Protein AF-A0A4Z2CC00-F1 (afdb_monomer)

Secondary structure (DSSP, 8-state):
---B--STT---BTTS-SS-EEEPPSSHHHHHHHHHHHTBGGGTTS-HHHHHHH-EEEGGGS-GGGEEEEETTEEEE-TT--------STTTT-TT-TTPPPBPPPPHHHHHHHHHHHHHHHHHHHHHHHHTTSS-S-----S----HHHHHHHHHHHHHHHHHHHHHHHT--SS-----TT--PPPHHHHHHHHHHHTT-HHHHHHHHTSPTT--SS-HHHHHHHHHHHHHHHHHHHHHHHHHH--EEEEE---EEETTEEEEEEEEEEE-TTS-EEEEEEEEEE--S-HHHHHHHHHHIIIIIS---GGGEEEEEE---TTHHHHHHHHHHHHHHH-TTSEE---TTS-HHHHHHHH---HHHHHHHHHHHHHHHHTTSTTHHHHHHHHHHHHTTT-HHHHHHHHHHTSTTGGGSTTHHHHHHHHHHHHHHHHHHHHH-TTS-S-HHHHHHHHHHHHHHT-HHHHHHHHHHHHHHHHHHHHHHHHTS-HHHHHHHHHHHHHHHHHHHHHHHTHHHHHHHHHHHHHHHHHHTTPPP---HHHHHHHTTT--S---HHHHHIIIIIHHHHHHHHHHHHHHT-HHHHHHHHGGGGSHHHHHHHHHH-SS----SSS--

Sequence (617 aa):
MPNFCAAPNCTRKSTQSDLAFFRFPRDPERCRIWVENCRRADLEGKTSDQLNKHYRLCAKHFDPAMVCKTSPYRTVLKDTAIPTIFDLTSHLKNPHARHRKRIKELTEEDIRKMKERRLASSIEQLNSKKDAAAEDASTNEEEPQWSTEEKAFREYLKSLFEILVMFVNQGIPLVANKVSESEITSSNFQALINYRMNAGDEALRKRFDTAAVNREYVSATQLSQLLDIFENTVREEMLMEVRESRFFSLVTGDLVEFAKEKHLPLFLRFVNQHNVLREEFLDFLLFEGDESVLVDRLEAQLTERWGLSMEDCRGQAHKATGTSTTKMKAVAVLLMEKYPLALHMSCSHTALNIHLANNLPLPNVQIVMVTLRRIGAFFRTPFTQDELENAIFAHYHKNDEKANALRHACGPGWVEQHNAFDLLLDLLPPLVLCMDVVRDNDGGRFANAVTAEAYSIAEILVDFEVIVTVVILKNVLTFTRAFGRNLQGETLDVFLAATSITAVLHSLNEVNDNIDVYHEFWYEEAVGIANVMEIPVKVPRLFIRKQRAVDEGEVQAELYYKEYVTVPVIHGVIQEVEDMFSETNLKALKCLSLVPAVMGQMKFNTTEENYAGRLLQ

InterPro domains:
  IPR006612 THAP-type zinc finger [PF05485] (5-86)
  IPR006612 THAP-type zinc finger [PS50950] (1-86)
  IPR006612 THAP-type zinc finger [SM00692] (21-91)
  IPR006612 THAP-type zinc finger [SM00980] (3-92)
  IPR025398 ZMYM1-like, RNase-like domain [PF14291] (141-319)
  IPR052958 Interferon-induced PKR regulator [PTHR46289] (1-609)

Foldseek 3Di:
DPQFALAWPGRDGVVPDPWDKAFQDLPQVLSCQQCVLSQFPVSNPDHSVRRRVPHIHTPQQWDPVQWDCPDPPDIDGDPPTHRNDHDQCVCVVDVPDPDTRDGDDADPVNVVVVVVVVVVVVVVVVVVVVVVVPDDDDDDDDPPPQDPVNVLVVLLLVVLVVLVVVCVVVVNDQADDDPDPPDPDPGPSVVVLVVCVVVPSVSSVVLVVPDDPPDDSQDPVNVVVSVVCVLVVVLLVVLVQCVVQLAWAWEWEEWDADPNWTWIWIWIWGQGPVRDIDIDTRDIHTPDDALVVVLVSVCCCQCVVSVHDLQRYQEYEYDYAAPCLVSVVSNQVVSCVVHVRHAYAYDLQFFPLLVLLRNQPAPLSNLLNVLLVLVLVLVVDPPLLVLLLVLLCVVCVVPVVLSVVLNVCPPRPNSRALCNLVSCLVSLRSLLSSLVCVLVCVPVPDDPVSNVSSVVSNVSSLDLSNLLLSLLSNVLSVLCSQLSVLCSDDLQSLLVSLVCLVVSLVVLVVCLVVVVVVLVVSSVVSVVSSVVVVRDQDDDPVVVVVVVVPDDDDDDSSVCCSVRRNNSSSVSSSVVSCSNSPPVNSVVSNCSCVPPVNVVVVVVVPPDDDDDPPDPD

Organism: NCBI:txid433685

pLDDT: mean 83.51, std 16.34, range [28.95, 98.62]

Nearest PDB structures (foldseek):
  5t7b-assembly1_A  TM=2.819E-01  e=5.847E-01  Homo sapiens
  9cmp-assembly1_A  TM=2.832E-01  e=5.847E-01  Homo sapiens
  4f3t-assembly1_A  TM=2.958E-01  e=1.141E+00  Homo sapiens

Structure (mmCIF, N/CA/C/O backbone):
data_AF-A0A4Z2CC00-F1
#
_entry.id   AF-A0A4Z2CC00-F1
#
loop_
_atom_site.group_PDB
_atom_site.id
_atom_site.type_symbol
_atom_site.label_atom_id
_atom_site.label_alt_id
_atom_site.label_comp_id
_atom_site.label_asym_id
_atom_site.label_entity_id
_atom_site.label_seq_id
_atom_site.pdbx_PDB_ins_code
_atom_site.Cartn_x
_atom_site.Cartn_y
_atom_site.Cartn_z
_atom_site.occupancy
_atom_site.B_iso_or_equiv
_atom_site.auth_seq_id
_atom_site.auth_comp_id
_atom_site.auth_asym_id
_atom_site.auth_atom_id
_atom_site.pdbx_PDB_model_num
ATOM 1 N N . MET A 1 1 ? -57.693 -2.731 29.278 1.00 47.75 1 MET A N 1
ATOM 2 C CA . MET A 1 1 ? -56.310 -2.340 29.653 1.00 47.75 1 MET A CA 1
ATOM 3 C C . MET A 1 1 ? -55.407 -2.596 28.454 1.00 47.75 1 MET A C 1
ATOM 5 O O . MET A 1 1 ? -55.642 -3.608 27.803 1.00 47.75 1 MET A O 1
ATOM 9 N N . PRO A 1 2 ? -54.425 -1.743 28.108 1.00 53.91 2 PRO A N 1
ATOM 10 C CA . PRO A 1 2 ? -53.512 -2.064 27.017 1.00 53.91 2 PRO A CA 1
ATOM 11 C C . PRO A 1 2 ? -52.705 -3.303 27.401 1.00 53.91 2 PRO A C 1
ATOM 13 O O . PRO A 1 2 ? -51.945 -3.291 28.366 1.00 53.91 2 PRO A O 1
ATOM 16 N N . ASN A 1 3 ? -52.901 -4.389 26.660 1.00 67.12 3 ASN A N 1
ATOM 17 C CA . ASN A 1 3 ? -52.255 -5.665 26.949 1.00 67.12 3 ASN A CA 1
ATOM 18 C C . ASN A 1 3 ? -50.800 -5.707 26.475 1.00 67.12 3 ASN A C 1
ATOM 20 O O . ASN A 1 3 ? -50.198 -6.760 26.578 1.00 67.12 3 ASN A O 1
ATOM 24 N N . PHE A 1 4 ? -50.231 -4.611 25.966 1.00 81.56 4 PHE A N 1
ATOM 25 C CA . PHE A 1 4 ? -48.936 -4.589 25.284 1.00 81.56 4 PHE A CA 1
ATOM 26 C C . PHE A 1 4 ? -47.878 -3.789 26.040 1.00 81.56 4 PHE A C 1
ATOM 28 O O . PHE A 1 4 ? -48.188 -2.767 26.654 1.00 81.56 4 PHE A O 1
ATOM 35 N N . CYS A 1 5 ? -46.619 -4.210 25.907 1.00 86.19 5 CYS A N 1
ATOM 36 C CA . CYS A 1 5 ? -45.461 -3.472 26.406 1.00 86.19 5 CYS A CA 1
ATOM 37 C C . CYS A 1 5 ? -45.421 -2.048 25.827 1.00 86.19 5 CYS A C 1
ATOM 39 O O . CYS A 1 5 ? -45.640 -1.845 24.635 1.00 86.19 5 CYS A O 1
ATOM 41 N N . ALA A 1 6 ? -45.148 -1.047 26.659 1.00 85.81 6 ALA A N 1
ATOM 42 C CA . ALA A 1 6 ? -45.098 0.361 26.290 1.00 85.81 6 ALA A CA 1
ATOM 43 C C . ALA A 1 6 ? -43.822 0.742 25.527 1.00 85.81 6 ALA A C 1
ATOM 45 O O . ALA A 1 6 ? -43.821 1.803 24.906 1.00 85.81 6 ALA A O 1
ATOM 46 N N . ALA A 1 7 ? -42.796 -0.111 25.529 1.00 84.19 7 ALA A N 1
ATOM 47 C CA . ALA A 1 7 ? -41.547 0.147 24.833 1.00 84.19 7 ALA A CA 1
ATOM 48 C C . ALA A 1 7 ? -41.773 0.291 23.320 1.00 84.19 7 ALA A C 1
ATOM 50 O O . ALA A 1 7 ? -42.603 -0.438 22.751 1.00 84.19 7 ALA A O 1
ATOM 51 N N . PRO A 1 8 ? -41.041 1.201 22.657 1.00 74.38 8 PRO A N 1
ATOM 52 C CA . PRO A 1 8 ? -40.977 1.222 21.206 1.00 74.38 8 PRO A CA 1
ATOM 53 C C . PRO A 1 8 ? -40.541 -0.158 20.702 1.00 74.38 8 PRO A C 1
ATOM 55 O O . PRO A 1 8 ? -39.704 -0.824 21.308 1.00 74.38 8 PRO A O 1
ATOM 58 N N . ASN A 1 9 ? -41.175 -0.616 19.625 1.00 72.69 9 ASN A N 1
ATOM 59 C CA . ASN A 1 9 ? -40.824 -1.854 18.915 1.00 72.69 9 ASN A CA 1
ATOM 60 C C . ASN A 1 9 ? -41.000 -3.160 19.707 1.00 72.69 9 ASN A C 1
ATOM 62 O O . ASN A 1 9 ? -40.633 -4.230 19.233 1.00 72.69 9 ASN A O 1
ATOM 66 N N . CYS A 1 10 ? -41.647 -3.107 20.875 1.00 80.19 10 CYS A N 1
ATOM 67 C CA . CYS A 1 10 ? -41.995 -4.294 21.644 1.00 80.19 10 CYS A CA 1
ATOM 68 C C . CYS A 1 10 ? -43.454 -4.706 21.397 1.00 80.19 10 CYS A C 1
ATOM 70 O O . CYS A 1 10 ? -44.396 -4.008 21.779 1.00 80.19 10 CYS A O 1
ATOM 72 N N . THR A 1 11 ? -43.647 -5.873 20.780 1.00 77.94 11 THR A N 1
ATOM 73 C CA . THR A 1 11 ? -44.969 -6.445 20.451 1.00 77.94 11 THR A CA 1
ATOM 74 C C . THR A 1 11 ? -45.513 -7.379 21.535 1.00 77.94 11 THR A C 1
ATOM 76 O O . THR A 1 11 ? -46.614 -7.917 21.402 1.00 77.94 11 THR A O 1
ATOM 79 N N . ARG A 1 12 ? -44.771 -7.565 22.635 1.00 81.56 12 ARG A N 1
ATOM 80 C CA . ARG A 1 12 ? -45.118 -8.518 23.696 1.00 81.56 12 ARG A CA 1
ATOM 81 C C . ARG A 1 12 ? -46.387 -8.121 24.433 1.00 81.56 12 ARG A C 1
ATOM 83 O O . ARG A 1 12 ? -46.559 -6.960 24.822 1.00 81.56 12 ARG A O 1
ATOM 90 N N . LYS A 1 13 ? -47.235 -9.123 24.678 1.00 80.75 13 LYS A N 1
ATOM 91 C CA . LYS A 1 13 ? -48.471 -8.983 25.442 1.00 80.75 13 LYS A CA 1
ATOM 92 C C . LYS A 1 13 ? -48.321 -9.529 26.858 1.00 80.75 13 LYS A C 1
ATOM 94 O O . LYS A 1 13 ? -47.835 -10.636 27.036 1.00 80.75 13 LYS A O 1
ATOM 99 N N . SER A 1 14 ? -48.839 -8.803 27.843 1.00 77.19 14 SER A N 1
ATOM 100 C CA . SER A 1 14 ? -48.860 -9.202 29.256 1.00 77.19 14 SER A CA 1
ATOM 101 C C . SER A 1 14 ? -49.649 -10.488 29.517 1.00 77.19 14 SER A C 1
ATOM 103 O O . SER A 1 14 ? -49.457 -11.091 30.563 1.00 77.19 14 SER A O 1
ATOM 105 N N . THR A 1 15 ? -50.541 -10.893 28.608 1.00 74.50 15 THR A N 1
ATOM 106 C CA . THR A 1 15 ? -51.360 -12.110 28.726 1.00 74.50 15 THR A CA 1
ATOM 107 C C . THR A 1 15 ? -50.751 -13.335 28.037 1.00 74.50 15 THR A C 1
ATOM 109 O O . THR A 1 15 ? -51.276 -14.427 28.203 1.00 74.50 15 THR A O 1
ATOM 112 N N . GLN A 1 16 ? -49.693 -13.167 27.233 1.00 66.75 16 GLN A N 1
ATOM 113 C CA . GLN A 1 16 ? -49.093 -14.225 26.398 1.00 66.75 16 GLN A CA 1
ATOM 114 C C . GLN A 1 16 ? -47.564 -14.306 26.564 1.00 66.75 16 GLN A C 1
ATOM 116 O O . GLN A 1 16 ? -46.875 -14.821 25.691 1.00 66.75 16 GLN A O 1
ATOM 121 N N . SER A 1 17 ? -47.020 -13.735 27.639 1.00 67.69 17 SER A N 1
ATOM 122 C CA . SER A 1 17 ? -45.579 -13.599 27.856 1.00 67.69 17 SER A CA 1
ATOM 123 C C . SER A 1 17 ? -45.181 -14.269 29.165 1.00 67.69 17 SER A C 1
ATOM 125 O O . SER A 1 17 ? -45.828 -14.067 30.187 1.00 67.69 17 SER A O 1
ATOM 127 N N . ASP A 1 18 ? -44.078 -15.005 29.114 1.00 75.19 18 ASP A N 1
ATOM 128 C CA . ASP A 1 18 ? -43.347 -15.609 30.232 1.00 75.19 18 ASP A CA 1
ATOM 129 C C . ASP A 1 18 ? -42.623 -14.571 31.112 1.00 75.19 18 ASP A C 1
ATOM 131 O O . ASP A 1 18 ? -42.265 -14.841 32.256 1.00 75.19 18 ASP A O 1
ATOM 135 N N . LEU A 1 19 ? -42.430 -13.353 30.599 1.00 80.81 19 LEU A N 1
ATOM 136 C CA . LEU A 1 19 ? -41.809 -12.252 31.340 1.00 80.81 19 LEU A CA 1
ATOM 137 C C . LEU A 1 19 ? -42.763 -11.443 32.226 1.00 80.81 19 LEU A C 1
ATOM 139 O O . LEU A 1 19 ? -43.904 -11.166 31.859 1.00 80.81 19 LEU A O 1
ATOM 143 N N . ALA A 1 20 ? -42.218 -10.925 33.332 1.00 83.69 20 ALA A N 1
ATOM 144 C CA . ALA A 1 20 ? -42.886 -9.958 34.200 1.00 83.69 20 ALA A CA 1
ATOM 145 C C . ALA A 1 20 ? -43.116 -8.599 33.505 1.00 83.69 20 ALA A C 1
ATOM 147 O O . ALA A 1 20 ? -42.287 -8.132 32.718 1.00 83.69 20 ALA A O 1
ATOM 148 N N . PHE A 1 21 ? -44.243 -7.948 33.824 1.00 87.62 21 PHE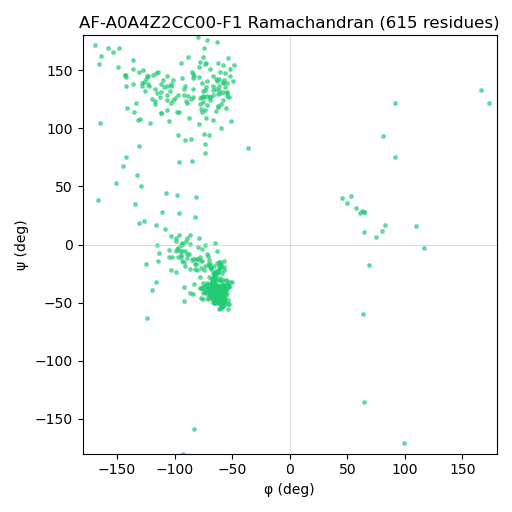 A N 1
ATOM 149 C CA . PHE A 1 21 ? -44.613 -6.612 33.342 1.00 87.62 21 PHE A CA 1
ATOM 150 C C . PHE A 1 21 ? -44.706 -5.629 34.507 1.00 87.62 21 PHE A C 1
ATOM 152 O O . PHE A 1 21 ? -45.508 -5.807 35.425 1.00 87.62 21 PHE A O 1
ATOM 159 N N . PHE A 1 22 ? -43.943 -4.547 34.422 1.00 89.06 22 PHE A N 1
ATOM 160 C CA . PHE A 1 22 ? -43.852 -3.511 35.440 1.00 89.06 22 PHE A CA 1
ATOM 161 C C . PHE A 1 22 ? -44.654 -2.278 35.033 1.00 89.06 22 PHE A C 1
ATOM 163 O O . PHE A 1 22 ? -44.650 -1.877 33.870 1.00 89.06 22 PHE A O 1
ATOM 170 N N . ARG A 1 23 ? -45.372 -1.684 35.988 1.00 89.69 23 ARG A N 1
ATOM 171 C CA . ARG A 1 23 ? -46.098 -0.420 35.785 1.00 89.69 23 ARG A CA 1
ATOM 172 C C . ARG A 1 23 ? -45.119 0.747 35.857 1.00 89.69 23 ARG A C 1
ATOM 174 O O . ARG A 1 23 ? -44.121 0.650 36.563 1.00 89.69 23 ARG A O 1
ATOM 181 N N . PHE A 1 24 ? -45.437 1.845 35.176 1.00 89.88 24 PHE A N 1
ATOM 182 C CA . PHE A 1 24 ? -44.687 3.093 35.343 1.00 89.88 24 PHE A CA 1
ATOM 183 C C . PHE A 1 24 ? -44.724 3.544 36.813 1.00 89.88 24 PHE A C 1
ATOM 185 O O . PHE A 1 24 ? -45.782 3.410 37.432 1.00 89.88 24 PHE A O 1
ATOM 192 N N . PRO A 1 25 ? -43.625 4.057 37.388 1.00 87.50 25 PRO A N 1
ATOM 193 C CA . PRO A 1 25 ? -43.603 4.581 38.752 1.00 87.50 25 PRO A CA 1
ATOM 194 C C . PRO A 1 25 ? -44.654 5.678 38.968 1.00 87.50 25 PRO A C 1
ATOM 196 O O . PRO A 1 25 ? -44.988 6.419 38.045 1.00 87.50 25 PRO A O 1
ATOM 199 N N . ARG A 1 26 ? -45.193 5.768 40.191 1.00 84.69 26 ARG A N 1
ATOM 200 C CA . ARG A 1 26 ? -46.050 6.900 40.592 1.00 84.69 26 ARG A CA 1
ATOM 201 C C . ARG A 1 26 ? -45.239 8.145 40.924 1.00 84.69 26 ARG A C 1
ATOM 203 O O . ARG A 1 26 ? -45.747 9.248 40.749 1.00 84.69 26 ARG A O 1
ATOM 210 N N . ASP A 1 27 ? -44.000 7.937 41.365 1.00 86.19 27 ASP A N 1
ATOM 211 C CA . ASP A 1 27 ? -43.029 9.002 41.558 1.00 86.19 27 ASP A CA 1
ATOM 212 C C . ASP A 1 27 ? -42.851 9.796 40.247 1.00 86.19 27 ASP A C 1
ATOM 214 O O . ASP A 1 27 ? -42.474 9.190 39.235 1.00 86.19 27 ASP A O 1
ATOM 218 N N . PRO A 1 28 ? -43.175 11.103 40.224 1.00 81.44 28 PRO A N 1
ATOM 219 C CA . PRO A 1 28 ? -43.169 11.901 39.001 1.00 81.44 28 PRO A CA 1
ATOM 220 C C . PRO A 1 28 ? -41.808 11.935 38.307 1.00 81.44 28 PRO A C 1
ATOM 222 O O . PRO A 1 28 ? -41.759 11.845 37.080 1.00 81.44 28 PRO A O 1
ATOM 225 N N . GLU A 1 29 ? -40.719 11.997 39.072 1.00 81.44 29 GLU A N 1
ATOM 226 C CA . GLU A 1 29 ? -39.375 12.157 38.521 1.00 81.44 29 GLU A CA 1
ATOM 227 C C . GLU A 1 29 ? -38.866 10.856 37.894 1.00 81.44 29 GLU A C 1
ATOM 229 O O . GLU A 1 29 ? -38.480 10.815 36.723 1.00 81.44 29 GLU A O 1
ATOM 234 N N . ARG A 1 30 ? -39.008 9.731 38.598 1.00 82.56 30 ARG A N 1
ATOM 235 C CA . ARG A 1 30 ? -38.681 8.413 38.044 1.00 82.56 30 ARG A CA 1
ATOM 236 C C . ARG A 1 30 ? -39.583 8.045 36.864 1.00 82.56 30 ARG A C 1
ATOM 238 O O . ARG A 1 30 ? -39.131 7.413 35.908 1.00 82.56 30 ARG A O 1
ATOM 245 N N . CYS A 1 31 ? -40.855 8.447 36.899 1.00 85.81 31 CYS A N 1
ATOM 246 C CA . CYS A 1 31 ? -41.784 8.248 35.788 1.00 85.81 31 CYS A CA 1
ATOM 247 C C . CYS A 1 31 ? -41.358 9.043 34.544 1.00 85.81 31 CYS A C 1
ATOM 249 O O . CYS A 1 31 ? -41.374 8.495 33.438 1.00 85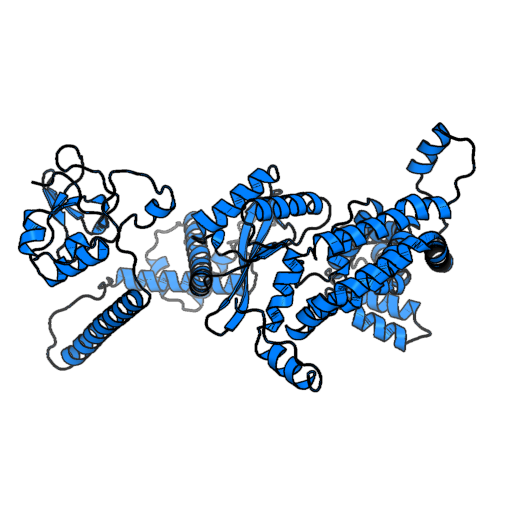.81 31 CYS A O 1
ATOM 251 N N . ARG A 1 32 ? -40.894 10.287 34.726 1.00 83.56 32 ARG A N 1
ATOM 252 C CA . ARG A 1 32 ? -40.350 11.141 33.661 1.00 83.56 32 ARG A CA 1
ATOM 253 C C . ARG A 1 32 ? -39.152 10.485 32.971 1.00 83.56 32 ARG A C 1
ATOM 255 O O . ARG A 1 32 ? -39.148 10.391 31.746 1.00 83.56 32 ARG A O 1
ATOM 262 N N . ILE A 1 33 ? -38.212 9.929 33.738 1.00 83.25 33 ILE A N 1
ATOM 263 C CA . ILE A 1 33 ? -37.036 9.213 33.205 1.00 83.25 33 ILE A CA 1
ATOM 264 C C . ILE A 1 33 ? -37.453 7.984 32.380 1.00 83.25 33 ILE A C 1
ATOM 266 O O . ILE A 1 33 ? -36.924 7.732 31.297 1.00 83.25 33 ILE A O 1
ATOM 270 N N . TRP A 1 34 ? -38.448 7.222 32.847 1.00 89.31 34 TRP A N 1
ATOM 271 C CA . TRP A 1 34 ? -38.959 6.068 32.099 1.00 89.31 34 TRP A CA 1
ATOM 272 C C . TRP A 1 34 ? -39.603 6.475 30.769 1.00 89.31 34 TRP A C 1
ATOM 274 O O . TRP A 1 34 ? -39.444 5.771 29.770 1.00 89.31 34 TRP A O 1
ATOM 284 N N . VAL A 1 35 ? -40.334 7.593 30.744 1.00 85.31 35 VAL A N 1
ATOM 285 C CA . VAL A 1 35 ? -40.948 8.147 29.528 1.00 85.31 35 VAL A CA 1
ATOM 286 C C . VAL A 1 35 ? -39.884 8.621 28.540 1.00 85.31 35 VAL A C 1
ATOM 288 O O . VAL A 1 35 ? -39.967 8.284 27.356 1.00 85.31 35 VAL A O 1
ATOM 291 N N . GLU A 1 36 ? -38.865 9.327 29.030 1.00 81.00 36 GLU A N 1
ATOM 292 C CA . GLU A 1 36 ? -37.744 9.830 28.232 1.00 81.00 36 GLU A CA 1
ATOM 293 C C . GLU A 1 36 ? -36.965 8.681 27.579 1.00 81.00 36 GLU A C 1
ATOM 295 O O . GLU A 1 36 ? -36.760 8.678 26.363 1.00 81.00 36 GLU A O 1
ATOM 300 N N . ASN A 1 37 ? -36.649 7.629 28.339 1.00 82.00 37 ASN A N 1
ATOM 301 C CA . ASN A 1 37 ? -35.954 6.455 27.805 1.00 82.00 37 ASN A CA 1
ATOM 302 C C . ASN A 1 37 ? -36.815 5.655 26.812 1.00 82.00 37 ASN A C 1
ATOM 304 O O . ASN A 1 37 ? -36.287 5.067 25.869 1.00 82.00 37 ASN A O 1
ATOM 308 N N . CYS A 1 38 ? -38.146 5.673 26.960 1.00 81.69 38 CYS A N 1
ATOM 309 C CA . CYS A 1 38 ? -39.052 5.069 25.981 1.00 81.69 38 CYS A CA 1
ATOM 310 C C . CYS A 1 38 ? -39.093 5.829 24.643 1.00 81.69 38 CYS A C 1
ATOM 312 O O . CYS A 1 38 ? -39.571 5.256 23.664 1.00 81.69 38 CYS A O 1
ATOM 314 N N . ARG A 1 39 ? -38.666 7.102 24.587 1.00 76.06 39 ARG A N 1
ATOM 315 C CA . ARG A 1 39 ? -38.665 7.966 23.385 1.00 76.06 39 ARG A CA 1
ATOM 316 C C . ARG A 1 39 ? -39.964 7.926 22.569 1.00 76.06 39 ARG A C 1
ATOM 318 O O . ARG A 1 39 ? -39.956 7.907 21.335 1.00 76.06 39 ARG A O 1
ATOM 325 N N . ARG A 1 40 ? -41.104 7.897 23.262 1.00 78.88 40 ARG A N 1
ATOM 326 C CA . ARG A 1 40 ? -42.446 7.873 22.663 1.00 78.88 40 ARG A CA 1
ATOM 327 C C . ARG A 1 40 ? -43.177 9.177 22.946 1.00 78.88 40 ARG A C 1
ATOM 329 O O . ARG A 1 40 ? -43.579 9.422 24.081 1.00 78.88 40 ARG A O 1
ATOM 336 N N . ALA A 1 41 ? -43.433 9.955 21.896 1.00 75.38 41 ALA A N 1
ATOM 337 C CA . ALA A 1 41 ? -44.107 11.251 22.001 1.00 75.38 41 ALA A CA 1
ATOM 338 C C . ALA A 1 41 ? -45.505 11.158 22.648 1.00 75.38 41 ALA A C 1
ATOM 340 O O . ALA A 1 41 ? -45.928 12.067 23.353 1.00 75.38 41 ALA A O 1
ATOM 341 N N . ASP A 1 42 ? -46.216 10.034 22.484 1.00 77.00 42 ASP A N 1
ATOM 342 C CA . ASP A 1 42 ? -47.548 9.846 23.074 1.00 77.00 42 ASP A CA 1
ATOM 343 C C . ASP A 1 42 ? -47.546 9.657 24.603 1.00 77.00 42 ASP A C 1
ATOM 345 O O . ASP A 1 42 ? -48.619 9.610 25.212 1.00 77.00 42 ASP A O 1
ATOM 349 N N . LEU A 1 43 ? -46.372 9.506 25.225 1.00 82.44 43 LEU A N 1
ATOM 350 C CA . LEU A 1 43 ? -46.216 9.360 26.673 1.00 82.44 43 LEU A CA 1
ATOM 351 C C . LEU A 1 43 ? -45.823 10.677 27.369 1.00 82.44 43 LEU A C 1
ATOM 353 O O . LEU A 1 43 ? -46.132 10.822 28.546 1.00 82.44 43 LEU A O 1
ATOM 357 N N . GLU A 1 44 ? -45.215 11.636 26.657 1.00 77.06 44 GLU A N 1
ATOM 358 C CA . GLU A 1 44 ? -44.670 12.890 27.224 1.00 77.06 44 GLU A CA 1
ATOM 359 C C . GLU A 1 44 ? -45.747 13.828 27.807 1.00 77.06 44 GLU A C 1
ATOM 361 O O . GLU A 1 44 ? -45.455 14.616 28.699 1.00 77.06 44 GLU A O 1
ATOM 366 N N . GLY A 1 45 ? -47.000 13.724 27.351 1.00 75.31 45 GLY A N 1
ATOM 367 C CA . GLY A 1 45 ? -48.116 14.561 27.820 1.00 75.31 45 GLY A CA 1
ATOM 368 C C . GLY A 1 45 ? -48.994 13.948 28.919 1.00 75.31 45 GLY A C 1
ATOM 369 O O . GLY A 1 45 ? -50.064 14.484 29.199 1.00 75.31 45 GLY A O 1
ATOM 370 N N . LYS A 1 46 ? -48.619 12.796 29.492 1.00 84.00 46 LYS A N 1
ATOM 371 C CA . LYS A 1 46 ? -49.454 12.054 30.457 1.00 84.00 46 LYS A CA 1
ATOM 372 C C . LYS A 1 46 ? -48.928 12.180 31.879 1.00 84.00 46 LYS A C 1
ATOM 374 O O . LYS A 1 46 ? -47.723 12.172 32.103 1.00 84.00 46 LYS A O 1
ATOM 379 N N . THR A 1 47 ? -49.838 12.226 32.852 1.00 86.38 47 THR A N 1
ATOM 380 C CA . THR A 1 47 ? -49.457 12.263 34.273 1.00 86.38 47 THR A CA 1
ATOM 381 C C . THR A 1 47 ? -48.931 10.904 34.746 1.00 86.38 47 THR A C 1
ATOM 383 O O . THR A 1 47 ? -49.279 9.859 34.182 1.00 86.38 47 THR A O 1
ATOM 386 N N . SER A 1 48 ? -48.123 10.890 35.813 1.00 85.94 48 SER A N 1
ATOM 387 C CA . SER A 1 48 ? -47.566 9.649 36.378 1.00 85.94 48 SER A CA 1
ATOM 388 C C . SER A 1 48 ? -48.657 8.645 36.775 1.00 85.94 48 SER A C 1
ATOM 390 O O . SER A 1 48 ? -48.514 7.446 36.529 1.00 85.94 48 SER A O 1
ATOM 392 N N . ASP A 1 49 ? -49.803 9.120 37.269 1.00 83.88 49 ASP A N 1
ATOM 393 C CA . ASP A 1 49 ? -50.964 8.282 37.588 1.00 83.88 49 ASP A CA 1
ATOM 394 C C . ASP A 1 49 ? -51.619 7.655 36.349 1.00 83.88 49 ASP A C 1
ATOM 396 O O . ASP A 1 49 ? -51.978 6.470 36.353 1.00 83.88 49 ASP A O 1
ATOM 400 N N . GLN A 1 50 ? -51.748 8.417 35.257 1.00 83.62 50 GLN A N 1
ATOM 401 C CA . GLN A 1 50 ? -52.268 7.901 33.987 1.00 83.62 50 GLN A CA 1
ATOM 402 C C . GLN A 1 50 ? -51.325 6.842 33.399 1.00 83.62 50 GLN A C 1
ATOM 404 O O . GLN A 1 50 ? -51.780 5.795 32.921 1.00 83.62 50 GLN A O 1
ATOM 409 N N . LEU A 1 51 ? -50.013 7.081 33.478 1.00 86.44 51 LEU A N 1
ATOM 410 C CA . LEU A 1 51 ? -48.983 6.155 33.015 1.00 86.44 51 LEU A CA 1
ATOM 411 C C . LEU A 1 51 ? -48.954 4.871 33.854 1.00 86.44 51 LEU A C 1
ATOM 413 O O . LEU A 1 51 ? -48.993 3.776 33.291 1.00 86.44 51 LEU A O 1
ATOM 417 N N . ASN A 1 52 ? -48.999 4.977 35.185 1.00 89.06 52 ASN A N 1
ATOM 418 C CA . ASN A 1 52 ? -49.046 3.831 36.101 1.00 89.06 52 ASN A CA 1
ATOM 419 C C . ASN A 1 52 ? -50.290 2.952 35.878 1.00 89.06 52 ASN A C 1
ATOM 421 O O . ASN A 1 52 ? -50.219 1.720 35.962 1.00 89.06 52 ASN A O 1
ATOM 425 N N . LYS A 1 53 ? -51.441 3.572 35.583 1.00 84.38 53 LYS A N 1
ATOM 426 C CA . LYS A 1 53 ? -52.720 2.872 35.407 1.00 84.38 53 LYS A CA 1
ATOM 427 C C . LYS A 1 53 ? -52.825 2.152 34.062 1.00 84.38 53 LYS A C 1
ATOM 429 O O . LYS A 1 53 ? -53.395 1.058 34.004 1.00 84.38 53 LYS A O 1
ATOM 434 N N . HIS A 1 54 ? -52.285 2.739 32.992 1.00 82.50 54 HIS A N 1
ATOM 435 C CA . HIS A 1 54 ? -52.547 2.288 31.622 1.00 82.50 54 HIS A CA 1
ATOM 436 C C . HIS A 1 54 ? -51.333 1.726 30.873 1.00 82.50 54 HIS A C 1
ATOM 438 O O . HIS A 1 54 ? -51.532 1.050 29.866 1.00 82.50 54 HIS A O 1
ATOM 444 N N . TYR A 1 55 ? -50.103 1.930 31.346 1.00 86.69 55 TYR A N 1
ATOM 445 C CA . TYR A 1 55 ? -48.893 1.544 30.618 1.00 86.69 55 TYR A CA 1
ATOM 446 C C . TYR A 1 55 ? -47.995 0.626 31.448 1.00 86.69 55 TYR A C 1
ATOM 448 O O . TYR A 1 55 ? -47.911 0.726 32.673 1.00 86.69 55 TYR A O 1
ATOM 456 N N . ARG A 1 56 ? -47.341 -0.324 30.768 1.00 88.88 56 ARG A N 1
ATOM 457 C CA . ARG A 1 56 ? -46.444 -1.306 31.391 1.00 88.88 56 ARG A CA 1
ATOM 458 C C . ARG A 1 56 ? -45.244 -1.599 30.505 1.00 88.88 56 ARG A C 1
ATOM 460 O O . ARG A 1 56 ? -45.408 -1.653 29.292 1.00 88.88 56 ARG A O 1
ATOM 467 N N . LEU A 1 57 ? -44.082 -1.863 31.088 1.00 89.19 57 LEU A N 1
ATOM 468 C CA . LEU A 1 57 ? -42.879 -2.330 30.395 1.00 89.19 57 LEU A CA 1
ATOM 469 C C . LEU A 1 57 ? -42.562 -3.771 30.800 1.00 89.19 57 LEU A C 1
ATOM 471 O O . LEU A 1 57 ? -42.682 -4.121 31.970 1.00 89.19 57 LEU A O 1
ATOM 475 N N . CYS A 1 58 ? -42.181 -4.620 29.844 1.00 87.44 58 CYS A N 1
ATOM 476 C CA . CYS A 1 58 ? -41.743 -5.983 30.157 1.00 87.44 58 CYS A CA 1
ATOM 477 C C . CYS A 1 58 ? -40.302 -5.996 30.690 1.00 87.44 58 CYS A C 1
ATOM 479 O O . CYS A 1 58 ? -39.516 -5.100 30.376 1.00 87.44 58 CYS A O 1
ATOM 481 N N . ALA A 1 59 ? -39.944 -7.039 31.441 1.00 86.38 59 ALA A N 1
ATOM 482 C CA . ALA A 1 59 ? -38.642 -7.168 32.096 1.00 86.38 59 ALA A CA 1
ATOM 483 C C . ALA A 1 59 ? -37.422 -7.089 31.155 1.00 86.38 59 ALA A C 1
ATOM 485 O O . ALA A 1 59 ? -36.353 -6.712 31.609 1.00 86.38 59 ALA A O 1
ATOM 486 N N . LYS A 1 60 ? -37.572 -7.356 29.845 1.00 86.31 60 LYS A N 1
ATOM 487 C CA . LYS A 1 60 ? -36.476 -7.259 28.855 1.00 86.31 60 LYS A CA 1
ATOM 488 C C . LYS A 1 60 ? -35.889 -5.844 28.720 1.00 86.31 60 LYS A C 1
ATOM 490 O O . LYS A 1 60 ? -34.774 -5.701 28.241 1.00 86.31 60 LYS A O 1
ATOM 495 N N . HIS A 1 61 ? -36.639 -4.809 29.098 1.00 87.81 61 HIS A N 1
ATOM 496 C CA . HIS A 1 61 ? -36.183 -3.418 28.981 1.00 87.81 61 HIS A CA 1
ATOM 497 C C . HIS A 1 61 ? -35.371 -2.934 30.187 1.00 87.81 61 HIS A C 1
ATOM 499 O O . HIS A 1 61 ? -34.947 -1.781 30.212 1.00 87.81 61 HIS A O 1
ATOM 505 N N . PHE A 1 62 ? -35.169 -3.804 31.174 1.00 86.19 62 PHE A N 1
ATOM 506 C CA . PHE A 1 62 ? -34.416 -3.534 32.387 1.00 86.19 62 PHE A CA 1
ATOM 507 C C . PHE A 1 62 ? -33.193 -4.440 32.430 1.00 86.19 62 PHE A C 1
ATOM 509 O O . PHE A 1 62 ? -33.247 -5.581 31.967 1.00 86.19 62 PHE A O 1
ATOM 516 N N . ASP A 1 63 ? -32.114 -3.936 33.020 1.00 80.31 63 ASP A N 1
ATOM 517 C CA . ASP A 1 63 ? -30.962 -4.760 33.360 1.00 80.31 63 ASP A CA 1
ATOM 518 C C . ASP A 1 63 ? -31.411 -5.902 34.300 1.00 80.31 63 ASP A C 1
ATOM 520 O O . ASP A 1 63 ? -32.116 -5.636 35.285 1.00 80.31 63 ASP A O 1
ATOM 524 N N . PRO A 1 64 ? -31.045 -7.170 34.030 1.00 81.12 64 PRO A N 1
ATOM 525 C CA . PRO A 1 64 ? -31.354 -8.294 34.911 1.00 81.12 64 PRO A CA 1
ATOM 526 C C . PRO A 1 64 ? -30.973 -8.063 36.383 1.00 81.12 64 PRO A C 1
ATOM 528 O O . PRO A 1 64 ? -31.695 -8.519 37.269 1.00 81.12 64 PRO A O 1
ATOM 531 N N . ALA A 1 65 ? -29.908 -7.304 36.664 1.00 77.81 65 ALA A N 1
ATOM 532 C CA . ALA A 1 65 ? -29.463 -6.962 38.018 1.00 77.81 65 ALA A CA 1
ATOM 533 C C . ALA A 1 65 ? -30.418 -6.006 38.765 1.00 77.81 65 ALA A C 1
ATOM 535 O O . ALA A 1 65 ? -30.349 -5.879 39.994 1.00 77.81 65 ALA A O 1
ATOM 536 N N . MET A 1 66 ? -31.324 -5.334 38.045 1.00 80.19 66 MET A N 1
ATOM 537 C CA . MET A 1 66 ? -32.356 -4.451 38.603 1.00 80.19 66 MET A CA 1
ATOM 538 C C . MET A 1 66 ? -33.672 -5.181 38.912 1.00 80.19 66 MET A C 1
ATOM 540 O O . MET A 1 66 ? -34.588 -4.586 39.489 1.00 80.19 66 MET A O 1
ATOM 544 N N . VAL A 1 67 ? -33.772 -6.462 38.544 1.00 80.12 67 VAL A N 1
ATOM 545 C CA . VAL A 1 67 ? -34.967 -7.294 38.700 1.00 80.12 67 VAL A CA 1
ATOM 546 C C . VAL A 1 67 ? -34.774 -8.277 39.859 1.00 80.12 67 VAL A C 1
ATOM 548 O O . VAL A 1 67 ? -34.074 -9.280 39.748 1.00 80.12 67 VAL A O 1
ATOM 551 N N . CYS A 1 68 ? -35.444 -8.028 40.981 1.00 76.31 68 CYS A N 1
ATOM 552 C CA . CYS A 1 68 ? -35.395 -8.870 42.172 1.00 76.31 68 CYS A CA 1
ATOM 553 C C . CYS A 1 68 ? -36.479 -9.958 42.129 1.00 76.31 68 CYS A C 1
ATOM 555 O O . CYS A 1 68 ? -37.680 -9.667 42.096 1.00 76.31 68 CYS A O 1
ATOM 557 N N . LYS A 1 69 ? -36.074 -11.230 42.198 1.00 74.50 69 LYS A N 1
ATOM 558 C CA . LYS A 1 69 ? -36.987 -12.367 42.403 1.00 74.50 69 LYS A CA 1
ATOM 559 C C . LYS A 1 69 ? -37.113 -12.641 43.899 1.00 74.50 69 LYS A C 1
ATOM 561 O O . LYS A 1 69 ? -36.334 -13.396 44.464 1.00 74.50 69 LYS A O 1
ATOM 566 N N . THR A 1 70 ? -38.075 -11.993 44.548 1.00 62.09 70 THR A N 1
ATOM 567 C CA . THR A 1 70 ? -38.310 -12.148 45.994 1.00 62.09 70 THR A CA 1
ATOM 568 C C . THR A 1 70 ? -39.035 -13.455 46.333 1.00 62.09 70 THR A C 1
ATOM 570 O O . THR A 1 70 ? -38.971 -13.905 47.471 1.00 62.09 70 THR A O 1
ATOM 573 N N . SER A 1 71 ? -39.720 -14.083 45.369 1.00 58.97 71 SER A N 1
ATOM 574 C CA . SER A 1 71 ? -40.277 -15.439 45.493 1.00 58.97 71 SER A CA 1
ATOM 575 C C . SER A 1 71 ? -40.514 -16.071 44.108 1.00 58.97 71 SER A C 1
ATOM 577 O O . SER A 1 71 ? -40.495 -15.343 43.109 1.00 58.97 71 SER A O 1
ATOM 579 N N . PRO A 1 72 ? -40.805 -17.388 44.009 1.00 58.06 72 PRO A N 1
ATOM 580 C CA . PRO A 1 72 ? -41.105 -18.058 42.734 1.00 58.06 72 PRO A CA 1
ATOM 581 C C . PRO A 1 72 ? -42.281 -17.440 41.962 1.00 58.06 72 PRO A C 1
ATOM 583 O O . PRO A 1 72 ? -42.399 -17.631 40.757 1.00 58.06 72 PRO A O 1
ATOM 586 N N . TYR A 1 73 ? -43.134 -16.676 42.652 1.00 55.81 73 TYR A N 1
ATOM 587 C CA . TYR A 1 73 ? -44.343 -16.064 42.102 1.00 55.81 73 TYR A CA 1
ATOM 588 C C . TYR A 1 73 ? -44.298 -14.529 42.094 1.00 55.81 73 TYR A C 1
ATOM 590 O O . TYR A 1 73 ? -45.265 -13.892 41.674 1.00 55.81 73 TYR A O 1
ATOM 598 N N . ARG A 1 74 ? -43.207 -13.903 42.570 1.00 70.31 74 ARG A N 1
ATOM 599 C CA . ARG A 1 74 ? -43.113 -12.442 42.703 1.00 70.31 74 ARG A CA 1
ATOM 600 C C . ARG A 1 74 ? -41.774 -11.909 42.206 1.00 70.31 74 ARG A C 1
ATOM 602 O O . ARG A 1 74 ? -40.721 -12.132 42.799 1.00 70.31 74 ARG A O 1
ATOM 609 N N . THR A 1 75 ? -41.848 -11.139 41.126 1.00 80.00 75 THR A N 1
ATOM 610 C CA . THR A 1 75 ? -40.728 -10.393 40.548 1.00 80.00 75 THR A CA 1
ATOM 611 C C . THR A 1 75 ? -40.982 -8.899 40.728 1.00 80.00 75 THR A C 1
ATOM 613 O O . THR A 1 75 ? -42.050 -8.409 40.361 1.00 80.00 75 THR A O 1
ATOM 616 N N . VAL A 1 76 ? -40.027 -8.177 41.312 1.00 82.75 76 VAL A N 1
ATOM 617 C CA . VAL A 1 76 ? -40.131 -6.745 41.638 1.00 82.75 76 VAL A CA 1
ATOM 618 C C . VAL A 1 76 ? -38.887 -6.024 41.120 1.00 82.75 76 VAL A C 1
ATOM 620 O O . VAL A 1 76 ? -37.816 -6.616 41.055 1.00 82.75 76 VAL A O 1
ATOM 623 N N . LEU A 1 77 ? -39.019 -4.759 40.725 1.00 85.38 77 LEU A N 1
ATOM 624 C CA . LEU A 1 77 ? -37.874 -3.918 40.371 1.00 85.38 77 LEU A CA 1
ATOM 625 C C . LEU A 1 77 ? -37.265 -3.280 41.621 1.00 85.38 77 LEU A C 1
ATOM 627 O O . LEU A 1 77 ? -38.004 -2.924 42.535 1.00 85.38 77 LEU A O 1
ATOM 631 N N . LYS A 1 78 ? -35.944 -3.075 41.632 1.00 81.12 78 LYS A N 1
ATOM 632 C CA . LYS A 1 78 ? -35.286 -2.208 42.624 1.00 81.12 78 LYS A CA 1
ATOM 633 C C . LYS A 1 78 ? -35.853 -0.784 42.561 1.00 81.12 78 LYS A C 1
ATOM 635 O O . LYS A 1 78 ? -36.319 -0.339 41.506 1.00 81.12 78 LYS A O 1
ATOM 640 N N . ASP A 1 79 ? -35.770 -0.041 43.659 1.00 73.31 79 ASP A N 1
ATOM 641 C CA . ASP A 1 79 ? -36.301 1.328 43.730 1.00 73.31 79 ASP A CA 1
ATOM 642 C C . ASP A 1 79 ? -35.531 2.330 42.855 1.00 73.31 79 ASP A C 1
ATOM 644 O O . ASP A 1 79 ? -36.107 3.312 42.394 1.00 73.31 79 ASP A O 1
ATOM 648 N N . THR A 1 80 ? -34.294 2.007 42.479 1.00 77.25 80 THR A N 1
ATOM 649 C CA . THR A 1 80 ? -33.473 2.768 41.521 1.00 77.25 80 THR A CA 1
ATOM 650 C C . THR A 1 80 ? -33.575 2.262 40.078 1.00 77.25 80 THR A C 1
ATOM 652 O O . THR A 1 80 ? -32.935 2.801 39.179 1.00 77.25 80 THR A O 1
ATOM 655 N N . ALA A 1 81 ? -34.386 1.231 39.805 1.00 80.88 81 ALA A N 1
ATOM 656 C CA . ALA A 1 81 ? -34.441 0.630 38.476 1.00 80.88 81 ALA A CA 1
ATOM 657 C C . ALA A 1 81 ? -35.023 1.591 37.427 1.00 80.88 81 ALA A C 1
ATOM 659 O O . ALA A 1 81 ? -36.146 2.100 37.582 1.00 80.88 81 ALA A O 1
ATOM 660 N N . ILE A 1 82 ? -34.291 1.755 36.329 1.00 86.31 82 ILE A N 1
ATOM 661 C CA . ILE A 1 82 ? -34.687 2.520 35.147 1.00 86.31 82 ILE A CA 1
ATOM 662 C C . ILE A 1 82 ? -34.547 1.638 33.901 1.00 86.31 82 ILE A C 1
ATOM 664 O O . ILE A 1 82 ? -33.603 0.854 33.809 1.00 86.31 82 ILE A O 1
ATOM 668 N N . PRO A 1 83 ? -35.484 1.706 32.942 1.00 85.25 83 PRO A N 1
ATOM 669 C CA . PRO A 1 83 ? -35.363 0.942 31.718 1.00 85.25 83 PRO A CA 1
ATOM 670 C C . PRO A 1 83 ? -34.331 1.628 30.821 1.00 85.25 83 PRO A C 1
ATOM 672 O O . PRO A 1 83 ? -34.441 2.826 30.559 1.00 85.25 83 PRO A O 1
ATOM 675 N N . THR A 1 84 ? -33.336 0.885 30.356 1.00 83.50 84 THR A N 1
ATOM 676 C CA . THR A 1 84 ? -32.244 1.397 29.506 1.00 83.50 84 THR A CA 1
ATOM 677 C C . THR A 1 84 ? -32.115 0.625 28.196 1.00 83.50 84 THR A C 1
ATOM 679 O O . THR A 1 84 ? -31.533 1.127 27.240 1.00 83.50 84 THR A O 1
ATOM 682 N N . ILE A 1 85 ? -32.715 -0.566 28.109 1.00 81.44 85 ILE A N 1
ATOM 683 C CA . ILE A 1 85 ? -32.553 -1.477 26.974 1.00 81.44 85 ILE A CA 1
ATOM 684 C C . ILE A 1 85 ? -33.726 -1.292 26.002 1.00 81.44 85 ILE A C 1
ATOM 686 O O . ILE A 1 85 ? -34.792 -1.902 26.152 1.00 81.44 85 ILE A O 1
ATOM 690 N N . PHE A 1 86 ? -33.540 -0.450 24.984 1.00 81.81 86 PHE A N 1
ATOM 691 C CA . PHE A 1 86 ? -34.534 -0.185 23.940 1.00 81.81 86 PHE A CA 1
ATOM 692 C C . PHE A 1 86 ? -33.945 -0.355 22.541 1.00 81.81 86 PHE A C 1
ATOM 694 O O . PHE A 1 86 ? -32.869 0.147 22.241 1.00 81.81 86 PHE A O 1
ATOM 701 N N . ASP A 1 87 ? -34.697 -1.009 21.658 1.00 68.62 87 ASP A N 1
ATOM 702 C CA . ASP A 1 87 ? -34.390 -1.056 20.229 1.00 68.62 87 ASP A CA 1
ATOM 703 C C . ASP A 1 87 ? -34.997 0.183 19.555 1.00 68.62 87 ASP A C 1
ATOM 705 O O . ASP A 1 87 ? -36.172 0.198 19.171 1.00 68.62 87 ASP A O 1
ATOM 709 N N . LEU A 1 88 ? -34.199 1.249 19.479 1.00 68.62 88 LEU A N 1
ATOM 710 C CA . LEU A 1 88 ? -34.604 2.545 18.932 1.00 68.62 88 LEU A CA 1
ATOM 711 C C . LEU A 1 88 ? -34.299 2.691 17.432 1.00 68.62 88 LEU A C 1
ATOM 713 O O . LEU A 1 88 ? -34.872 3.570 16.797 1.00 68.62 88 LEU A O 1
ATOM 717 N N . THR A 1 89 ? -33.463 1.830 16.845 1.00 60.50 89 THR A N 1
ATOM 718 C CA . THR A 1 89 ? -32.944 1.961 15.468 1.00 60.50 89 THR A CA 1
ATOM 719 C C . THR A 1 89 ? -33.632 1.048 14.457 1.00 60.50 89 THR A C 1
ATOM 721 O O . THR A 1 89 ? -33.498 1.248 13.255 1.00 60.50 89 THR A O 1
ATOM 724 N N . SER A 1 90 ? -34.453 0.088 14.886 1.00 55.41 90 SER A N 1
ATOM 725 C CA . SER A 1 90 ? -35.115 -0.856 13.969 1.00 55.41 90 SER A CA 1
ATOM 726 C C . SER A 1 90 ? -36.108 -0.234 12.966 1.00 55.41 90 SER A C 1
ATOM 728 O O . SER A 1 90 ? -36.626 -0.952 12.106 1.00 55.41 90 SER A O 1
ATOM 730 N N . HIS A 1 91 ? -36.411 1.069 13.047 1.00 54.94 91 HIS A N 1
ATOM 731 C CA . HIS A 1 91 ? -37.145 1.809 12.007 1.00 54.94 91 HIS A CA 1
ATOM 732 C C . HIS A 1 91 ? -36.304 2.108 10.763 1.00 54.94 91 HIS A C 1
ATOM 734 O O . HIS A 1 91 ? -36.874 2.219 9.683 1.00 54.94 91 HIS A O 1
ATOM 740 N N . LEU A 1 92 ? -34.977 2.099 10.894 1.00 56.66 92 LEU A N 1
ATOM 741 C CA . LEU A 1 92 ? -34.028 2.282 9.797 1.00 56.66 92 LEU A CA 1
ATOM 742 C C . LEU A 1 92 ? -33.933 1.046 8.881 1.00 56.66 92 LEU A C 1
ATOM 744 O O . LEU A 1 92 ? -33.505 1.162 7.744 1.00 56.66 92 LEU A O 1
ATOM 748 N N . LYS A 1 93 ? -34.375 -0.135 9.348 1.00 50.97 93 LYS A N 1
ATOM 749 C CA . LYS A 1 93 ? -34.291 -1.403 8.595 1.00 50.97 93 LYS A CA 1
ATOM 750 C C . LYS A 1 93 ? -35.522 -1.730 7.729 1.00 50.97 93 LYS A C 1
ATOM 752 O O . LYS A 1 93 ? -35.427 -2.611 6.883 1.00 50.97 93 LYS A O 1
ATOM 757 N N . ASN A 1 94 ? -36.695 -1.114 7.959 1.00 50.25 94 ASN A N 1
ATOM 758 C CA . ASN A 1 94 ? -37.915 -1.408 7.178 1.00 50.25 94 ASN A CA 1
ATOM 759 C C . ASN A 1 94 ? -39.028 -0.331 7.351 1.00 50.25 94 ASN A C 1
ATOM 761 O O . ASN A 1 94 ? -39.704 -0.321 8.391 1.00 50.25 94 ASN A O 1
ATOM 765 N N . PRO A 1 95 ? -39.261 0.561 6.365 1.00 51.16 95 PRO A N 1
ATOM 766 C CA . PRO A 1 95 ? -40.138 1.733 6.514 1.00 51.16 95 PRO A CA 1
ATOM 767 C C . PRO A 1 95 ? -41.659 1.460 6.448 1.00 51.16 95 PRO A C 1
ATOM 769 O O . PRO A 1 95 ? -42.443 2.336 6.811 1.00 51.16 95 PRO A O 1
ATOM 772 N N . HIS A 1 96 ? -42.121 0.263 6.053 1.00 47.22 96 HIS A N 1
ATOM 773 C CA . HIS A 1 96 ? -43.551 -0.002 5.769 1.00 47.22 96 HIS A CA 1
ATOM 774 C C . HIS A 1 96 ? -44.314 -0.878 6.791 1.00 47.22 96 HIS A C 1
ATOM 776 O O . HIS A 1 96 ? -45.440 -1.316 6.532 1.00 47.22 96 HIS A O 1
ATOM 782 N N . ALA A 1 97 ? -43.771 -1.126 7.986 1.00 46.84 97 ALA A N 1
ATOM 783 C CA . ALA A 1 97 ? -44.442 -1.950 8.999 1.00 46.84 97 ALA A CA 1
ATOM 784 C C . ALA A 1 97 ? -45.648 -1.231 9.659 1.00 46.84 97 ALA A C 1
ATOM 786 O O . ALA A 1 97 ? -45.495 -0.330 10.483 1.00 46.84 97 ALA A O 1
ATOM 787 N N . ARG A 1 98 ? -46.872 -1.684 9.348 1.00 43.69 98 ARG A N 1
ATOM 788 C CA . ARG A 1 98 ? -48.170 -1.044 9.678 1.00 43.69 98 ARG A CA 1
ATOM 789 C C . ARG A 1 98 ? -48.558 -0.930 11.170 1.00 43.69 98 ARG A C 1
ATOM 791 O O . ARG A 1 98 ? -49.634 -0.415 11.466 1.00 43.69 98 ARG A O 1
ATOM 798 N N . HIS A 1 99 ? -47.739 -1.370 12.128 1.00 45.72 99 HIS A N 1
ATOM 799 C CA . HIS A 1 99 ? -48.102 -1.418 13.562 1.00 45.72 99 HIS A CA 1
ATOM 800 C C . HIS A 1 99 ? -47.026 -0.877 14.523 1.00 45.72 99 HIS A C 1
ATOM 802 O O . HIS A 1 99 ? -46.874 -1.370 15.644 1.00 45.72 99 HIS A O 1
ATOM 808 N N . ARG A 1 100 ? -46.272 0.155 14.124 1.00 56.47 100 ARG A N 1
ATOM 809 C CA . ARG A 1 100 ? -45.239 0.747 14.988 1.00 56.47 100 ARG A CA 1
ATOM 810 C C . ARG A 1 100 ? -45.766 1.918 15.821 1.00 56.47 100 ARG A C 1
ATOM 812 O O . ARG A 1 100 ? -46.428 2.817 15.314 1.00 56.47 100 ARG A O 1
ATOM 819 N N . LYS A 1 101 ? -45.432 1.924 17.114 1.00 61.84 101 LYS A N 1
ATOM 820 C CA . LYS A 1 101 ? -45.568 3.096 17.995 1.00 61.84 101 LYS A CA 1
ATOM 821 C C . LYS A 1 101 ? -44.482 4.100 17.592 1.00 61.84 101 LYS A C 1
ATOM 823 O O . LYS A 1 101 ? -43.312 3.731 17.620 1.00 61.84 101 LYS A O 1
ATOM 828 N N . ARG A 1 102 ? -44.861 5.314 17.175 1.00 54.38 102 ARG A N 1
ATOM 829 C CA . ARG A 1 102 ? -43.947 6.316 16.592 1.00 54.38 102 ARG A CA 1
ATOM 830 C C . ARG A 1 102 ? -42.866 6.728 17.606 1.00 54.38 102 ARG A C 1
ATOM 832 O O . ARG A 1 102 ? -43.199 7.215 18.688 1.00 54.38 102 ARG A O 1
ATOM 839 N N . ILE A 1 103 ? -41.600 6.492 17.256 1.00 62.03 103 ILE A N 1
ATOM 840 C CA . ILE A 1 103 ? -40.428 6.971 18.004 1.00 62.03 103 ILE A CA 1
ATOM 841 C C . ILE A 1 103 ? -40.259 8.458 17.691 1.00 62.03 103 ILE A C 1
ATOM 843 O O . ILE A 1 103 ? -40.480 8.873 16.555 1.00 62.03 103 ILE A O 1
ATOM 847 N N . LYS A 1 104 ? -39.928 9.261 18.702 1.00 61.50 104 LYS A N 1
ATOM 848 C CA . LYS A 1 104 ? -39.656 10.689 18.530 1.00 61.50 104 LYS A CA 1
ATOM 849 C C . LYS A 1 104 ? -38.275 10.885 17.894 1.00 61.50 104 LYS A C 1
ATOM 851 O O . LYS A 1 104 ? -37.280 10.425 18.452 1.00 61.50 104 LYS A O 1
ATOM 856 N N . GLU A 1 105 ? -38.232 11.567 16.754 1.00 56.34 105 GLU A N 1
ATOM 857 C CA . GLU A 1 105 ? -37.000 12.116 16.177 1.00 56.34 105 GLU A CA 1
ATOM 858 C C . GLU A 1 105 ? -36.593 13.345 16.997 1.00 56.34 105 GLU A C 1
ATOM 860 O O . GLU A 1 105 ? -37.423 14.214 17.268 1.00 56.34 105 GLU A O 1
ATOM 865 N N . LEU A 1 106 ? -35.346 13.371 17.469 1.00 57.28 106 LEU A N 1
ATOM 866 C CA . LEU A 1 106 ? -34.822 14.455 18.299 1.00 57.28 106 LEU A CA 1
ATOM 867 C C . LEU A 1 106 ? -34.163 15.496 17.394 1.00 57.28 106 LEU A C 1
ATOM 869 O O . LEU A 1 106 ? -33.318 15.142 16.575 1.00 57.28 106 LEU A O 1
ATOM 873 N N . THR A 1 107 ? -34.531 16.766 17.552 1.00 61.44 107 THR A N 1
ATOM 874 C CA . THR A 1 107 ? -33.838 17.880 16.888 1.00 61.44 107 THR A CA 1
ATOM 875 C C . THR A 1 107 ? -32.501 18.176 17.580 1.00 61.44 107 THR A C 1
ATOM 877 O O . THR A 1 107 ? -32.302 17.798 18.736 1.00 61.44 107 THR A O 1
ATOM 880 N N . GLU A 1 108 ? -31.577 18.877 16.914 1.00 49.56 108 GLU A N 1
ATOM 881 C CA . GLU A 1 108 ? -30.303 19.311 17.527 1.00 49.56 108 GLU A CA 1
ATOM 882 C C . GLU A 1 108 ? -30.525 20.107 18.827 1.00 49.56 108 GLU A C 1
ATOM 884 O O . GLU A 1 108 ? -29.783 19.957 19.798 1.00 49.56 108 GLU A O 1
ATOM 889 N N . GLU A 1 109 ? -31.615 20.876 18.884 1.00 52.97 109 GLU A N 1
ATOM 890 C CA . GLU A 1 109 ? -32.058 21.619 20.064 1.00 52.97 109 GLU A CA 1
ATOM 891 C C . GLU A 1 109 ? -32.517 20.694 21.208 1.00 52.97 109 GLU A C 1
ATOM 893 O O . GLU A 1 109 ? -32.201 20.939 22.375 1.00 52.97 109 GLU A O 1
ATOM 898 N N . ASP A 1 110 ? -33.229 19.606 20.893 1.00 60.38 110 ASP A N 1
ATOM 899 C CA . ASP A 1 110 ? -33.634 18.599 21.881 1.00 60.38 110 ASP A CA 1
ATOM 900 C C . ASP A 1 110 ? -32.417 17.852 22.439 1.00 60.38 110 ASP A C 1
ATOM 902 O O . ASP A 1 110 ? -32.331 17.616 23.645 1.00 60.38 110 ASP A O 1
ATOM 906 N N . ILE A 1 111 ? -31.445 17.527 21.578 1.00 61.88 111 ILE A N 1
ATOM 907 C CA . ILE A 1 111 ? -30.183 16.885 21.971 1.00 61.88 111 ILE A CA 1
ATOM 908 C C . ILE A 1 111 ? -29.384 17.817 22.888 1.00 61.88 111 ILE A C 1
ATOM 910 O O . ILE A 1 111 ? -28.879 17.369 23.922 1.00 61.88 111 ILE A O 1
ATOM 914 N N . ARG A 1 112 ? -29.310 19.113 22.560 1.00 59.62 112 ARG A N 1
ATOM 915 C CA . ARG A 1 112 ? -28.647 20.123 23.395 1.00 59.62 112 ARG A CA 1
ATOM 916 C C . ARG A 1 112 ? -29.324 20.254 24.758 1.00 59.62 112 ARG A C 1
ATOM 918 O O . ARG A 1 112 ? -28.643 20.123 25.769 1.00 59.62 112 ARG A O 1
ATOM 925 N N . LYS A 1 113 ? -30.655 20.375 24.811 1.00 66.12 113 LYS A N 1
ATOM 926 C CA . LYS A 1 113 ? -31.413 20.436 26.077 1.00 66.12 113 LYS A CA 1
ATOM 927 C C . LYS A 1 113 ? -31.280 19.166 26.915 1.00 66.12 113 LYS A C 1
ATOM 929 O O . LYS A 1 113 ? -31.243 19.243 28.140 1.00 66.12 113 LYS A O 1
ATOM 934 N N . MET A 1 114 ? -31.197 17.992 26.287 1.00 57.19 114 MET A N 1
ATOM 935 C CA . MET A 1 114 ? -30.925 16.735 26.994 1.00 57.19 114 MET A CA 1
ATOM 936 C C . MET A 1 114 ? -29.503 16.706 27.575 1.00 57.19 114 MET A C 1
ATOM 938 O O . MET A 1 114 ? -29.329 16.267 28.712 1.00 57.19 114 MET A O 1
ATOM 942 N N . LYS A 1 115 ? -28.495 17.201 26.840 1.00 58.56 115 LYS A N 1
ATOM 943 C CA . LYS A 1 115 ? -27.113 17.343 27.338 1.00 58.56 115 LYS A CA 1
ATOM 944 C C . LYS A 1 115 ? -27.024 18.359 28.480 1.00 58.56 115 LYS A C 1
ATOM 946 O O . LYS A 1 115 ? -26.438 18.045 29.508 1.00 58.56 115 LYS A O 1
ATOM 951 N N . GLU A 1 116 ? -27.668 19.515 28.343 1.00 60.31 116 GLU A N 1
ATOM 952 C CA . GLU A 1 116 ? -27.741 20.556 29.377 1.00 60.31 116 GLU A CA 1
ATOM 953 C C . GLU A 1 116 ? -28.435 20.053 30.644 1.00 60.31 116 GLU A C 1
ATOM 955 O O . GLU A 1 116 ? -27.964 20.327 31.738 1.00 60.31 116 GLU A O 1
ATOM 960 N N . ARG A 1 117 ? -29.507 19.259 30.523 1.00 62.88 117 ARG A N 1
ATOM 961 C CA . ARG A 1 117 ? -30.195 18.662 31.681 1.00 62.88 117 ARG A CA 1
ATOM 962 C C . ARG A 1 117 ? -29.389 17.561 32.355 1.00 62.88 117 ARG A C 1
ATOM 964 O O . ARG A 1 117 ? -29.417 17.477 33.575 1.00 62.88 117 ARG A O 1
ATOM 971 N N . ARG A 1 118 ? -28.663 16.738 31.590 1.00 60.41 118 ARG A N 1
ATOM 972 C CA . ARG A 1 118 ? -27.716 15.759 32.154 1.00 60.41 118 ARG A CA 1
ATOM 973 C C . ARG A 1 118 ? -26.566 16.456 32.867 1.00 60.41 118 ARG A C 1
ATOM 975 O O . ARG A 1 118 ? -26.167 16.026 33.938 1.00 60.41 118 ARG A O 1
ATOM 982 N N . LEU A 1 119 ? -26.064 17.547 32.295 1.00 53.38 119 LEU A N 1
ATOM 983 C CA . LEU A 1 119 ? -25.028 18.359 32.916 1.00 53.38 119 LEU A CA 1
ATOM 984 C C . LEU A 1 119 ? -25.562 19.068 34.167 1.00 53.38 119 LEU A C 1
ATOM 986 O O . LEU A 1 119 ? -24.889 19.059 35.186 1.00 53.38 119 LEU A O 1
ATOM 990 N N . ALA A 1 120 ? -26.787 19.596 34.128 1.00 60.91 120 ALA A N 1
ATOM 991 C CA . ALA A 1 120 ? -27.453 20.203 35.276 1.00 60.91 120 ALA A CA 1
ATOM 992 C C . ALA A 1 120 ? -27.726 19.183 36.387 1.00 60.91 120 ALA A C 1
ATOM 994 O O . ALA A 1 120 ? -27.445 19.493 37.536 1.00 60.91 120 ALA A O 1
ATOM 995 N N . SER A 1 121 ? -28.163 17.955 36.071 1.00 54.34 121 SER A N 1
ATOM 996 C CA . SER A 1 121 ? -28.324 16.903 37.085 1.00 54.34 121 SER A CA 1
ATOM 997 C C . SER A 1 121 ? -26.981 16.454 37.656 1.00 54.34 121 SER A C 1
ATOM 999 O O . SER A 1 121 ? -26.894 16.181 38.845 1.00 54.34 121 SER A O 1
ATOM 1001 N N . SER A 1 122 ? -25.921 16.412 36.841 1.00 55.19 122 SER A N 1
ATOM 1002 C CA . SER A 1 122 ? -24.558 16.145 37.318 1.00 55.19 122 SER A CA 1
ATOM 1003 C C . SER A 1 122 ? -24.016 17.286 38.188 1.00 55.19 122 SER A C 1
ATOM 1005 O O . SER A 1 122 ? -23.318 17.026 39.161 1.00 55.19 122 SER A O 1
ATOM 1007 N N . ILE A 1 123 ? -24.350 18.544 37.881 1.00 56.59 123 ILE A N 1
ATOM 1008 C CA . ILE A 1 123 ? -23.965 19.728 38.666 1.00 56.59 123 ILE A CA 1
ATOM 1009 C C . ILE A 1 123 ? -24.782 19.820 39.962 1.00 56.59 123 ILE A C 1
ATOM 1011 O O . ILE A 1 123 ? -24.208 20.111 41.005 1.00 56.59 123 ILE A O 1
ATOM 1015 N N . GLU A 1 124 ? -26.082 19.517 39.946 1.00 53.41 124 GLU A N 1
ATOM 1016 C CA . GLU A 1 124 ? -26.903 19.385 41.159 1.00 53.41 124 GLU A CA 1
ATOM 1017 C C . GLU A 1 124 ? -26.422 18.222 42.032 1.00 53.41 124 GLU A C 1
ATOM 1019 O O . GLU A 1 124 ? -26.326 18.402 43.240 1.00 53.41 124 GLU A O 1
ATOM 1024 N N . GLN A 1 125 ? -26.014 17.086 41.448 1.00 51.16 125 GLN A N 1
ATOM 1025 C CA . GLN A 1 125 ? -25.366 15.978 42.171 1.00 51.16 125 GLN A CA 1
ATOM 1026 C C . GLN A 1 125 ? -23.987 16.345 42.744 1.00 51.16 125 GLN A C 1
ATOM 1028 O O . GLN A 1 125 ? -23.560 15.765 43.740 1.00 51.16 125 GLN A O 1
ATOM 1033 N N . LEU A 1 126 ? -23.271 17.291 42.131 1.00 48.25 126 LEU A N 1
ATOM 1034 C CA . LEU A 1 126 ? -21.984 17.793 42.628 1.00 48.25 126 LEU A CA 1
ATOM 1035 C C . LEU A 1 126 ? -22.155 18.880 43.699 1.00 48.25 126 LEU A C 1
ATOM 1037 O O . LEU A 1 126 ? -21.357 18.934 44.632 1.00 48.25 126 LEU A O 1
ATOM 1041 N N . ASN A 1 127 ? -23.190 19.717 43.593 1.00 44.75 127 ASN A N 1
ATOM 1042 C CA . ASN A 1 127 ? -23.500 20.761 44.570 1.00 44.75 127 ASN A CA 1
ATOM 1043 C C . ASN A 1 127 ? -24.191 20.186 45.815 1.00 44.75 127 ASN A C 1
ATOM 1045 O O . ASN A 1 127 ? -23.817 20.557 46.924 1.00 44.75 127 ASN A O 1
ATOM 1049 N N . SER A 1 128 ? -25.076 19.191 45.673 1.00 45.12 128 SER A N 1
ATOM 1050 C CA . SER A 1 128 ? -25.618 18.446 46.820 1.00 45.12 128 SER A CA 1
ATOM 1051 C C . SER A 1 128 ? -24.534 17.657 47.569 1.00 45.12 128 SER A C 1
ATOM 1053 O O . SER A 1 128 ? -24.579 17.571 48.793 1.00 45.12 128 SER A O 1
ATOM 1055 N N . LYS A 1 129 ? -23.492 17.175 46.869 1.00 44.09 129 LYS A N 1
ATOM 1056 C CA . LYS A 1 129 ? -22.274 16.590 47.472 1.00 44.09 129 LYS A CA 1
ATOM 1057 C C . LYS A 1 129 ? -21.396 17.605 48.218 1.00 44.09 129 LYS A C 1
ATOM 1059 O O . LYS A 1 129 ? -20.580 17.195 49.039 1.00 44.09 129 LYS A O 1
ATOM 1064 N N . LYS A 1 130 ? -21.517 18.905 47.927 1.00 40.16 130 LYS A N 1
ATOM 1065 C CA . LYS A 1 130 ? -20.679 19.962 48.519 1.00 40.16 130 LYS A CA 1
ATOM 1066 C C . LYS A 1 130 ? -21.306 20.564 49.776 1.00 40.16 130 LYS A C 1
ATOM 1068 O O . LYS A 1 130 ? -20.581 20.816 50.734 1.00 40.16 130 LYS A O 1
ATOM 1073 N N . ASP A 1 131 ? -22.629 20.708 49.796 1.00 37.72 131 ASP A N 1
ATOM 1074 C CA . ASP A 1 131 ? -23.363 21.220 50.961 1.00 37.72 131 ASP A CA 1
ATOM 1075 C C . ASP A 1 131 ? -23.594 20.139 52.040 1.00 37.72 131 ASP A C 1
ATOM 1077 O O . ASP A 1 131 ? -23.688 20.462 53.220 1.00 37.72 131 ASP A O 1
ATOM 1081 N N . ALA A 1 132 ? -23.553 18.847 51.683 1.00 36.06 132 ALA A N 1
ATOM 1082 C CA . ALA A 1 132 ? -23.591 17.724 52.634 1.00 36.06 132 ALA A CA 1
ATOM 1083 C C . ALA A 1 132 ? -22.241 17.422 53.331 1.00 36.06 132 ALA A C 1
ATOM 1085 O O . ALA A 1 132 ? -22.159 16.516 54.155 1.00 36.06 132 ALA A O 1
ATOM 1086 N N . ALA A 1 133 ? -21.163 18.146 53.006 1.00 38.75 133 ALA A N 1
ATOM 1087 C CA . ALA A 1 133 ? -19.836 17.933 53.598 1.00 38.75 133 ALA A CA 1
ATOM 1088 C C . ALA A 1 133 ? -19.583 18.755 54.879 1.00 38.75 133 ALA A C 1
ATOM 1090 O O . ALA A 1 133 ? -18.553 18.562 55.528 1.00 38.75 133 ALA A O 1
ATOM 1091 N N . ALA A 1 134 ? -20.482 19.681 55.234 1.00 43.09 134 ALA A N 1
ATOM 1092 C CA . ALA A 1 134 ? -20.289 20.599 56.358 1.00 43.09 134 ALA A CA 1
ATOM 1093 C C . ALA A 1 134 ? -21.090 20.234 57.618 1.00 43.09 134 ALA A C 1
ATOM 1095 O O . ALA A 1 134 ? -20.680 20.622 58.710 1.00 43.09 134 ALA A O 1
ATOM 1096 N N . GLU A 1 135 ? -22.172 19.461 57.505 1.00 34.66 135 GLU A N 1
ATOM 1097 C CA . GLU A 1 135 ? -22.969 19.039 58.657 1.00 34.66 135 GLU A CA 1
ATOM 1098 C C . GLU A 1 135 ? -23.276 17.541 58.577 1.00 34.66 135 GLU A C 1
ATOM 1100 O O . GLU A 1 135 ? -23.867 17.045 57.626 1.00 34.66 135 GLU A O 1
ATOM 1105 N N . ASP A 1 136 ? -22.841 16.855 59.629 1.00 29.97 136 ASP A N 1
ATOM 1106 C CA . ASP A 1 136 ? -23.146 15.485 60.012 1.00 29.97 136 ASP A CA 1
ATOM 1107 C C . ASP A 1 136 ? -22.384 14.340 59.331 1.00 29.97 136 ASP A C 1
ATOM 1109 O O . ASP A 1 136 ? -22.781 13.677 58.375 1.00 29.97 136 ASP A O 1
ATOM 1113 N N . ALA A 1 137 ? -21.309 13.982 60.039 1.00 40.62 137 ALA A N 1
ATOM 1114 C CA . ALA A 1 137 ? -21.039 12.609 60.430 1.00 40.62 137 ALA A CA 1
ATOM 1115 C C . ALA A 1 137 ? -22.334 11.836 60.769 1.00 40.62 137 ALA A C 1
ATOM 1117 O O . ALA A 1 137 ? -22.707 11.727 61.931 1.00 40.62 137 ALA A O 1
ATOM 1118 N N . SER A 1 138 ? -23.029 11.298 59.767 1.00 41.44 138 SER A N 1
ATOM 1119 C CA . SER A 1 138 ? -23.685 9.984 59.769 1.00 41.44 138 SER A CA 1
ATOM 1120 C C . SER A 1 138 ? -24.662 9.869 58.594 1.00 41.44 138 SER A C 1
ATOM 1122 O O . SER A 1 138 ? -25.527 10.710 58.402 1.00 41.44 138 SER A O 1
ATOM 1124 N N . THR A 1 139 ? -24.562 8.738 57.887 1.00 36.97 139 THR A N 1
ATOM 1125 C CA . THR A 1 139 ? -25.490 8.166 56.888 1.00 36.97 139 THR A CA 1
ATOM 1126 C C . THR A 1 139 ? -25.292 8.525 55.399 1.00 36.97 139 THR A C 1
ATOM 1128 O O . THR A 1 139 ? -25.255 9.673 54.986 1.00 36.97 139 THR A O 1
ATOM 1131 N N . ASN A 1 140 ? -25.105 7.447 54.621 1.00 40.72 140 ASN A N 1
ATOM 1132 C CA . ASN A 1 140 ? -24.646 7.328 53.233 1.00 40.72 140 ASN A CA 1
ATOM 1133 C C . ASN A 1 140 ? -25.732 7.633 52.177 1.00 40.72 140 ASN A C 1
ATOM 1135 O O . ASN A 1 140 ? -26.838 7.112 52.297 1.00 40.72 140 ASN A O 1
ATOM 1139 N N . GLU A 1 141 ? -25.348 8.259 51.055 1.00 38.91 141 GLU A N 1
ATOM 1140 C CA . GLU A 1 141 ? -25.922 7.986 49.724 1.00 38.91 141 GLU A CA 1
ATOM 1141 C C . GLU A 1 141 ? -24.798 7.634 48.726 1.00 38.91 141 GLU A C 1
ATOM 1143 O O . GLU A 1 141 ? -23.738 8.258 48.682 1.00 38.91 141 GLU A O 1
ATOM 1148 N N . GLU A 1 142 ? -25.013 6.545 47.991 1.00 43.03 142 GLU A N 1
ATOM 1149 C CA . GLU A 1 142 ? -24.003 5.641 47.435 1.00 43.03 142 GLU A CA 1
ATOM 1150 C C . GLU A 1 142 ? -23.473 6.068 46.043 1.00 43.03 142 GLU A C 1
ATOM 1152 O O . GLU A 1 142 ? -24.109 5.843 45.014 1.00 43.03 142 GLU A O 1
ATOM 1157 N N . GLU A 1 143 ? -22.216 6.536 45.970 1.00 47.56 143 GLU A N 1
ATOM 1158 C CA . GLU A 1 143 ? -21.289 5.927 44.992 1.00 47.56 143 GLU A CA 1
ATOM 1159 C C . GLU A 1 143 ? -21.331 4.413 45.220 1.00 47.56 143 GLU A C 1
ATOM 1161 O O . GLU A 1 143 ? -21.477 4.044 46.388 1.00 47.56 143 GLU A O 1
ATOM 1166 N N . PRO A 1 144 ? -21.221 3.529 44.201 1.00 45.41 144 PRO A N 1
ATOM 1167 C CA . PRO A 1 144 ? -21.183 2.095 44.469 1.00 45.41 144 PRO A CA 1
ATOM 1168 C C . PRO A 1 144 ? -20.109 1.873 45.531 1.00 45.41 144 PRO A C 1
ATOM 1170 O O . PRO A 1 144 ? -18.924 2.088 45.264 1.00 45.41 144 PRO A O 1
ATOM 1173 N N . GLN A 1 145 ? -20.540 1.581 46.765 1.00 55.66 145 GLN A N 1
ATOM 1174 C CA . GLN A 1 145 ? -19.645 1.469 47.902 1.00 55.66 145 GLN A CA 1
ATOM 1175 C C . GLN A 1 145 ? -18.919 0.166 47.683 1.00 55.66 145 GLN A C 1
ATOM 1177 O O . GLN A 1 145 ? -19.359 -0.893 48.121 1.00 55.66 145 GLN A O 1
ATOM 1182 N N . TRP A 1 146 ? -17.832 0.254 46.926 1.00 60.94 146 TRP A N 1
ATOM 1183 C CA . TRP A 1 146 ? -16.983 -0.883 46.709 1.00 60.94 146 TRP A CA 1
ATOM 1184 C C . TRP A 1 146 ? -16.500 -1.321 48.070 1.00 60.94 146 TRP A C 1
ATOM 1186 O O . TRP A 1 146 ? -15.877 -0.548 48.814 1.00 60.94 146 TRP A O 1
ATOM 1196 N N . SER A 1 147 ? -16.824 -2.564 48.380 1.00 81.69 147 SER A N 1
ATOM 1197 C CA . SER A 1 147 ? -16.257 -3.271 49.504 1.00 81.69 147 SER A CA 1
ATOM 1198 C C . SER A 1 147 ? -14.737 -3.108 49.486 1.00 81.69 147 SER A C 1
ATOM 1200 O O . SER A 1 147 ? -14.102 -2.896 48.446 1.00 81.69 147 SER A O 1
ATOM 1202 N N . THR A 1 148 ? -14.119 -3.216 50.657 1.00 81.12 148 THR A N 1
ATOM 1203 C CA . THR A 1 148 ? -12.656 -3.207 50.774 1.00 81.12 148 THR A CA 1
ATOM 1204 C C . THR A 1 148 ? -12.016 -4.241 49.837 1.00 81.12 148 THR A C 1
ATOM 1206 O O . THR A 1 148 ? -10.951 -3.989 49.275 1.00 81.12 148 THR A O 1
ATOM 1209 N N . GLU A 1 149 ? -12.705 -5.362 49.603 1.00 81.25 149 GLU A N 1
ATOM 1210 C CA . GLU A 1 149 ? -12.313 -6.405 48.654 1.00 81.25 149 GLU A CA 1
ATOM 1211 C C . GLU A 1 149 ? -12.378 -5.941 47.192 1.00 81.25 149 GLU A C 1
ATOM 1213 O O . GLU A 1 149 ? -11.423 -6.151 46.448 1.00 81.25 149 GLU A O 1
ATOM 1218 N N . GLU A 1 150 ? -13.448 -5.262 46.771 1.00 84.94 150 GLU A N 1
ATOM 1219 C CA . GLU A 1 150 ? -13.576 -4.716 45.411 1.00 84.94 150 GLU A CA 1
ATOM 1220 C C . GLU A 1 150 ? -12.546 -3.617 45.130 1.00 84.94 150 GLU A C 1
ATOM 1222 O O . GLU A 1 150 ? -11.963 -3.581 44.045 1.00 84.94 150 GLU A O 1
ATOM 1227 N N . LYS A 1 151 ? -12.252 -2.758 46.115 1.00 85.69 151 LYS A N 1
ATOM 1228 C CA . LYS A 1 151 ? -11.180 -1.753 45.999 1.00 85.69 151 LYS A CA 1
ATOM 1229 C C . LYS A 1 151 ? -9.813 -2.416 45.839 1.00 85.69 151 LYS A C 1
ATOM 1231 O O . LYS A 1 151 ? -9.057 -2.041 44.946 1.00 85.69 151 LYS A O 1
ATOM 1236 N N . ALA A 1 152 ? -9.518 -3.430 46.652 1.00 85.19 152 ALA A N 1
ATOM 1237 C CA . ALA A 1 152 ? -8.278 -4.195 46.535 1.00 85.19 152 ALA A CA 1
ATOM 1238 C C . ALA A 1 152 ? -8.181 -4.931 45.187 1.00 85.19 152 ALA A C 1
ATOM 1240 O O . ALA A 1 152 ? -7.114 -4.977 44.577 1.00 85.19 152 ALA A O 1
ATOM 1241 N N . PHE A 1 153 ? -9.298 -5.465 44.688 1.00 86.12 153 PHE A N 1
ATOM 1242 C CA . PHE A 1 153 ? -9.350 -6.130 43.390 1.00 86.12 153 PHE A CA 1
ATOM 1243 C C . PHE A 1 153 ? -9.149 -5.155 42.223 1.00 86.12 153 PHE A C 1
ATOM 1245 O O . PHE A 1 153 ? -8.463 -5.492 41.259 1.00 86.12 153 PHE A O 1
ATOM 1252 N N . ARG A 1 154 ? -9.672 -3.927 42.319 1.00 89.50 154 ARG A N 1
ATOM 1253 C CA . ARG A 1 154 ? -9.418 -2.870 41.331 1.00 89.50 154 ARG A CA 1
ATOM 1254 C C . ARG A 1 154 ? -7.942 -2.492 41.265 1.00 89.50 154 ARG A C 1
ATOM 1256 O O . ARG A 1 154 ? -7.411 -2.402 40.164 1.00 8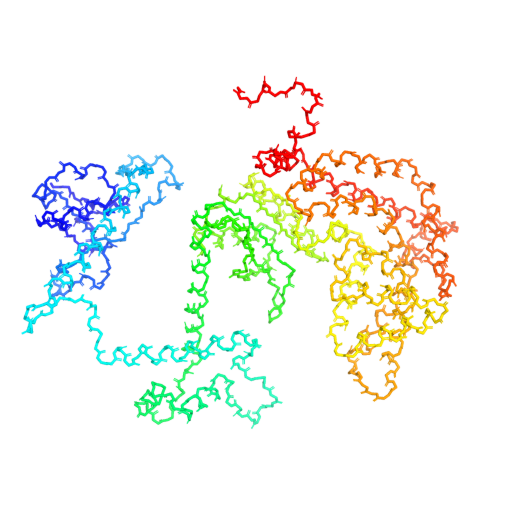9.50 154 ARG A O 1
ATOM 1263 N N . GLU A 1 155 ? -7.288 -2.288 42.407 1.00 89.69 155 GLU A N 1
ATOM 1264 C CA . GLU A 1 155 ? -5.846 -1.993 42.438 1.00 89.69 155 GLU A CA 1
ATOM 1265 C C . GLU A 1 155 ? -5.030 -3.153 41.855 1.00 89.69 155 GLU A C 1
ATOM 1267 O O . GLU A 1 155 ? -4.116 -2.934 41.068 1.00 89.69 155 GLU A O 1
ATOM 1272 N N . TYR A 1 156 ? -5.420 -4.399 42.140 1.00 89.56 156 TYR A N 1
ATOM 1273 C CA . TYR A 1 156 ? -4.812 -5.577 41.518 1.00 89.56 156 TYR A CA 1
ATOM 1274 C C . TYR A 1 156 ? -4.945 -5.572 39.984 1.00 89.56 156 TYR A C 1
ATOM 1276 O O . TYR A 1 156 ? -3.953 -5.757 39.278 1.00 89.56 156 TYR A O 1
ATOM 1284 N N . LEU A 1 157 ? -6.150 -5.326 39.453 1.00 89.75 157 LEU A N 1
ATOM 1285 C CA . LEU A 1 157 ? -6.370 -5.232 38.006 1.00 89.75 157 LEU A CA 1
ATOM 1286 C C . LEU A 1 157 ? -5.588 -4.072 37.387 1.00 89.75 157 LEU A C 1
ATOM 1288 O O . LEU A 1 157 ? -5.024 -4.226 36.308 1.00 89.75 157 LEU A O 1
ATOM 1292 N N . LYS A 1 158 ? -5.519 -2.928 38.074 1.00 91.25 158 LYS A N 1
ATOM 1293 C CA . LYS A 1 158 ? -4.736 -1.772 37.637 1.00 91.25 158 LYS A CA 1
ATOM 1294 C C . LYS A 1 158 ? -3.257 -2.132 37.490 1.00 91.25 158 LYS A C 1
ATOM 1296 O O . LYS A 1 158 ? -2.696 -1.867 36.431 1.00 91.25 158 LYS A O 1
ATOM 1301 N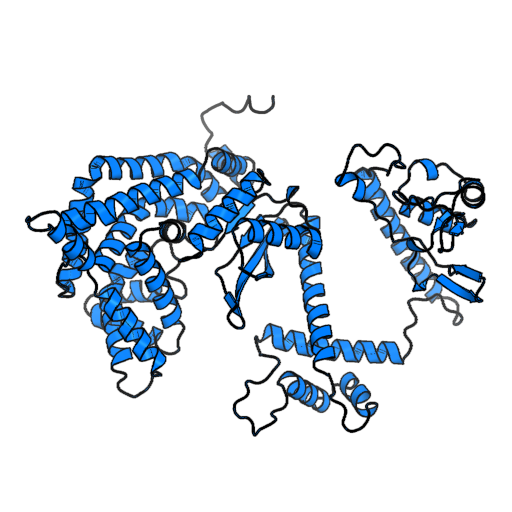 N . SER A 1 159 ? -2.658 -2.810 38.472 1.00 91.12 159 SER A N 1
ATOM 1302 C CA . SER A 1 159 ? -1.274 -3.293 38.365 1.00 91.12 159 SER A CA 1
ATOM 1303 C C . SER A 1 159 ? -1.074 -4.237 37.171 1.00 91.12 159 SER A C 1
ATOM 1305 O O . SER A 1 159 ? -0.059 -4.146 36.483 1.00 91.12 159 SER A O 1
ATOM 1307 N N . LEU A 1 160 ? -2.039 -5.120 36.873 1.00 90.19 160 LEU A N 1
ATOM 1308 C CA . LEU A 1 160 ? -1.969 -5.988 35.689 1.00 90.19 160 LEU A CA 1
ATOM 1309 C C . LEU A 1 160 ? -2.053 -5.203 34.371 1.00 90.19 160 LEU A C 1
ATOM 1311 O O . LEU A 1 160 ? -1.308 -5.500 33.437 1.00 90.19 160 LEU A O 1
ATOM 1315 N N . PHE A 1 161 ? -2.931 -4.202 34.284 1.00 90.12 161 PHE A N 1
ATOM 1316 C CA . PHE A 1 161 ? -3.031 -3.347 33.100 1.00 90.12 161 PHE A CA 1
ATOM 1317 C C . PHE A 1 161 ? -1.783 -2.482 32.907 1.00 90.12 161 PHE A C 1
ATOM 1319 O O . PHE A 1 161 ? -1.320 -2.359 31.780 1.00 90.12 161 PHE A O 1
ATOM 1326 N N . GLU A 1 162 ? -1.189 -1.938 33.973 1.00 91.06 162 GLU A N 1
ATOM 1327 C CA . GLU A 1 162 ? 0.086 -1.204 33.894 1.00 91.06 162 GLU A CA 1
ATOM 1328 C C . GLU A 1 162 ? 1.205 -2.079 33.312 1.00 91.06 162 GLU A C 1
ATOM 1330 O O . GLU A 1 162 ? 1.989 -1.624 32.477 1.00 91.06 162 GLU A O 1
ATOM 1335 N N . ILE A 1 163 ? 1.244 -3.355 33.709 1.00 90.25 163 ILE A N 1
ATOM 1336 C CA . ILE A 1 163 ? 2.153 -4.342 33.125 1.00 90.25 163 ILE A CA 1
ATOM 1337 C C . ILE A 1 163 ? 1.870 -4.508 31.625 1.00 90.25 163 ILE A C 1
ATOM 1339 O O . ILE A 1 163 ? 2.798 -4.387 30.826 1.00 90.25 163 ILE A O 1
ATOM 1343 N N . LEU A 1 164 ? 0.615 -4.748 31.226 1.00 88.94 164 LEU A N 1
ATOM 1344 C CA . LEU A 1 164 ? 0.254 -4.901 29.810 1.00 88.94 164 LEU A CA 1
ATOM 1345 C C . LEU A 1 164 ? 0.607 -3.667 28.975 1.00 88.94 164 LEU A C 1
ATOM 1347 O O . LEU A 1 164 ? 1.194 -3.812 27.907 1.00 88.94 164 LEU A O 1
ATOM 1351 N N . VAL A 1 165 ? 0.305 -2.466 29.471 1.00 89.69 165 VAL A N 1
ATOM 1352 C CA . VAL A 1 165 ? 0.633 -1.197 28.805 1.00 89.69 165 VAL A CA 1
ATOM 1353 C C . VAL A 1 165 ? 2.137 -1.085 28.572 1.00 89.69 165 VAL A C 1
ATOM 1355 O O . VAL A 1 165 ? 2.559 -0.671 27.496 1.00 89.69 165 VAL A O 1
ATOM 1358 N N . MET A 1 166 ? 2.959 -1.501 29.540 1.00 90.50 166 MET A N 1
ATOM 1359 C CA . MET A 1 166 ? 4.411 -1.531 29.363 1.00 90.50 166 MET A CA 1
ATOM 1360 C C . MET A 1 166 ? 4.818 -2.487 28.234 1.00 90.50 166 MET A C 1
ATOM 1362 O O . MET A 1 166 ? 5.549 -2.076 27.334 1.00 90.50 166 MET A O 1
ATOM 1366 N N . PHE A 1 167 ? 4.307 -3.725 28.238 1.00 89.62 167 PHE A N 1
ATOM 1367 C CA . PHE A 1 167 ? 4.589 -4.704 27.180 1.00 89.62 167 PHE A CA 1
ATOM 1368 C C . PHE A 1 167 ? 4.215 -4.173 25.792 1.00 89.62 167 PHE A C 1
ATOM 1370 O O . PHE A 1 167 ? 5.026 -4.261 24.870 1.00 89.62 167 PHE A O 1
ATOM 1377 N N . VAL A 1 168 ? 3.024 -3.579 25.664 1.00 85.00 168 VAL A N 1
ATOM 1378 C CA . VAL A 1 168 ? 2.528 -2.990 24.412 1.00 85.00 168 VAL A CA 1
ATOM 1379 C C . VAL A 1 168 ? 3.425 -1.837 23.958 1.00 85.00 168 VAL A C 1
ATOM 1381 O O . VAL A 1 168 ? 3.887 -1.841 22.821 1.00 85.00 168 VAL A O 1
ATOM 1384 N N . ASN A 1 169 ? 3.754 -0.899 24.850 1.00 86.75 169 ASN A N 1
ATOM 1385 C CA . ASN A 1 169 ? 4.577 0.269 24.514 1.00 86.75 169 ASN A CA 1
ATOM 1386 C C . ASN A 1 169 ? 6.018 -0.086 24.125 1.00 86.75 169 ASN A C 1
ATOM 1388 O O . ASN A 1 169 ? 6.665 0.683 23.421 1.00 86.75 169 ASN A O 1
ATOM 1392 N N . GLN A 1 170 ? 6.540 -1.213 24.609 1.00 89.62 170 GLN A N 1
ATOM 1393 C CA . GLN A 1 170 ? 7.895 -1.677 24.300 1.00 89.62 170 GLN A CA 1
ATOM 1394 C C . GLN A 1 170 ? 7.935 -2.726 23.178 1.00 89.62 170 GLN A C 1
ATOM 1396 O O . GLN A 1 170 ? 9.018 -3.162 22.796 1.00 89.62 170 GLN A O 1
ATOM 1401 N N . GLY A 1 171 ? 6.780 -3.162 22.660 1.00 86.00 171 GLY A N 1
ATOM 1402 C CA . GLY A 1 171 ? 6.707 -4.215 21.642 1.00 86.00 171 GLY A CA 1
ATOM 1403 C C . GLY A 1 171 ? 7.237 -5.570 22.124 1.00 86.00 171 GLY A C 1
ATOM 1404 O O . GLY A 1 171 ? 7.758 -6.351 21.329 1.00 86.00 171 GLY A O 1
ATOM 1405 N N . ILE A 1 172 ? 7.145 -5.855 23.427 1.00 87.25 172 ILE A N 1
ATOM 1406 C CA . ILE A 1 172 ? 7.667 -7.095 24.009 1.00 87.25 172 ILE A CA 1
ATOM 1407 C C . ILE A 1 172 ? 6.572 -8.176 23.947 1.00 87.25 172 ILE A C 1
ATOM 1409 O O . ILE A 1 172 ? 5.466 -7.957 24.447 1.00 87.25 172 ILE A O 1
ATOM 1413 N N . PRO A 1 173 ? 6.850 -9.374 23.398 1.00 84.69 173 PRO A N 1
ATOM 1414 C CA . PRO A 1 173 ? 5.897 -10.480 23.425 1.00 84.69 173 PRO A CA 1
ATOM 1415 C C . PRO A 1 173 ? 5.557 -10.912 24.858 1.00 84.69 173 PRO A C 1
ATOM 1417 O O . PRO A 1 173 ? 6.448 -11.090 25.690 1.00 84.69 173 PRO A O 1
ATOM 1420 N N . LEU A 1 174 ? 4.274 -11.150 25.145 1.00 81.31 174 LEU A N 1
ATOM 1421 C CA . LEU A 1 174 ? 3.812 -11.596 26.471 1.00 81.31 174 LEU A CA 1
ATOM 1422 C C . LEU A 1 174 ? 4.291 -13.014 26.825 1.00 81.31 174 LEU A C 1
ATOM 1424 O O . LEU A 1 174 ? 4.502 -13.334 27.998 1.00 81.31 174 LEU A O 1
ATOM 1428 N N . VAL A 1 175 ? 4.475 -13.860 25.810 1.00 76.69 175 VAL A N 1
ATOM 1429 C CA . VAL A 1 175 ? 4.932 -15.249 25.933 1.00 76.69 175 VAL A CA 1
ATOM 1430 C C . VAL A 1 175 ? 6.355 -15.353 25.385 1.00 76.69 175 VAL A C 1
ATOM 1432 O O . VAL A 1 175 ? 6.653 -14.805 24.327 1.00 76.69 175 VAL A O 1
ATOM 1435 N N . ALA A 1 176 ? 7.236 -16.050 26.106 1.00 64.12 176 ALA A N 1
ATOM 1436 C CA . ALA A 1 176 ? 8.589 -16.326 25.635 1.00 64.12 176 ALA A CA 1
ATOM 1437 C C . ALA A 1 176 ? 8.558 -17.369 24.501 1.00 64.12 176 ALA A C 1
ATOM 1439 O O . ALA A 1 176 ? 7.794 -18.335 24.563 1.00 64.12 176 ALA A O 1
ATOM 1440 N N . ASN A 1 177 ? 9.396 -17.199 23.473 1.00 55.69 177 ASN A N 1
ATOM 1441 C CA . ASN A 1 177 ? 9.553 -18.211 22.425 1.00 55.69 177 ASN A CA 1
ATOM 1442 C C . ASN A 1 177 ? 10.065 -19.523 23.041 1.00 55.69 177 ASN A C 1
ATOM 1444 O O . ASN A 1 177 ? 11.042 -19.518 23.789 1.00 55.69 177 ASN A O 1
ATOM 1448 N N . LYS A 1 178 ? 9.418 -20.654 22.729 1.00 52.03 178 LYS A N 1
ATOM 1449 C CA . LYS A 1 178 ? 9.871 -21.983 23.170 1.00 52.03 178 LYS A CA 1
ATOM 1450 C C . LYS A 1 178 ? 11.198 -22.319 22.483 1.00 52.03 178 LYS A C 1
ATOM 1452 O O . LYS A 1 178 ? 11.205 -22.608 21.291 1.00 52.03 178 LYS A O 1
ATOM 1457 N N . VAL A 1 179 ? 12.305 -22.282 23.224 1.00 45.00 179 VAL A N 1
ATOM 1458 C CA . VAL A 1 179 ? 13.646 -22.634 22.710 1.00 45.00 179 VAL A CA 1
ATOM 1459 C C . VAL A 1 179 ? 13.922 -24.147 22.821 1.00 45.00 179 VAL A C 1
ATOM 1461 O O . VAL A 1 179 ? 14.725 -24.676 22.061 1.00 45.00 179 VAL A O 1
ATOM 1464 N N . SER A 1 180 ? 13.217 -24.885 23.691 1.00 43.44 180 SER A N 1
ATOM 1465 C CA . SER A 1 180 ? 13.237 -26.360 23.753 1.00 43.44 180 SER A CA 1
ATOM 1466 C C . SER A 1 180 ? 12.046 -26.916 24.559 1.00 43.44 180 SER A C 1
ATOM 1468 O O . SER A 1 180 ? 11.420 -26.181 25.321 1.00 43.44 180 SER A O 1
ATOM 1470 N N . GLU A 1 181 ? 11.719 -28.209 24.411 1.00 44.31 181 GLU A N 1
ATOM 1471 C CA . GLU A 1 181 ? 10.665 -28.895 25.196 1.00 44.31 181 GLU A CA 1
ATOM 1472 C C . GLU A 1 181 ? 11.037 -29.119 26.678 1.00 44.31 181 GLU A C 1
ATOM 1474 O O . GLU A 1 181 ? 10.178 -29.499 27.472 1.00 44.31 181 GLU A O 1
ATOM 1479 N N . SER A 1 182 ? 12.292 -28.878 27.072 1.00 41.75 182 SER A N 1
ATOM 1480 C CA . SER A 1 182 ? 12.826 -29.245 28.392 1.00 41.75 182 SER A CA 1
ATOM 1481 C C . SER A 1 182 ? 13.001 -28.089 29.383 1.00 41.75 182 SER A C 1
ATOM 1483 O O . SER A 1 182 ? 13.326 -28.345 30.539 1.00 41.75 182 SER A O 1
ATOM 1485 N N . GLU A 1 183 ? 12.757 -26.838 28.989 1.00 44.44 183 GLU A N 1
ATOM 1486 C CA . GLU A 1 183 ? 12.826 -25.686 29.898 1.00 44.44 183 GLU A CA 1
ATOM 1487 C C . GLU A 1 183 ? 11.481 -24.956 29.937 1.00 44.44 183 GLU A C 1
ATOM 1489 O O . GLU A 1 183 ? 11.110 -24.229 29.017 1.00 44.44 183 GLU A O 1
ATOM 1494 N N . ILE A 1 184 ? 10.733 -25.149 31.028 1.00 44.94 184 ILE A N 1
ATOM 1495 C CA . ILE A 1 184 ? 9.532 -24.363 31.334 1.00 44.94 184 ILE A CA 1
ATOM 1496 C C . ILE A 1 184 ? 10.007 -22.972 31.776 1.00 44.94 184 ILE A C 1
ATOM 1498 O O . ILE A 1 184 ? 10.102 -22.674 32.966 1.00 44.94 184 ILE A O 1
ATOM 1502 N N . THR A 1 185 ? 10.374 -22.119 30.824 1.00 52.53 185 THR A N 1
ATOM 1503 C CA . THR A 1 185 ? 10.608 -20.703 31.105 1.00 52.53 185 THR A CA 1
ATOM 1504 C C . THR A 1 185 ? 9.261 -20.053 31.428 1.00 52.53 185 THR A C 1
ATOM 1506 O O . THR A 1 185 ? 8.282 -20.210 30.695 1.00 52.53 185 THR A O 1
ATOM 1509 N N . SER A 1 186 ? 9.163 -19.361 32.570 1.00 64.06 186 SER A N 1
ATOM 1510 C CA . SER A 1 186 ? 7.959 -18.586 32.896 1.00 64.06 186 SER A CA 1
ATOM 1511 C C . SER A 1 186 ? 7.720 -17.557 31.790 1.00 64.06 186 SER A C 1
ATOM 1513 O O . SER A 1 186 ? 8.684 -16.932 31.347 1.00 64.06 186 SER A O 1
ATOM 1515 N N . SER A 1 187 ? 6.470 -17.346 31.365 1.00 77.81 187 SER A N 1
ATOM 1516 C CA . SER A 1 187 ? 6.151 -16.324 30.359 1.00 77.81 187 SER A CA 1
ATOM 1517 C C . SER A 1 187 ? 6.726 -14.955 30.747 1.00 77.81 187 SER A C 1
ATOM 1519 O O . SER A 1 187 ? 6.859 -14.651 31.937 1.00 77.81 187 SER A O 1
ATOM 1521 N N . ASN A 1 188 ? 7.043 -14.107 29.761 1.00 84.19 188 ASN A N 1
ATOM 1522 C CA . ASN A 1 188 ? 7.565 -12.763 30.031 1.00 84.19 188 ASN A CA 1
ATOM 1523 C C . ASN A 1 188 ? 6.609 -11.979 30.942 1.00 84.19 188 ASN A C 1
ATOM 1525 O O . ASN A 1 188 ? 7.041 -11.309 31.880 1.00 84.19 188 ASN A O 1
ATOM 1529 N N . PHE A 1 189 ? 5.302 -12.138 30.719 1.00 85.00 189 PHE A N 1
ATOM 1530 C CA . PHE A 1 189 ? 4.263 -11.562 31.564 1.00 85.00 189 PHE A CA 1
ATOM 1531 C C . PHE A 1 189 ? 4.374 -12.023 33.028 1.00 85.00 189 PHE A C 1
ATOM 1533 O O . PHE A 1 189 ? 4.389 -11.194 33.939 1.00 85.00 189 PHE A O 1
ATOM 1540 N N . GLN A 1 190 ? 4.533 -13.329 33.270 1.00 83.81 190 GLN A N 1
ATOM 1541 C CA . GLN A 1 190 ? 4.699 -13.868 34.623 1.00 83.81 190 GLN A CA 1
ATOM 1542 C C . GLN A 1 190 ? 6.007 -13.400 35.275 1.00 83.81 190 GLN A C 1
ATOM 1544 O O . GLN A 1 190 ? 6.024 -13.085 36.467 1.00 83.81 190 GLN A O 1
ATOM 1549 N N . ALA A 1 191 ? 7.097 -13.325 34.508 1.00 85.00 191 ALA A N 1
ATOM 1550 C CA . ALA A 1 191 ? 8.379 -12.833 34.999 1.00 85.00 191 ALA A CA 1
ATOM 1551 C C . ALA A 1 191 ? 8.269 -11.381 35.495 1.00 85.00 191 ALA A C 1
ATOM 1553 O O . ALA A 1 191 ? 8.779 -11.056 36.570 1.00 85.00 191 ALA A O 1
ATOM 1554 N N . LEU A 1 192 ? 7.544 -10.522 34.769 1.00 88.00 192 LEU A N 1
ATOM 1555 C CA . LEU A 1 192 ? 7.357 -9.137 35.192 1.00 88.00 192 LEU A CA 1
ATOM 1556 C C . LEU A 1 192 ? 6.403 -8.997 36.383 1.00 88.00 192 LEU A C 1
ATOM 1558 O O . LEU A 1 192 ? 6.656 -8.164 37.253 1.00 88.00 192 LEU A O 1
ATOM 1562 N N . ILE A 1 193 ? 5.358 -9.827 36.477 1.00 87.75 193 ILE A N 1
ATOM 1563 C CA . ILE A 1 193 ? 4.519 -9.897 37.687 1.00 87.75 193 ILE A CA 1
ATOM 1564 C C . ILE A 1 193 ? 5.397 -10.201 38.909 1.00 87.75 193 ILE A C 1
ATOM 1566 O O . ILE A 1 193 ? 5.347 -9.475 39.903 1.00 87.75 193 ILE A O 1
ATOM 1570 N N . ASN A 1 194 ? 6.260 -11.218 38.809 1.00 86.75 194 ASN A N 1
ATOM 1571 C CA . ASN A 1 194 ? 7.208 -11.591 39.864 1.00 86.75 194 ASN A CA 1
ATOM 1572 C C . ASN A 1 194 ? 8.147 -10.436 40.231 1.00 86.75 194 ASN A C 1
ATOM 1574 O O . ASN A 1 194 ? 8.341 -10.140 41.412 1.00 86.75 194 ASN A O 1
ATOM 1578 N N . TYR A 1 195 ? 8.681 -9.737 39.230 1.00 88.88 195 TYR A N 1
ATOM 1579 C CA . TYR A 1 195 ? 9.527 -8.568 39.448 1.00 88.88 195 TYR A CA 1
ATOM 1580 C C . TYR A 1 195 ? 8.786 -7.428 40.166 1.00 88.88 195 TYR A C 1
ATOM 1582 O O . TYR A 1 195 ? 9.283 -6.925 41.172 1.00 88.88 195 TYR A O 1
ATOM 1590 N N . ARG A 1 196 ? 7.584 -7.050 39.709 1.00 89.88 196 ARG A N 1
ATOM 1591 C CA . ARG A 1 196 ? 6.764 -5.982 40.313 1.00 89.88 196 ARG A CA 1
ATOM 1592 C C . ARG A 1 196 ? 6.416 -6.282 41.765 1.00 89.88 196 ARG A C 1
ATOM 1594 O O . ARG A 1 196 ? 6.545 -5.406 42.619 1.00 89.88 196 ARG A O 1
ATOM 1601 N N . MET A 1 197 ? 6.052 -7.526 42.067 1.00 88.56 197 MET A N 1
ATOM 1602 C CA . MET A 1 197 ? 5.819 -7.946 43.448 1.00 88.56 197 MET A CA 1
ATOM 1603 C C . MET A 1 197 ? 7.070 -7.783 44.304 1.00 88.56 197 MET A C 1
ATOM 1605 O O . MET A 1 197 ? 6.972 -7.264 45.413 1.00 88.56 197 MET A O 1
ATOM 1609 N N . ASN A 1 198 ? 8.245 -8.184 43.810 1.00 87.69 198 ASN A N 1
ATOM 1610 C CA . ASN A 1 198 ? 9.511 -8.035 44.534 1.00 87.69 198 ASN A CA 1
ATOM 1611 C C . ASN A 1 198 ? 9.924 -6.564 44.702 1.00 87.69 198 ASN A C 1
ATOM 1613 O O . ASN A 1 198 ? 10.487 -6.210 45.734 1.00 87.69 198 ASN A O 1
ATOM 1617 N N . ALA A 1 199 ? 9.580 -5.711 43.737 1.00 91.00 199 ALA A N 1
ATOM 1618 C CA . ALA A 1 199 ? 9.827 -4.272 43.760 1.00 91.00 199 ALA A CA 1
ATOM 1619 C C . ALA A 1 199 ? 8.865 -3.479 44.671 1.00 91.00 199 ALA A C 1
ATOM 1621 O O . ALA A 1 199 ? 9.053 -2.277 44.837 1.00 91.00 199 ALA A O 1
ATOM 1622 N N . GLY A 1 200 ? 7.866 -4.132 45.280 1.00 88.44 200 GLY A N 1
ATOM 1623 C CA . GLY A 1 200 ? 6.981 -3.516 46.277 1.00 88.44 200 GLY A CA 1
ATOM 1624 C C . GLY A 1 200 ? 5.535 -3.282 45.834 1.00 88.44 200 GLY A C 1
ATOM 1625 O O . GLY A 1 200 ? 4.826 -2.531 46.496 1.00 88.44 200 GLY A O 1
ATOM 1626 N N . ASP A 1 201 ? 5.065 -3.913 44.753 1.00 89.69 201 ASP A N 1
ATOM 1627 C CA . ASP A 1 201 ? 3.650 -3.857 44.357 1.00 89.69 201 ASP A CA 1
ATOM 1628 C C . ASP A 1 201 ? 2.766 -4.641 45.352 1.00 89.69 201 ASP A C 1
ATOM 1630 O O . ASP A 1 201 ? 2.608 -5.866 45.269 1.00 89.69 201 ASP A O 1
ATOM 1634 N N . GLU A 1 202 ? 2.214 -3.930 46.341 1.00 88.44 202 GLU A N 1
ATOM 1635 C CA . GLU A 1 202 ? 1.395 -4.522 47.404 1.00 88.44 202 GLU A CA 1
ATOM 1636 C C . GLU A 1 202 ? 0.079 -5.119 46.899 1.00 88.44 202 GLU A C 1
ATOM 1638 O O . GLU A 1 202 ? -0.434 -6.056 47.515 1.00 88.44 202 GLU A O 1
ATOM 1643 N N . ALA A 1 203 ? -0.492 -4.586 45.815 1.00 86.94 203 ALA A N 1
ATOM 1644 C CA . ALA A 1 203 ? -1.769 -5.053 45.282 1.00 86.94 203 ALA A CA 1
ATOM 1645 C C . ALA A 1 203 ? -1.622 -6.452 44.670 1.00 86.94 203 ALA A C 1
ATOM 1647 O O . ALA A 1 203 ? -2.414 -7.352 44.967 1.00 86.94 203 ALA A O 1
ATOM 1648 N N . LEU A 1 204 ? -0.555 -6.663 43.890 1.00 87.00 204 LEU A N 1
ATOM 1649 C CA . LEU A 1 204 ? -0.187 -7.985 43.379 1.00 87.00 204 LEU A CA 1
ATOM 1650 C C . LEU A 1 204 ? 0.173 -8.946 44.521 1.00 87.00 204 LEU A C 1
ATOM 1652 O O . LEU A 1 204 ? -0.318 -10.077 44.545 1.00 87.00 204 LEU A O 1
ATOM 1656 N N . ARG A 1 205 ? 0.964 -8.485 45.501 1.00 84.81 205 ARG A N 1
ATOM 1657 C CA . ARG A 1 205 ? 1.414 -9.315 46.630 1.00 84.81 205 ARG A CA 1
ATOM 1658 C C . ARG A 1 205 ? 0.257 -9.780 47.522 1.00 84.81 205 ARG A C 1
ATOM 1660 O O . ARG A 1 205 ? 0.133 -10.970 47.778 1.00 84.81 205 ARG A O 1
ATOM 1667 N N . LYS A 1 206 ? -0.663 -8.888 47.910 1.00 84.38 206 LYS A N 1
ATOM 1668 C CA . LYS A 1 206 ? -1.858 -9.255 48.703 1.00 84.38 206 LYS A CA 1
ATOM 1669 C C . LYS A 1 206 ? -2.712 -10.302 47.987 1.00 84.38 206 LYS A C 1
ATOM 1671 O O . LYS A 1 206 ? -3.243 -11.218 48.618 1.00 84.38 206 LYS A O 1
ATOM 1676 N N . ARG A 1 207 ? -2.843 -10.189 46.660 1.00 81.50 207 ARG A N 1
ATOM 1677 C CA . ARG A 1 207 ? -3.596 -11.161 45.862 1.00 81.50 207 ARG A CA 1
ATOM 1678 C C . ARG A 1 207 ? -2.890 -12.513 45.785 1.00 81.50 207 ARG A C 1
ATOM 1680 O O . ARG A 1 207 ? -3.582 -13.529 45.799 1.00 81.50 207 ARG A O 1
ATOM 1687 N N . PHE A 1 208 ? -1.557 -12.522 45.758 1.00 76.00 208 PHE A N 1
ATOM 1688 C CA . PHE A 1 208 ? -0.771 -13.748 45.847 1.00 76.00 208 PHE A CA 1
ATOM 1689 C C . PHE A 1 208 ? -0.926 -14.456 47.183 1.00 76.00 208 PHE A C 1
ATOM 1691 O O . PHE A 1 208 ? -1.238 -15.641 47.202 1.00 76.00 208 PHE A O 1
ATOM 1698 N N . ASP A 1 209 ? -0.753 -13.726 48.283 1.00 77.50 209 ASP A N 1
ATOM 1699 C CA . ASP A 1 209 ? -0.770 -14.300 49.631 1.00 77.50 209 ASP A CA 1
ATOM 1700 C C . ASP A 1 209 ? -2.139 -14.929 49.963 1.00 77.50 209 ASP A C 1
ATOM 1702 O O . ASP A 1 209 ? -2.243 -15.830 50.792 1.00 77.50 209 ASP A O 1
ATOM 1706 N N . THR A 1 210 ? -3.196 -14.479 49.275 1.00 72.38 210 THR A N 1
ATOM 1707 C CA . THR A 1 210 ? -4.570 -14.993 49.400 1.00 72.38 210 THR A CA 1
ATOM 1708 C C . THR A 1 210 ? -4.866 -16.168 48.445 1.00 72.38 210 THR A C 1
ATOM 1710 O O . THR A 1 210 ? -5.904 -16.822 48.566 1.00 72.38 210 THR A O 1
ATOM 1713 N N . ALA A 1 211 ? -4.000 -16.451 47.467 1.00 66.06 211 ALA A N 1
ATOM 1714 C CA . ALA A 1 211 ? -4.198 -17.517 46.487 1.00 66.06 211 ALA A CA 1
ATOM 1715 C C . ALA A 1 211 ? -3.737 -18.885 47.027 1.00 66.06 211 ALA A C 1
ATOM 1717 O O . ALA A 1 211 ? -2.738 -18.999 47.732 1.00 66.06 211 ALA A O 1
ATOM 1718 N N . ALA A 1 212 ? -4.463 -19.954 46.682 1.00 59.34 212 ALA A N 1
ATOM 1719 C CA . ALA A 1 212 ? -4.096 -21.312 47.084 1.00 59.34 212 ALA A CA 1
ATOM 1720 C C . ALA A 1 212 ? -2.740 -21.736 46.485 1.00 59.34 212 ALA A C 1
ATOM 1722 O O . ALA A 1 212 ? -2.460 -21.472 45.313 1.00 59.34 212 ALA A O 1
ATOM 1723 N N . VAL A 1 213 ? -1.934 -22.447 47.281 1.00 52.19 213 VAL A N 1
ATOM 1724 C CA . VAL A 1 213 ? -0.633 -22.996 46.870 1.00 52.19 213 VAL A CA 1
ATOM 1725 C C . VAL A 1 213 ? -0.819 -23.854 45.606 1.00 52.19 213 VAL A C 1
ATOM 1727 O O . VAL A 1 213 ? -1.662 -24.750 45.595 1.00 52.19 213 VAL A O 1
ATOM 1730 N N . ASN A 1 214 ? -0.029 -23.585 44.559 1.00 53.19 214 ASN A N 1
ATOM 1731 C CA . ASN A 1 214 ? -0.014 -24.258 43.242 1.00 53.19 214 ASN A CA 1
ATOM 1732 C C . ASN A 1 214 ? -1.046 -23.814 42.181 1.00 53.19 214 ASN A C 1
ATOM 1734 O O . ASN A 1 214 ? -1.239 -24.536 41.202 1.00 53.19 214 ASN A O 1
ATOM 1738 N N . ARG A 1 215 ? -1.693 -22.646 42.301 1.00 55.50 215 ARG A N 1
ATOM 1739 C CA . ARG A 1 215 ? -2.504 -22.085 41.199 1.00 55.50 215 ARG A CA 1
ATOM 1740 C C . ARG A 1 215 ? -1.660 -21.170 40.302 1.00 55.50 215 ARG A C 1
ATOM 1742 O O . ARG A 1 215 ? -0.913 -20.343 40.817 1.00 55.50 215 ARG A O 1
ATOM 1749 N N . GLU A 1 216 ? -1.800 -21.283 38.977 1.00 58.81 216 GLU A N 1
ATOM 1750 C CA . GLU A 1 216 ? -1.295 -20.255 38.053 1.00 58.81 216 GLU A CA 1
ATOM 1751 C C . GLU A 1 216 ? -1.877 -18.889 38.447 1.00 58.81 216 GLU A C 1
ATOM 1753 O O . GLU A 1 216 ? -3.084 -18.764 38.669 1.00 58.81 216 GLU A O 1
ATOM 1758 N N . TYR A 1 217 ? -1.012 -17.878 38.565 1.00 64.38 217 TYR A N 1
ATOM 1759 C CA . TYR A 1 217 ? -1.370 -16.536 39.041 1.00 64.38 217 TYR A CA 1
ATOM 1760 C C . TYR A 1 217 ? -2.432 -15.868 38.174 1.00 64.38 217 TYR A C 1
ATOM 1762 O O . TYR A 1 217 ? -3.423 -15.335 38.671 1.00 64.38 217 TYR A O 1
ATOM 1770 N N . VAL A 1 218 ? -2.180 -15.898 36.869 1.00 73.69 218 VAL A N 1
ATOM 1771 C CA . VAL A 1 218 ? -3.085 -15.467 35.817 1.00 73.69 218 VAL A CA 1
ATOM 1772 C C . VAL A 1 218 ? -3.105 -16.613 34.822 1.00 73.69 218 VAL A C 1
ATOM 1774 O O . VAL A 1 218 ? -2.119 -16.861 34.132 1.00 73.69 218 VAL A O 1
ATOM 1777 N N . SER A 1 219 ? -4.214 -17.343 34.786 1.00 77.31 219 SER A N 1
ATOM 1778 C CA . SER A 1 219 ? -4.407 -18.401 33.792 1.00 77.31 219 SER A CA 1
ATOM 1779 C C . SER A 1 219 ? -4.405 -17.823 32.375 1.00 77.31 219 SER A C 1
ATOM 1781 O O . SER A 1 219 ? -4.772 -16.663 32.167 1.00 77.31 219 SER A O 1
ATOM 1783 N N . ALA A 1 220 ? -4.083 -18.647 31.377 1.00 79.25 220 ALA A N 1
ATOM 1784 C CA . ALA A 1 220 ? -4.167 -18.249 29.968 1.00 79.25 220 ALA A CA 1
ATOM 1785 C C . ALA A 1 220 ? -5.548 -17.669 29.594 1.00 79.25 220 ALA A C 1
ATOM 1787 O O . ALA A 1 220 ? -5.643 -16.705 28.833 1.00 79.25 220 ALA A O 1
ATOM 1788 N N . THR A 1 221 ? -6.622 -18.205 30.183 1.00 82.56 221 THR A N 1
ATOM 1789 C CA . THR A 1 221 ? -7.989 -17.697 30.005 1.00 82.56 221 THR A CA 1
ATOM 1790 C C . THR A 1 221 ? -8.159 -16.291 30.580 1.00 82.56 221 THR A C 1
ATOM 1792 O O . THR A 1 221 ? -8.737 -15.435 29.920 1.00 82.56 221 THR A O 1
ATOM 1795 N N . GLN A 1 222 ? -7.635 -16.027 31.780 1.00 82.38 222 GLN A N 1
ATOM 1796 C CA . GLN A 1 222 ? -7.702 -14.693 32.390 1.00 82.38 222 GLN A CA 1
ATOM 1797 C C . GLN A 1 222 ? -6.861 -13.672 31.626 1.00 82.38 222 GLN A C 1
ATOM 1799 O O . GLN A 1 222 ? -7.299 -12.538 31.464 1.00 82.38 222 GLN A O 1
ATOM 1804 N N . LEU A 1 223 ? -5.682 -14.065 31.134 1.00 84.31 223 LEU A N 1
ATOM 1805 C CA . LEU A 1 223 ? -4.860 -13.192 30.298 1.00 84.31 223 LEU A CA 1
ATOM 1806 C C . LEU A 1 223 ? -5.585 -12.841 28.993 1.00 84.31 223 LEU A C 1
ATOM 1808 O O . LEU A 1 223 ? -5.622 -11.674 28.628 1.00 84.31 223 LEU A O 1
ATOM 1812 N N . SER A 1 224 ? -6.217 -13.821 28.340 1.00 86.69 224 SER A N 1
ATOM 1813 C CA . SER A 1 224 ? -7.003 -13.583 27.118 1.00 86.69 224 SER A CA 1
ATOM 1814 C C . SER A 1 224 ? -8.166 -12.622 27.379 1.00 86.69 224 SER A C 1
ATOM 1816 O O . SER A 1 224 ? -8.319 -11.642 26.667 1.00 86.69 224 SER A O 1
ATOM 1818 N N . GLN A 1 225 ? -8.911 -12.820 28.473 1.00 89.75 225 GLN A N 1
ATOM 1819 C CA . GLN A 1 225 ? -9.982 -11.900 28.880 1.00 89.75 225 GLN A CA 1
ATOM 1820 C C . GLN A 1 225 ? -9.469 -10.483 29.163 1.00 89.75 225 GLN A C 1
ATOM 1822 O O . GLN A 1 225 ? -10.138 -9.504 28.839 1.00 89.75 225 GLN A O 1
ATOM 1827 N N . LEU A 1 226 ? -8.294 -10.361 29.785 1.00 88.81 226 LEU A N 1
ATOM 1828 C CA . LEU A 1 226 ? -7.679 -9.068 30.071 1.00 88.81 226 LEU A CA 1
ATOM 1829 C C . LEU A 1 226 ? -7.281 -8.347 28.777 1.00 88.81 226 LEU A C 1
ATOM 1831 O O . LEU A 1 226 ? -7.527 -7.149 28.655 1.00 88.81 226 LEU A O 1
ATOM 1835 N N . LEU A 1 227 ? -6.717 -9.081 27.813 1.00 89.00 227 LEU A N 1
ATOM 1836 C CA . LEU A 1 227 ? -6.374 -8.564 26.489 1.00 89.00 227 LEU A CA 1
ATOM 1837 C C . LEU A 1 227 ? -7.622 -8.146 25.710 1.00 89.00 227 LEU A C 1
ATOM 1839 O O . LEU A 1 227 ? -7.644 -7.034 25.197 1.00 89.00 227 LEU A O 1
ATOM 1843 N N . ASP A 1 228 ? -8.679 -8.961 25.713 1.00 90.62 228 ASP A N 1
ATOM 1844 C CA . ASP A 1 228 ? -9.948 -8.627 25.059 1.00 90.62 228 ASP A CA 1
ATOM 1845 C C . ASP A 1 228 ? -10.540 -7.327 25.622 1.00 90.62 228 ASP A C 1
ATOM 1847 O O . ASP A 1 228 ? -11.017 -6.470 24.876 1.00 90.62 228 ASP A O 1
ATOM 1851 N N . ILE A 1 229 ? -10.517 -7.150 26.948 1.00 91.81 229 ILE A N 1
ATOM 1852 C CA . ILE A 1 229 ? -11.001 -5.918 27.588 1.00 91.81 229 ILE A CA 1
ATOM 1853 C C . ILE A 1 229 ? -10.106 -4.736 27.213 1.00 91.81 229 ILE A C 1
ATOM 1855 O O . ILE A 1 229 ? -10.626 -3.668 26.885 1.00 91.81 229 ILE A O 1
ATOM 1859 N N . PHE A 1 230 ? -8.783 -4.914 27.255 1.00 89.12 230 PHE A N 1
ATOM 1860 C CA . PHE A 1 230 ? -7.821 -3.872 26.902 1.00 89.12 230 PHE A CA 1
ATOM 1861 C C . PHE A 1 230 ? -8.034 -3.389 25.464 1.00 89.12 230 PHE A C 1
ATOM 1863 O O . PHE A 1 230 ? -8.261 -2.204 25.229 1.00 89.12 230 PHE A O 1
ATOM 1870 N N . GLU A 1 231 ? -8.045 -4.328 24.521 1.00 90.12 231 GLU A N 1
ATOM 1871 C CA . GLU A 1 231 ? -8.228 -4.089 23.095 1.00 90.12 231 GLU A CA 1
ATOM 1872 C C . GLU A 1 231 ? -9.559 -3.384 22.814 1.00 90.12 231 GLU A C 1
ATOM 1874 O O . GLU A 1 231 ? -9.590 -2.356 22.137 1.00 90.12 231 GLU A O 1
ATOM 1879 N N . ASN A 1 232 ? -10.664 -3.888 23.375 1.00 91.81 232 ASN A N 1
ATOM 1880 C CA . ASN A 1 232 ? -11.981 -3.292 23.161 1.00 91.81 232 ASN A CA 1
ATOM 1881 C C . ASN A 1 232 ? -12.111 -1.903 23.794 1.00 91.81 232 ASN A C 1
ATOM 1883 O O . ASN A 1 232 ? -12.797 -1.057 23.229 1.00 91.81 232 ASN A O 1
ATOM 1887 N N . THR A 1 233 ? -11.452 -1.649 24.928 1.00 92.31 233 THR A N 1
ATOM 1888 C CA . THR A 1 233 ? -11.480 -0.328 25.576 1.00 92.31 233 THR A CA 1
ATOM 1889 C C . THR A 1 233 ? -10.778 0.712 24.709 1.00 92.31 233 THR A C 1
ATOM 1891 O O . THR A 1 233 ? -11.366 1.749 24.412 1.00 92.31 233 THR A O 1
ATOM 1894 N N . VAL A 1 234 ? -9.561 0.409 24.245 1.00 90.94 234 VAL A N 1
ATOM 1895 C CA . VAL A 1 234 ? -8.785 1.310 23.376 1.00 90.94 234 VAL A CA 1
ATOM 1896 C C . VAL A 1 234 ? -9.510 1.526 22.045 1.00 90.94 234 VAL A C 1
ATOM 1898 O O . VAL A 1 234 ? -9.634 2.655 21.573 1.00 90.94 234 VAL A O 1
ATOM 1901 N N . ARG A 1 235 ? -10.066 0.458 21.459 1.00 94.31 235 ARG A N 1
ATOM 1902 C CA . ARG A 1 235 ? -10.844 0.547 20.219 1.00 94.31 235 ARG A CA 1
ATOM 1903 C C . ARG A 1 235 ? -12.094 1.405 20.365 1.00 94.31 235 ARG A C 1
ATOM 1905 O O . ARG A 1 235 ? -12.361 2.223 19.491 1.00 94.31 235 ARG A O 1
ATOM 1912 N N . GLU A 1 236 ? -12.873 1.213 21.424 1.00 95.25 236 GLU A N 1
ATOM 1913 C CA . GLU A 1 236 ? -14.116 1.961 21.612 1.00 95.25 236 GLU A CA 1
ATOM 1914 C C . GLU A 1 236 ? -13.845 3.452 21.839 1.00 95.25 236 GLU A C 1
ATOM 1916 O O . GLU A 1 236 ? -14.600 4.274 21.333 1.00 95.25 236 GLU A O 1
ATOM 1921 N N . GLU A 1 237 ? -12.742 3.818 22.501 1.00 93.56 237 GLU A N 1
ATOM 1922 C CA . GLU A 1 237 ? -12.312 5.217 22.615 1.00 93.56 237 GLU A CA 1
ATOM 1923 C C . GLU A 1 237 ? -12.062 5.851 21.239 1.00 93.56 237 GLU A C 1
ATOM 1925 O O . GLU A 1 237 ? -12.628 6.901 20.930 1.00 93.56 237 GLU A O 1
ATOM 1930 N N . MET A 1 238 ? -11.328 5.161 20.362 1.00 93.94 238 MET A N 1
ATOM 1931 C CA . MET A 1 238 ? -11.110 5.620 18.986 1.00 93.94 238 MET A CA 1
ATOM 1932 C C . MET A 1 238 ? -12.418 5.689 18.182 1.00 93.94 238 MET A C 1
ATOM 1934 O O . MET A 1 238 ? -12.666 6.661 17.469 1.00 93.94 238 MET A O 1
ATOM 1938 N N . LEU A 1 239 ? -13.291 4.685 18.309 1.00 95.94 239 LEU A N 1
ATOM 1939 C CA . LEU A 1 239 ? -14.581 4.652 17.612 1.00 95.94 239 LEU A CA 1
ATOM 1940 C C . LEU A 1 239 ? -15.546 5.733 18.105 1.00 95.94 239 LEU A C 1
ATOM 1942 O O . LEU A 1 239 ? -16.343 6.238 17.313 1.00 95.94 239 LEU A O 1
ATOM 1946 N N . MET A 1 240 ? -15.501 6.104 19.386 1.00 94.81 240 MET A N 1
ATOM 1947 C CA . MET A 1 240 ? -16.271 7.235 19.901 1.00 94.81 240 MET A CA 1
ATOM 1948 C C . MET A 1 240 ? -15.889 8.524 19.174 1.00 94.81 240 MET A C 1
ATOM 1950 O O . MET A 1 240 ? -16.789 9.203 18.681 1.00 94.81 240 MET A O 1
ATOM 1954 N N . GLU A 1 241 ? -14.594 8.810 19.010 1.00 94.62 241 GLU A N 1
ATOM 1955 C CA . GLU A 1 241 ? -14.149 9.990 18.256 1.00 94.62 241 GLU A CA 1
ATOM 1956 C C . GLU A 1 241 ? -14.640 9.961 16.801 1.00 94.62 241 GLU A C 1
ATOM 1958 O O . GLU A 1 241 ? -15.156 10.960 16.302 1.00 94.62 241 GLU A O 1
ATOM 1963 N N . VAL A 1 242 ? -14.563 8.805 16.130 1.00 95.50 242 VAL A N 1
ATOM 1964 C CA . VAL A 1 242 ? -15.067 8.644 14.752 1.00 95.50 242 VAL A CA 1
ATOM 1965 C C . VAL A 1 242 ? -16.565 8.952 14.669 1.00 95.50 242 VAL A C 1
ATOM 1967 O O . VAL A 1 242 ? -17.011 9.663 13.766 1.00 95.50 242 VAL A O 1
ATOM 1970 N N . ARG A 1 243 ? -17.363 8.443 15.618 1.00 94.06 243 ARG A N 1
ATOM 1971 C CA . ARG A 1 243 ? -18.818 8.675 15.651 1.00 94.06 243 ARG A CA 1
ATOM 1972 C C . ARG A 1 243 ? -19.159 10.137 15.932 1.00 94.06 243 ARG A C 1
ATOM 1974 O O . ARG A 1 243 ? -20.150 10.635 15.401 1.00 94.06 243 ARG A O 1
ATOM 1981 N N . GLU A 1 244 ? -18.351 10.831 16.726 1.00 92.25 244 GLU A N 1
ATOM 1982 C CA . GLU A 1 244 ? -18.495 12.271 16.963 1.00 92.25 244 GLU A CA 1
ATOM 1983 C C . GLU A 1 244 ? -18.159 13.101 15.718 1.00 92.25 244 GLU A C 1
ATOM 1985 O O . GLU A 1 244 ? -18.848 14.083 15.436 1.00 92.25 244 GLU A O 1
ATOM 1990 N N . SER A 1 245 ? -17.168 12.671 14.934 1.00 91.56 245 SER A N 1
ATOM 1991 C CA . SER A 1 245 ? -16.816 13.258 13.634 1.00 91.56 245 SER A CA 1
ATOM 1992 C C . SER A 1 245 ? -17.842 12.986 12.535 1.00 91.56 245 SER A C 1
ATOM 1994 O O . SER A 1 245 ? -17.843 13.678 11.513 1.00 91.56 245 SER A O 1
ATOM 1996 N N . ARG A 1 246 ? -18.723 11.996 12.740 1.00 91.00 246 ARG A N 1
ATOM 1997 C CA . ARG A 1 246 ? -19.716 11.464 11.795 1.00 91.00 246 ARG A CA 1
ATOM 1998 C C . ARG A 1 246 ? -19.102 10.807 10.558 1.00 91.00 246 ARG A C 1
ATOM 2000 O O . ARG A 1 246 ? -19.375 9.640 10.316 1.00 91.00 246 ARG A O 1
ATOM 2007 N N . PHE A 1 247 ? -18.319 11.540 9.768 1.00 95.69 247 PHE A N 1
ATOM 2008 C CA . PHE A 1 247 ? -17.765 11.064 8.501 1.00 95.69 247 PHE A CA 1
ATOM 2009 C C . PHE A 1 247 ? -16.368 10.471 8.663 1.00 95.69 247 PHE A C 1
ATOM 2011 O O . PHE A 1 247 ? -15.536 10.988 9.410 1.00 95.69 247 PHE A O 1
ATOM 2018 N N . PHE A 1 248 ? -16.094 9.420 7.895 1.00 96.94 248 PHE A N 1
ATOM 2019 C CA . PHE A 1 248 ? -14.806 8.731 7.895 1.00 96.94 248 PHE A CA 1
ATOM 2020 C C . PHE A 1 248 ? -14.474 8.160 6.514 1.00 96.94 248 PHE A C 1
ATOM 2022 O O . PHE A 1 248 ? -15.313 8.123 5.614 1.00 96.94 248 PHE A O 1
ATOM 2029 N N . SER A 1 249 ? -13.238 7.706 6.342 1.00 96.50 249 SER A N 1
ATOM 2030 C CA . SER A 1 249 ? -12.789 6.917 5.194 1.00 96.50 249 SER A CA 1
ATOM 2031 C C . SER A 1 249 ? -12.160 5.612 5.667 1.00 96.50 249 SER A C 1
ATOM 2033 O O . SER A 1 249 ? -11.477 5.590 6.693 1.00 96.50 249 SER A O 1
ATOM 2035 N N . LEU A 1 250 ? -12.391 4.534 4.921 1.00 97.19 250 LEU A N 1
ATOM 2036 C CA . LEU A 1 250 ? -11.771 3.234 5.160 1.00 97.19 250 LEU A CA 1
ATOM 2037 C C . LEU A 1 250 ? -10.393 3.198 4.496 1.00 97.19 250 LEU A C 1
ATOM 2039 O O . LEU A 1 250 ? -10.273 3.452 3.302 1.00 97.19 250 LEU A O 1
ATOM 2043 N N . VAL A 1 251 ? -9.353 2.848 5.242 1.00 96.75 251 VAL A N 1
ATOM 2044 C CA . VAL A 1 251 ? -8.009 2.656 4.687 1.00 96.75 251 VAL A CA 1
ATOM 2045 C C . VAL A 1 251 ? -7.536 1.248 5.027 1.00 96.75 251 VAL A C 1
ATOM 2047 O O . VAL A 1 251 ? -7.768 0.767 6.135 1.00 96.75 251 VAL A O 1
ATOM 2050 N N . THR A 1 252 ? -6.900 0.554 4.084 1.00 95.31 252 THR A N 1
ATOM 2051 C CA . THR A 1 252 ? -6.347 -0.788 4.331 1.00 95.31 252 THR A CA 1
ATOM 2052 C C . THR A 1 252 ? -4.856 -0.846 4.037 1.00 95.31 252 THR A C 1
ATOM 2054 O O . THR A 1 252 ? -4.379 -0.186 3.115 1.00 95.31 252 THR A O 1
ATOM 2057 N N . GLY A 1 253 ? -4.130 -1.645 4.821 1.00 92.06 253 GLY A N 1
ATOM 2058 C CA . GLY A 1 253 ? -2.691 -1.875 4.657 1.00 92.06 253 GLY A CA 1
ATOM 2059 C C . GLY A 1 253 ? -2.354 -3.098 3.798 1.00 92.06 253 GLY A C 1
ATOM 2060 O O . GLY A 1 253 ? -3.242 -3.827 3.358 1.00 92.06 253 GLY A O 1
ATOM 2061 N N . ASP A 1 254 ? -1.053 -3.352 3.618 1.00 89.12 254 ASP A N 1
ATOM 2062 C CA . ASP A 1 254 ? -0.562 -4.602 3.025 1.00 89.12 254 ASP A CA 1
ATOM 2063 C C . ASP A 1 254 ? -0.984 -5.818 3.865 1.00 89.12 254 ASP A C 1
ATOM 2065 O O . ASP A 1 254 ? -1.072 -5.745 5.092 1.00 89.12 254 ASP A O 1
ATOM 2069 N N . LEU A 1 255 ? -1.205 -6.958 3.203 1.00 92.81 255 LEU A N 1
ATOM 2070 C CA . LEU A 1 255 ? -1.574 -8.197 3.884 1.00 92.81 255 LEU A CA 1
ATOM 2071 C C . LEU A 1 255 ? -0.476 -8.651 4.851 1.00 92.81 255 LEU A C 1
ATOM 2073 O O . LEU A 1 255 ? 0.695 -8.744 4.481 1.00 92.81 255 LEU A O 1
ATOM 2077 N N . VAL A 1 256 ? -0.888 -9.011 6.063 1.00 92.81 256 VAL A N 1
ATOM 2078 C CA . VAL A 1 256 ? -0.034 -9.572 7.114 1.00 92.81 256 VAL A CA 1
ATOM 2079 C C . VAL A 1 256 ? -0.400 -11.037 7.316 1.00 92.81 256 VAL A C 1
ATOM 2081 O O . VAL A 1 256 ? -1.570 -11.404 7.240 1.00 92.81 256 VAL A O 1
ATOM 2084 N N . GLU A 1 257 ? 0.587 -11.897 7.546 1.00 92.56 257 GLU A N 1
ATOM 2085 C CA . GLU A 1 257 ? 0.359 -13.327 7.753 1.00 92.56 257 GLU A CA 1
ATOM 2086 C C . GLU A 1 257 ? 0.476 -13.690 9.237 1.00 92.56 257 GLU A C 1
ATOM 2088 O O . GLU A 1 257 ? 1.523 -13.497 9.855 1.00 92.56 257 GLU A O 1
ATOM 2093 N N . PHE A 1 258 ? -0.594 -14.255 9.799 1.00 88.62 258 PHE A N 1
ATOM 2094 C CA . PHE A 1 258 ? -0.632 -14.809 11.152 1.00 88.62 258 PHE A CA 1
ATOM 2095 C C . PHE A 1 258 ? -0.974 -16.291 11.065 1.00 88.62 258 PHE A C 1
ATOM 2097 O O . PHE A 1 258 ? -1.982 -16.649 10.473 1.00 88.62 258 PHE A O 1
ATOM 2104 N N . ALA A 1 259 ? -0.146 -17.170 11.637 1.00 87.00 259 ALA A N 1
ATOM 2105 C CA . ALA A 1 259 ? -0.409 -18.615 11.671 1.00 87.00 259 ALA A CA 1
ATOM 2106 C C . ALA A 1 259 ? -0.795 -19.243 10.304 1.00 87.00 259 ALA A C 1
ATOM 2108 O O . ALA A 1 259 ? -1.574 -20.192 10.263 1.00 87.00 259 ALA A O 1
ATOM 2109 N N . LYS A 1 260 ? -0.197 -18.759 9.200 1.00 88.25 260 LYS A N 1
ATOM 2110 C CA . LYS A 1 260 ? -0.482 -19.128 7.791 1.00 88.25 260 LYS A CA 1
ATOM 2111 C C . LYS A 1 260 ? -1.775 -18.566 7.191 1.00 88.25 260 LYS A C 1
ATOM 2113 O O . LYS A 1 260 ? -2.113 -18.890 6.054 1.00 88.25 260 LYS A O 1
ATOM 2118 N N . GLU A 1 261 ? -2.474 -17.701 7.910 1.00 93.31 261 GLU A N 1
ATOM 2119 C CA . GLU A 1 261 ? -3.657 -16.991 7.435 1.00 93.31 261 GLU A CA 1
ATOM 2120 C C . GLU A 1 261 ? -3.316 -15.538 7.108 1.00 93.31 261 GLU A C 1
ATOM 2122 O O . GLU A 1 261 ? -2.699 -14.816 7.899 1.00 93.31 261 GLU A O 1
ATOM 2127 N N . LYS A 1 262 ? -3.747 -15.085 5.930 1.00 94.75 262 LYS A N 1
ATOM 2128 C CA . LYS A 1 262 ? -3.551 -13.702 5.497 1.00 94.75 262 LYS A CA 1
ATOM 2129 C C . LYS A 1 262 ? -4.644 -12.820 6.071 1.00 94.75 262 LYS A C 1
ATOM 2131 O O . LYS A 1 262 ? -5.824 -13.145 5.984 1.00 94.75 262 LYS A O 1
ATOM 2136 N N . HIS A 1 263 ? -4.239 -11.683 6.602 1.00 95.94 263 HIS A N 1
ATOM 2137 C CA . HIS A 1 263 ? -5.097 -10.715 7.248 1.00 95.94 263 HIS A CA 1
ATOM 2138 C C . HIS A 1 263 ? -4.867 -9.329 6.649 1.00 95.94 263 HIS A C 1
ATOM 2140 O O . HIS A 1 263 ? -3.736 -8.938 6.371 1.00 95.94 263 HIS A O 1
ATOM 2146 N N . LEU A 1 264 ? -5.952 -8.593 6.446 1.00 95.81 264 LEU A N 1
ATOM 2147 C CA . LEU A 1 264 ? -5.988 -7.236 5.930 1.00 95.81 264 LEU A CA 1
ATOM 2148 C C . LEU A 1 264 ? -6.055 -6.253 7.109 1.00 95.81 264 LEU A C 1
ATOM 2150 O O . LEU A 1 264 ? -7.059 -6.246 7.825 1.00 95.81 264 LEU A O 1
ATOM 2154 N N . PRO A 1 265 ? -5.018 -5.433 7.340 1.00 96.94 265 PRO A N 1
ATOM 2155 C CA . PRO A 1 265 ? -5.056 -4.396 8.364 1.00 96.94 265 PRO A CA 1
ATOM 2156 C C . PRO A 1 265 ? -6.084 -3.320 7.999 1.00 96.94 265 PRO A C 1
ATOM 2158 O O . PRO A 1 265 ? -6.093 -2.843 6.860 1.00 96.94 265 PRO A O 1
ATOM 2161 N N . LEU A 1 266 ? -6.924 -2.932 8.958 1.00 96.94 266 LEU A N 1
ATOM 2162 C CA . LEU A 1 266 ? -7.973 -1.931 8.792 1.00 96.94 266 LEU A CA 1
ATOM 2163 C C . LEU A 1 266 ? -7.664 -0.667 9.594 1.00 96.94 266 LEU A C 1
ATOM 2165 O O . LEU A 1 266 ? -7.390 -0.720 10.797 1.00 96.94 266 LEU A O 1
ATOM 2169 N N . PHE A 1 267 ? -7.791 0.470 8.924 1.00 97.06 267 PHE A N 1
ATOM 2170 C CA . PHE A 1 267 ? -7.609 1.800 9.479 1.00 97.06 267 PHE A CA 1
ATOM 2171 C C . PHE A 1 267 ? -8.827 2.666 9.164 1.00 97.06 267 PHE A C 1
ATOM 2173 O O . PHE A 1 267 ? -9.461 2.511 8.115 1.00 97.06 267 PHE A O 1
ATOM 2180 N N . LEU A 1 268 ? -9.126 3.616 10.046 1.00 96.75 268 LEU A N 1
ATOM 2181 C CA . LEU A 1 268 ? -10.109 4.662 9.785 1.00 96.75 268 LEU A CA 1
ATOM 2182 C C . LEU A 1 268 ? -9.433 6.022 9.749 1.00 96.75 268 LEU A C 1
ATOM 2184 O O . LEU A 1 268 ? -8.715 6.399 10.676 1.00 96.75 268 LEU A O 1
ATOM 2188 N N . ARG A 1 269 ? -9.720 6.777 8.689 1.00 95.81 269 ARG A N 1
ATOM 2189 C CA . ARG A 1 269 ? -9.274 8.157 8.529 1.00 95.81 269 ARG A CA 1
ATOM 2190 C C . ARG A 1 269 ? -10.436 9.118 8.738 1.00 95.81 269 ARG A C 1
ATOM 2192 O O . ARG A 1 269 ? -11.462 9.002 8.069 1.00 95.81 269 ARG A O 1
ATOM 2199 N N . PHE A 1 270 ? -10.286 10.064 9.656 1.00 95.12 270 PHE A N 1
ATOM 2200 C CA . PHE A 1 270 ? -11.339 11.002 10.052 1.00 95.12 270 PHE A CA 1
ATOM 2201 C C . PHE A 1 270 ? -10.739 12.307 10.589 1.00 95.12 270 PHE A C 1
ATOM 2203 O O . PHE A 1 270 ? -9.544 12.391 10.867 1.00 95.12 270 PHE A O 1
ATOM 2210 N N . VAL A 1 271 ? -11.560 13.348 10.711 1.00 92.50 271 VAL A N 1
ATOM 2211 C CA . VAL A 1 271 ? -11.154 14.633 11.301 1.00 92.50 271 VAL A CA 1
ATOM 2212 C C . VAL A 1 271 ? -11.789 14.736 12.676 1.00 92.50 271 VAL A C 1
ATOM 2214 O O . VAL A 1 271 ? -13.014 14.763 12.769 1.00 92.50 271 VAL A O 1
ATOM 2217 N N . ASN A 1 272 ? -10.985 14.765 13.736 1.00 91.38 272 ASN A N 1
ATOM 2218 C CA . ASN A 1 272 ? -11.499 14.813 15.107 1.00 91.38 272 ASN A CA 1
ATOM 2219 C C . ASN A 1 272 ? -12.120 16.186 15.449 1.00 91.38 272 ASN A C 1
ATOM 2221 O O . ASN A 1 272 ? -12.043 17.140 14.673 1.00 91.38 272 ASN A O 1
ATOM 2225 N N . GLN A 1 273 ? -12.694 16.320 16.649 1.00 89.69 273 GLN A N 1
ATOM 2226 C CA . GLN A 1 273 ? -13.316 17.577 17.103 1.00 89.69 273 GLN A CA 1
ATOM 2227 C C . GLN A 1 273 ? -12.351 18.776 17.170 1.00 89.69 273 GLN A C 1
ATOM 2229 O O . GLN A 1 273 ? -12.785 19.927 17.159 1.00 89.69 273 GLN A O 1
ATOM 2234 N N . HIS A 1 274 ? -11.043 18.518 17.225 1.00 90.19 274 HIS A N 1
ATOM 2235 C CA . HIS A 1 274 ? -9.998 19.541 17.219 1.00 90.19 274 HIS A CA 1
ATOM 2236 C C . HIS A 1 274 ? -9.581 19.953 15.797 1.00 90.19 274 HIS A C 1
ATOM 2238 O O . HIS A 1 274 ? -8.617 20.698 15.637 1.00 90.19 274 HIS A O 1
ATOM 2244 N N . ASN A 1 275 ? -10.297 19.487 14.766 1.00 86.25 275 ASN A N 1
ATOM 2245 C CA . ASN A 1 275 ? -9.983 19.679 13.349 1.00 86.25 275 ASN A CA 1
ATOM 2246 C C . ASN A 1 275 ? -8.626 19.090 12.929 1.00 86.25 275 ASN A C 1
ATOM 2248 O O . ASN A 1 275 ? -8.014 19.554 11.967 1.00 86.25 275 ASN A O 1
ATOM 2252 N N . VAL A 1 276 ? -8.157 18.061 13.638 1.00 89.75 276 VAL A N 1
ATOM 2253 C CA . VAL A 1 276 ? -6.934 17.331 13.298 1.00 89.75 276 VAL A CA 1
ATOM 2254 C C . VAL A 1 276 ? -7.312 16.083 12.516 1.00 89.75 276 VAL A C 1
ATOM 2256 O O . VAL A 1 276 ? -8.163 15.296 12.937 1.00 89.75 276 VAL A O 1
ATOM 2259 N N . LEU A 1 277 ? -6.664 15.905 11.368 1.00 90.12 277 LEU A N 1
ATOM 2260 C CA . LEU A 1 277 ? -6.768 14.684 10.589 1.00 90.12 277 LEU A CA 1
ATOM 2261 C C . LEU A 1 277 ? -6.073 13.537 11.334 1.00 90.12 277 LEU A C 1
ATOM 2263 O O . LEU A 1 277 ? -4.885 13.631 11.636 1.00 90.12 277 LEU A O 1
ATOM 2267 N N . ARG A 1 278 ? -6.804 12.452 11.584 1.00 93.12 278 ARG A N 1
ATOM 2268 C CA . ARG A 1 278 ? -6.300 11.216 12.188 1.00 93.12 278 ARG A CA 1
ATOM 2269 C C . ARG A 1 278 ? -6.476 10.047 11.228 1.00 93.12 278 ARG A C 1
ATOM 2271 O O . ARG A 1 278 ? -7.456 10.000 10.488 1.00 93.12 278 ARG A O 1
ATOM 2278 N N . GLU A 1 279 ? -5.535 9.112 11.260 1.00 94.50 279 GLU A N 1
ATOM 2279 C CA . GLU A 1 279 ? -5.604 7.806 10.601 1.00 94.50 279 GLU A CA 1
ATOM 2280 C C . GLU A 1 279 ? -5.199 6.762 11.642 1.00 94.50 279 GLU A C 1
ATOM 2282 O O . GLU A 1 279 ? -4.039 6.707 12.039 1.00 94.50 279 GLU A O 1
ATOM 2287 N N . GLU A 1 280 ? -6.170 5.995 12.138 1.00 95.06 280 GLU A N 1
ATOM 2288 C CA . GLU A 1 280 ? -5.981 5.101 13.286 1.00 95.06 280 GLU A CA 1
ATOM 2289 C C . GLU A 1 280 ? -6.192 3.643 12.889 1.00 95.06 280 GLU A C 1
ATOM 2291 O O . GLU A 1 280 ? -7.176 3.307 12.225 1.00 95.06 280 GLU A O 1
ATOM 2296 N N . PHE A 1 281 ? -5.276 2.774 13.318 1.00 95.19 281 PHE A N 1
ATOM 2297 C CA . PHE A 1 281 ? -5.399 1.325 13.173 1.00 95.19 281 PHE A CA 1
ATOM 2298 C C . PHE A 1 281 ? -6.437 0.775 14.155 1.00 95.19 281 PHE A C 1
ATOM 2300 O O . PHE A 1 281 ? -6.375 1.084 15.344 1.00 95.19 281 PHE A O 1
ATOM 2307 N N . LEU A 1 282 ? -7.353 -0.081 13.689 1.00 95.25 282 LEU A N 1
ATOM 2308 C CA . LEU A 1 282 ? -8.409 -0.640 14.544 1.00 95.25 282 LEU A CA 1
ATOM 2309 C C . LEU A 1 282 ? -8.395 -2.161 14.677 1.00 95.25 282 LEU A C 1
ATOM 2311 O O . LEU A 1 282 ? -8.737 -2.675 15.750 1.00 95.25 282 LEU A O 1
ATOM 2315 N N . ASP A 1 283 ? -8.110 -2.890 13.598 1.00 95.56 283 ASP A N 1
ATOM 2316 C CA . ASP A 1 283 ? -8.221 -4.350 13.602 1.00 95.56 283 ASP A CA 1
ATOM 2317 C C . ASP A 1 283 ? -7.598 -5.004 12.363 1.00 95.56 283 ASP A C 1
ATOM 2319 O O . ASP A 1 283 ? -7.257 -4.345 11.378 1.00 95.56 283 ASP A O 1
ATOM 2323 N N . PHE A 1 284 ? -7.524 -6.329 12.397 1.00 95.38 284 PHE A N 1
ATOM 2324 C CA . PHE A 1 284 ? -7.200 -7.181 11.265 1.00 95.38 284 PHE A CA 1
ATOM 2325 C C . PHE A 1 284 ? -8.450 -7.914 10.768 1.00 95.38 284 PHE A C 1
ATOM 2327 O O . PHE A 1 284 ? -9.222 -8.477 11.543 1.00 95.38 284 PHE A O 1
ATOM 2334 N N . LEU A 1 285 ? -8.634 -7.958 9.451 1.00 96.12 285 LEU A N 1
ATOM 2335 C CA . LEU A 1 285 ? -9.699 -8.717 8.806 1.00 96.12 285 LEU A CA 1
ATOM 2336 C C . LEU A 1 285 ? -9.130 -9.953 8.119 1.00 96.12 285 LEU A C 1
ATOM 2338 O O . LEU A 1 285 ? -8.230 -9.826 7.300 1.00 96.12 285 LEU A O 1
ATOM 2342 N N . LEU A 1 286 ? -9.677 -11.139 8.374 1.00 95.88 286 LEU A N 1
ATOM 2343 C CA . LEU A 1 286 ? -9.272 -12.335 7.630 1.00 95.88 286 LEU A CA 1
ATOM 2344 C C . LEU A 1 286 ? -9.496 -12.142 6.118 1.00 95.88 286 LEU A C 1
ATOM 2346 O O . LEU A 1 286 ? -10.611 -11.853 5.676 1.00 95.88 286 LEU A O 1
ATOM 2350 N N . PHE A 1 287 ? -8.434 -12.326 5.336 1.00 95.25 287 PHE A N 1
ATOM 2351 C CA . PHE A 1 287 ? -8.415 -12.146 3.888 1.00 95.25 287 PHE A CA 1
ATOM 2352 C C . PHE A 1 287 ? -8.622 -13.486 3.169 1.00 95.25 287 PHE A C 1
ATOM 2354 O O . PHE A 1 287 ? -7.714 -14.044 2.550 1.00 95.25 287 PHE A O 1
ATOM 2361 N N . GLU A 1 288 ? -9.845 -14.007 3.250 1.00 93.00 288 GLU A N 1
ATOM 2362 C CA . GLU A 1 288 ? -10.247 -15.297 2.681 1.00 93.00 288 GLU A CA 1
ATOM 2363 C C . GLU A 1 288 ? -11.610 -15.190 1.977 1.00 93.00 288 GLU A C 1
ATOM 2365 O O . GLU A 1 288 ? -12.450 -14.375 2.360 1.00 93.00 288 GLU A O 1
ATOM 2370 N N . GLY A 1 289 ? -11.833 -16.027 0.961 1.00 92.25 289 GLY A N 1
ATOM 2371 C CA . GLY A 1 289 ? -13.073 -16.075 0.180 1.00 92.25 289 GLY A CA 1
ATOM 2372 C C . GLY A 1 289 ? -12.964 -15.327 -1.144 1.00 92.25 289 GLY A C 1
ATOM 2373 O O . GLY A 1 289 ? -11.868 -14.934 -1.543 1.00 92.25 289 GLY A O 1
ATOM 2374 N N . ASP A 1 290 ? -14.084 -15.149 -1.834 1.00 94.88 290 ASP A N 1
ATOM 2375 C CA . ASP A 1 290 ? -14.173 -14.284 -3.013 1.00 94.88 290 ASP A CA 1
ATOM 2376 C C . ASP A 1 290 ? -14.284 -12.797 -2.616 1.00 94.88 290 ASP A C 1
ATOM 2378 O O . ASP A 1 290 ? -14.262 -12.435 -1.437 1.00 94.88 290 ASP A O 1
ATOM 2382 N N . GLU A 1 291 ? -14.338 -11.916 -3.609 1.00 96.00 291 GLU A N 1
ATOM 2383 C CA . GLU A 1 291 ? -14.447 -10.468 -3.434 1.00 96.00 291 GLU A CA 1
ATOM 2384 C C . GLU A 1 291 ? -15.729 -10.078 -2.683 1.00 96.00 291 GLU A C 1
ATOM 2386 O O . GLU A 1 291 ? -15.691 -9.200 -1.823 1.00 96.00 291 GLU A O 1
ATOM 2391 N N . SER A 1 292 ? -16.848 -10.760 -2.952 1.00 96.44 292 SER A N 1
ATOM 2392 C CA . SER A 1 292 ? -18.143 -10.465 -2.326 1.00 96.44 292 SER A CA 1
ATOM 2393 C C . SER A 1 292 ? -18.154 -10.791 -0.832 1.00 96.44 292 SER A C 1
ATOM 2395 O O . SER A 1 292 ? -18.587 -9.975 -0.019 1.00 96.44 292 SER A O 1
ATOM 2397 N N . VAL A 1 293 ? -17.560 -11.925 -0.450 1.00 97.06 293 VAL A N 1
ATOM 2398 C CA . VAL A 1 293 ? -17.400 -12.341 0.947 1.00 97.06 293 VAL A CA 1
ATOM 2399 C C . VAL A 1 293 ? -16.523 -11.353 1.713 1.00 97.06 293 VAL A C 1
ATOM 2401 O O . VAL A 1 293 ? -16.787 -11.082 2.886 1.00 97.06 293 VAL A O 1
ATOM 2404 N N . LEU A 1 294 ? -15.489 -10.792 1.077 1.00 97.06 294 LEU A N 1
ATOM 2405 C CA . LEU A 1 294 ? -14.665 -9.757 1.706 1.00 97.06 294 LEU A CA 1
ATOM 2406 C C . LEU A 1 294 ? -15.448 -8.462 1.942 1.00 97.06 294 LEU A C 1
ATOM 2408 O O . LEU A 1 294 ? -15.310 -7.875 3.014 1.00 97.06 294 LEU A O 1
ATOM 2412 N N . VAL A 1 295 ? -16.273 -8.036 0.981 1.00 97.50 295 VAL A N 1
ATOM 2413 C CA . VAL A 1 295 ? -17.136 -6.851 1.119 1.00 97.50 295 VAL A CA 1
ATOM 2414 C C . VAL A 1 295 ? -18.136 -7.036 2.259 1.00 97.50 295 VAL A C 1
ATOM 2416 O O . VAL A 1 295 ? -18.223 -6.173 3.133 1.00 97.50 295 VAL A O 1
ATOM 2419 N N . ASP A 1 296 ? -18.821 -8.180 2.313 1.00 97.25 296 ASP A N 1
ATOM 2420 C CA . ASP A 1 296 ? -19.774 -8.486 3.386 1.00 97.25 296 ASP A CA 1
ATOM 2421 C C . ASP A 1 296 ? -19.083 -8.532 4.756 1.00 97.25 296 ASP A C 1
ATOM 2423 O O . ASP A 1 296 ? -19.615 -8.046 5.755 1.00 97.25 296 ASP A O 1
ATOM 2427 N N . ARG A 1 297 ? -17.858 -9.068 4.818 1.00 97.12 297 ARG A N 1
ATOM 2428 C CA . ARG A 1 297 ? -17.071 -9.119 6.056 1.00 97.12 297 ARG A CA 1
ATOM 2429 C C . ARG A 1 297 ? -16.598 -7.733 6.502 1.00 97.12 297 ARG A C 1
ATOM 2431 O O . ARG A 1 297 ? -16.627 -7.453 7.700 1.00 97.12 297 ARG A O 1
ATOM 2438 N N . LEU A 1 298 ? -16.174 -6.878 5.568 1.00 97.12 298 LEU A N 1
ATOM 2439 C CA . LEU A 1 298 ? -15.824 -5.478 5.838 1.00 97.12 298 LEU A CA 1
ATOM 2440 C C . LEU A 1 298 ? -17.031 -4.713 6.383 1.00 97.12 298 LEU A C 1
ATOM 2442 O O . LEU A 1 298 ? -16.923 -4.045 7.411 1.00 97.12 298 LEU A O 1
ATOM 2446 N N . GLU A 1 299 ? -18.188 -4.851 5.736 1.00 96.75 299 GLU A N 1
ATOM 2447 C CA . GLU A 1 299 ? -19.426 -4.214 6.182 1.00 96.75 299 GLU A CA 1
ATOM 2448 C C . GLU A 1 299 ? -19.846 -4.717 7.562 1.00 96.75 299 GLU A C 1
ATOM 2450 O O . GLU A 1 299 ? -20.164 -3.904 8.429 1.00 96.75 299 GLU A O 1
ATOM 2455 N N . ALA A 1 300 ? -19.812 -6.029 7.807 1.00 97.06 300 ALA A N 1
ATOM 2456 C CA . ALA A 1 300 ? -20.137 -6.592 9.114 1.00 97.06 300 ALA A CA 1
ATOM 2457 C C . ALA A 1 300 ? -19.186 -6.072 10.205 1.00 97.06 300 ALA A C 1
ATOM 2459 O O . ALA A 1 300 ? -19.629 -5.728 11.301 1.00 97.06 300 ALA A O 1
ATOM 2460 N N . GLN A 1 301 ? -17.891 -5.928 9.903 1.00 96.38 301 GLN A N 1
ATOM 2461 C CA . GLN A 1 301 ? -16.938 -5.305 10.824 1.00 96.38 301 GLN A CA 1
ATOM 2462 C C . GLN A 1 301 ? -17.323 -3.858 11.161 1.00 96.38 301 GLN A C 1
ATOM 2464 O O . GLN A 1 301 ? -17.514 -3.509 12.327 1.00 96.38 301 GLN A O 1
ATOM 2469 N N . LEU A 1 302 ? -17.502 -3.028 10.132 1.00 96.25 302 LEU A N 1
ATOM 2470 C CA . LEU A 1 302 ? -17.796 -1.602 10.283 1.00 96.25 302 LEU A CA 1
ATOM 2471 C C . LEU A 1 302 ? -19.148 -1.370 10.974 1.00 96.25 302 LEU A C 1
ATOM 2473 O O . LEU A 1 302 ? -19.258 -0.523 11.859 1.00 96.25 302 LEU A O 1
ATOM 2477 N N . THR A 1 303 ? -20.173 -2.138 10.611 1.00 95.50 303 THR A N 1
ATOM 2478 C CA . THR A 1 303 ? -21.551 -1.910 11.064 1.00 95.50 303 THR A CA 1
ATOM 2479 C C . THR A 1 303 ? -21.903 -2.676 12.335 1.00 95.50 303 THR A C 1
ATOM 2481 O O . THR A 1 303 ? -22.425 -2.081 13.278 1.00 95.50 303 THR A O 1
ATOM 2484 N N . GLU A 1 304 ? -21.620 -3.977 12.407 1.00 94.25 304 GLU A N 1
ATOM 2485 C CA . GLU A 1 304 ? -22.052 -4.823 13.524 1.00 94.25 304 GLU A CA 1
ATOM 2486 C C . GLU A 1 304 ? -21.087 -4.745 14.705 1.00 94.25 304 GLU A C 1
ATOM 2488 O O . GLU A 1 304 ? -21.537 -4.638 15.848 1.00 94.25 304 GLU A O 1
ATOM 2493 N N . ARG A 1 305 ? -19.772 -4.769 14.446 1.00 93.31 305 ARG A N 1
ATOM 2494 C CA . ARG A 1 305 ? -18.757 -4.745 15.511 1.00 93.31 305 ARG A CA 1
ATOM 2495 C C . ARG A 1 305 ? -18.396 -3.326 15.931 1.00 93.31 305 ARG A C 1
ATOM 2497 O O . ARG A 1 305 ? -18.265 -3.075 17.125 1.00 93.31 305 ARG A O 1
ATOM 2504 N N . TRP A 1 306 ? -18.241 -2.401 14.983 1.00 95.31 306 TRP A N 1
ATOM 2505 C CA . TRP A 1 306 ? -17.840 -1.021 15.286 1.00 95.31 306 TRP A CA 1
ATOM 2506 C C . TRP A 1 306 ? -19.010 -0.038 15.375 1.00 95.31 306 TRP A C 1
ATOM 2508 O O . TRP A 1 306 ? -18.835 1.083 15.855 1.00 95.31 306 TRP A O 1
ATOM 2518 N N . GLY A 1 307 ? -20.222 -0.431 14.975 1.00 94.94 307 GLY A N 1
ATOM 2519 C CA . GLY A 1 307 ? -21.405 0.425 15.093 1.00 94.94 307 GLY A CA 1
ATOM 2520 C C . GLY A 1 307 ? -21.333 1.695 14.240 1.00 94.94 307 GLY A C 1
ATOM 2521 O O . GLY A 1 307 ? -21.907 2.714 14.625 1.00 94.94 307 GLY A O 1
ATOM 2522 N N . LEU A 1 308 ? -20.596 1.660 13.128 1.00 96.62 308 LEU A N 1
ATOM 2523 C CA . LEU A 1 308 ? -20.503 2.743 12.153 1.00 96.62 308 LEU A CA 1
ATOM 2524 C C . LEU A 1 308 ? -21.512 2.537 11.021 1.00 96.62 308 LEU A C 1
ATOM 2526 O O . LEU A 1 308 ? -21.945 1.423 10.736 1.00 96.62 308 LEU A O 1
ATOM 2530 N N . SER A 1 309 ? -21.890 3.627 10.360 1.00 95.56 309 SER A N 1
ATOM 2531 C CA . SER A 1 309 ? -22.744 3.577 9.176 1.00 95.56 309 SER A CA 1
ATOM 2532 C C . SER A 1 309 ? -21.895 3.691 7.917 1.00 95.56 309 SER A C 1
ATOM 2534 O O . SER A 1 309 ? -21.162 4.666 7.757 1.00 95.56 309 SER A O 1
ATOM 2536 N N . MET A 1 310 ? -22.038 2.748 6.984 1.00 95.94 310 MET A N 1
ATOM 2537 C CA . MET A 1 310 ? -21.402 2.862 5.665 1.00 95.94 310 MET A CA 1
ATOM 2538 C C . MET A 1 310 ? -21.911 4.074 4.870 1.00 95.94 310 MET A C 1
ATOM 2540 O O . MET A 1 310 ? -21.174 4.625 4.060 1.00 95.94 310 MET A O 1
ATOM 2544 N N . GLU A 1 311 ? -23.114 4.573 5.174 1.00 95.25 311 GLU A N 1
ATOM 2545 C CA . GLU A 1 311 ? -23.654 5.813 4.594 1.00 95.25 311 GLU A CA 1
ATOM 2546 C C . GLU A 1 311 ? -22.878 7.070 5.010 1.00 95.25 311 GLU A C 1
ATOM 2548 O O . GLU A 1 311 ? -22.997 8.117 4.369 1.00 95.25 311 GLU A O 1
ATOM 2553 N N . ASP A 1 312 ? -22.086 7.002 6.082 1.00 96.62 312 ASP A N 1
ATOM 2554 C CA . ASP A 1 312 ? -21.199 8.083 6.516 1.00 96.62 312 ASP A CA 1
ATOM 2555 C C . ASP A 1 312 ? -19.751 7.893 6.017 1.00 96.62 312 ASP A C 1
ATOM 2557 O O . ASP A 1 312 ? -18.916 8.787 6.183 1.00 96.62 312 ASP A O 1
ATOM 2561 N N . CYS A 1 313 ? -19.453 6.782 5.334 1.00 97.25 313 CYS A N 1
ATOM 2562 C CA . CYS A 1 313 ? -18.169 6.574 4.674 1.00 97.25 313 CYS A CA 1
ATOM 2563 C C . CYS A 1 313 ? -18.061 7.482 3.434 1.00 97.25 313 CYS A C 1
ATOM 2565 O O . CYS A 1 313 ? -18.968 7.537 2.600 1.00 97.25 313 CYS A O 1
ATOM 2567 N N . ARG A 1 314 ? -16.975 8.254 3.330 1.00 94.56 314 ARG A N 1
ATOM 2568 C CA . ARG A 1 314 ? -16.740 9.237 2.249 1.00 94.56 314 ARG A CA 1
ATOM 2569 C C . ARG A 1 314 ? -15.574 8.886 1.334 1.00 94.56 314 ARG A C 1
ATOM 2571 O O . ARG A 1 314 ? -15.363 9.550 0.325 1.00 94.56 314 ARG A O 1
ATOM 2578 N N . GLY A 1 315 ? -14.828 7.849 1.681 1.00 94.38 315 GLY A N 1
ATOM 2579 C CA . GLY A 1 315 ? -13.677 7.427 0.911 1.00 94.38 315 GLY A CA 1
ATOM 2580 C C . GLY A 1 315 ? -13.213 6.039 1.305 1.00 94.38 315 GLY A C 1
ATOM 2581 O O . GLY A 1 315 ? -13.430 5.587 2.430 1.00 94.38 315 GLY A O 1
ATOM 2582 N N . GLN A 1 316 ? -12.548 5.381 0.371 1.00 95.06 316 GLN A N 1
ATOM 2583 C CA . GLN A 1 316 ? -11.850 4.129 0.588 1.00 95.06 316 GLN A CA 1
ATOM 2584 C C . GLN A 1 316 ? -10.486 4.174 -0.103 1.00 95.06 316 GLN A C 1
ATOM 2586 O O . GLN A 1 316 ? -10.365 4.690 -1.214 1.00 95.06 316 GLN A O 1
ATOM 2591 N N . ALA A 1 317 ? -9.451 3.663 0.554 1.00 94.44 317 ALA A N 1
ATOM 2592 C CA . ALA A 1 317 ? -8.107 3.600 -0.006 1.00 94.44 317 ALA A CA 1
ATOM 2593 C C . ALA A 1 317 ? -7.437 2.285 0.383 1.00 94.44 317 ALA A C 1
ATOM 2595 O O . ALA A 1 317 ? -7.207 2.017 1.564 1.00 94.44 317 ALA A O 1
ATOM 2596 N N . HIS A 1 318 ? -7.109 1.466 -0.612 1.00 93.19 318 HIS A N 1
ATOM 2597 C CA . HIS A 1 318 ? -6.597 0.122 -0.382 1.00 93.19 318 HIS A CA 1
ATOM 2598 C C . HIS A 1 318 ? -5.137 -0.004 -0.800 1.00 93.19 318 HIS A C 1
ATOM 2600 O O . HIS A 1 318 ? -4.820 0.050 -1.990 1.00 93.19 318 HIS A O 1
ATOM 2606 N N . LYS A 1 319 ? -4.237 -0.216 0.170 1.00 90.19 319 LYS A N 1
ATOM 2607 C CA . LYS A 1 319 ? -2.864 -0.623 -0.129 1.00 90.19 319 LYS A CA 1
ATOM 2608 C C . LYS A 1 319 ? -2.885 -2.108 -0.470 1.00 90.19 319 LYS A C 1
ATOM 2610 O O . LYS A 1 319 ? -3.262 -2.936 0.356 1.00 90.19 319 LYS A O 1
ATOM 2615 N N . ALA A 1 320 ? -2.516 -2.441 -1.699 1.00 88.31 320 ALA A N 1
ATOM 2616 C CA . ALA A 1 320 ? -2.464 -3.813 -2.174 1.00 88.31 320 ALA A CA 1
ATOM 2617 C C . ALA A 1 320 ? -1.256 -4.006 -3.089 1.00 88.31 320 ALA A C 1
ATOM 2619 O O . ALA A 1 320 ? -0.866 -3.100 -3.828 1.00 88.31 320 ALA A O 1
ATOM 2620 N N . THR A 1 321 ? -0.642 -5.183 -3.005 1.00 86.81 321 THR A N 1
ATOM 2621 C CA . THR A 1 321 ? 0.597 -5.493 -3.713 1.00 86.81 321 THR A CA 1
ATOM 2622 C C . THR A 1 321 ? 0.598 -6.938 -4.201 1.00 86.81 321 THR A C 1
ATOM 2624 O O . THR A 1 321 ? 0.110 -7.854 -3.534 1.00 86.81 321 THR A O 1
ATOM 2627 N N . GLY A 1 322 ? 1.209 -7.187 -5.361 1.00 84.56 322 GLY A N 1
ATOM 2628 C CA . GLY A 1 322 ? 1.277 -8.533 -5.923 1.00 84.56 322 GLY A CA 1
ATOM 2629 C C . GLY A 1 322 ? -0.102 -9.084 -6.293 1.00 84.56 322 GLY A C 1
ATOM 2630 O O . GLY A 1 322 ? -0.952 -8.399 -6.854 1.00 84.56 322 GLY A O 1
ATOM 2631 N N . THR A 1 323 ? -0.347 -10.346 -5.940 1.00 81.94 323 THR A N 1
ATOM 2632 C CA . THR A 1 323 ? -1.579 -11.054 -6.314 1.00 81.94 323 THR A CA 1
ATOM 2633 C C . THR A 1 323 ? -2.835 -10.559 -5.596 1.00 81.94 323 THR A C 1
ATOM 2635 O O . THR A 1 323 ? -3.937 -10.903 -6.018 1.00 81.94 323 THR A O 1
ATOM 2638 N N . SER A 1 324 ? -2.714 -9.757 -4.530 1.00 89.62 324 SER A N 1
ATOM 2639 C CA . SER A 1 324 ? -3.883 -9.184 -3.855 1.00 89.62 324 SER A CA 1
ATOM 2640 C C . SER A 1 324 ? -4.427 -7.936 -4.549 1.00 89.62 324 SER A C 1
ATOM 2642 O O . SER A 1 324 ? -5.581 -7.592 -4.298 1.00 89.62 324 SER A O 1
ATOM 2644 N N . THR A 1 325 ? -3.662 -7.290 -5.439 1.00 90.75 325 THR A N 1
ATOM 2645 C CA . THR A 1 325 ? -4.063 -6.019 -6.060 1.00 90.75 325 THR A CA 1
ATOM 2646 C C . THR A 1 325 ? -5.339 -6.148 -6.880 1.00 90.75 325 THR A C 1
ATOM 2648 O O . THR A 1 325 ? -6.289 -5.412 -6.637 1.00 90.75 325 THR A O 1
ATOM 2651 N N . THR A 1 326 ? -5.426 -7.134 -7.778 1.00 90.88 326 THR A N 1
ATOM 2652 C CA . THR A 1 326 ? -6.628 -7.358 -8.604 1.00 90.88 326 THR A CA 1
ATOM 2653 C C . THR A 1 326 ? -7.868 -7.602 -7.746 1.00 90.88 326 THR A C 1
ATOM 2655 O O . THR A 1 326 ? -8.929 -7.038 -8.006 1.00 90.88 326 THR A O 1
ATOM 2658 N N . LYS A 1 327 ? -7.716 -8.395 -6.679 1.00 93.12 327 LYS A N 1
ATOM 2659 C CA . LYS A 1 327 ? -8.803 -8.707 -5.750 1.00 93.12 327 LYS A CA 1
ATOM 2660 C C . LYS A 1 327 ? -9.258 -7.469 -4.977 1.00 93.12 327 LYS A C 1
ATOM 2662 O O . LYS A 1 327 ? -10.452 -7.217 -4.875 1.00 93.12 327 LYS A O 1
ATOM 2667 N N . MET A 1 328 ? -8.321 -6.667 -4.471 1.00 94.38 328 MET A N 1
ATOM 2668 C CA . MET A 1 328 ? -8.645 -5.422 -3.769 1.00 94.38 328 MET A CA 1
ATOM 2669 C C . MET A 1 328 ? -9.240 -4.361 -4.696 1.00 94.38 328 MET A C 1
ATOM 2671 O O . MET A 1 328 ? -10.144 -3.648 -4.272 1.00 94.38 328 MET A O 1
ATOM 2675 N N . LYS A 1 329 ? -8.811 -4.295 -5.963 1.00 92.19 329 LYS A N 1
ATOM 2676 C CA . LYS A 1 329 ? -9.416 -3.409 -6.968 1.00 92.19 329 LYS A CA 1
ATOM 2677 C C . LYS A 1 329 ? -10.883 -3.783 -7.205 1.00 92.19 329 LYS A C 1
ATOM 2679 O O . LYS A 1 329 ? -11.745 -2.911 -7.202 1.00 92.19 329 LYS A O 1
ATOM 2684 N N . ALA A 1 330 ? -11.186 -5.077 -7.311 1.00 94.56 330 ALA A N 1
ATOM 2685 C CA . ALA A 1 330 ? -12.562 -5.557 -7.421 1.00 94.56 330 ALA A CA 1
ATOM 2686 C C . ALA A 1 330 ? -13.393 -5.286 -6.149 1.00 94.56 330 ALA A C 1
ATOM 2688 O O . ALA A 1 330 ? -14.530 -4.831 -6.254 1.00 94.56 330 ALA A O 1
ATOM 2689 N N . VAL A 1 331 ? -12.822 -5.478 -4.952 1.00 96.44 331 VAL A N 1
ATOM 2690 C CA . VAL A 1 331 ? -13.467 -5.098 -3.677 1.00 96.44 331 VAL A CA 1
ATOM 2691 C C . VAL A 1 331 ? -13.797 -3.602 -3.644 1.00 96.44 331 VAL A C 1
ATOM 2693 O O . VAL A 1 331 ? -14.906 -3.241 -3.254 1.00 96.44 331 VAL A O 1
ATOM 2696 N N . ALA A 1 332 ? -12.878 -2.741 -4.095 1.00 95.12 332 ALA A N 1
ATOM 2697 C CA . ALA A 1 332 ? -13.093 -1.297 -4.129 1.00 95.12 332 ALA A CA 1
ATOM 2698 C C . ALA A 1 332 ? -14.276 -0.913 -5.031 1.00 95.12 332 ALA A C 1
ATOM 2700 O O . ALA A 1 332 ? -15.137 -0.126 -4.634 1.00 95.12 332 ALA A O 1
ATOM 2701 N N . VAL A 1 333 ? -14.356 -1.524 -6.218 1.00 94.81 333 VAL A N 1
ATOM 2702 C CA . VAL A 1 333 ? -15.469 -1.331 -7.160 1.00 94.81 333 VAL A CA 1
ATOM 2703 C C . VAL A 1 333 ? -16.793 -1.783 -6.542 1.00 94.81 333 VAL A C 1
ATOM 2705 O O . VAL A 1 333 ? -17.741 -1.002 -6.520 1.00 94.81 333 VAL A O 1
ATOM 2708 N N . LEU A 1 334 ? -16.855 -2.984 -5.958 1.00 97.19 334 LEU A N 1
ATOM 2709 C CA . LEU A 1 334 ? -18.071 -3.497 -5.311 1.00 97.19 334 LEU A CA 1
ATOM 2710 C C . LEU A 1 334 ? -18.536 -2.609 -4.144 1.00 97.19 334 LEU A C 1
ATOM 2712 O O . LEU A 1 334 ? -19.734 -2.384 -3.963 1.00 97.19 334 LEU A O 1
ATOM 2716 N N . LEU A 1 335 ? -17.598 -2.067 -3.360 1.00 96.56 335 LEU A N 1
ATOM 2717 C CA . LEU A 1 335 ? -17.912 -1.104 -2.303 1.00 96.56 335 LEU A CA 1
ATOM 2718 C C . LEU A 1 335 ? -18.455 0.210 -2.869 1.00 96.56 335 LEU A C 1
ATOM 2720 O O . LEU A 1 335 ? -19.407 0.742 -2.306 1.00 96.56 335 LEU A O 1
ATOM 2724 N N . MET A 1 336 ? -17.903 0.719 -3.976 1.00 94.56 336 MET A N 1
ATOM 2725 C CA . MET A 1 336 ? -18.423 1.921 -4.644 1.00 94.56 336 MET A CA 1
ATOM 2726 C C . MET A 1 336 ? -19.814 1.695 -5.247 1.00 94.56 336 MET A C 1
ATOM 2728 O O . MET A 1 336 ? -20.656 2.587 -5.184 1.00 94.56 336 MET A O 1
ATOM 2732 N N . GLU A 1 337 ? -20.082 0.513 -5.804 1.00 95.31 337 GLU A N 1
ATOM 2733 C CA . GLU A 1 337 ? -21.406 0.155 -6.330 1.00 95.31 337 GLU A CA 1
ATOM 2734 C C . GLU A 1 337 ? -22.464 0.121 -5.221 1.00 95.31 337 GLU A C 1
ATOM 2736 O O . GLU A 1 337 ? -23.581 0.609 -5.407 1.00 95.31 337 GLU A O 1
ATOM 2741 N N . LYS A 1 338 ? -22.108 -0.425 -4.050 1.00 96.62 338 LYS A N 1
ATOM 2742 C CA . LYS A 1 338 ? -23.002 -0.507 -2.887 1.00 96.62 338 LYS A CA 1
ATOM 2743 C C . LYS A 1 338 ? -23.137 0.828 -2.150 1.00 96.62 338 LYS A C 1
ATOM 2745 O O . LYS A 1 338 ? -24.231 1.164 -1.702 1.00 96.62 338 LYS A O 1
ATOM 2750 N N . TYR A 1 339 ? -22.049 1.593 -2.057 1.00 96.06 339 TYR A N 1
ATOM 2751 C CA . TYR A 1 339 ? -21.960 2.876 -1.358 1.00 96.06 339 TYR A CA 1
ATOM 2752 C C . TYR A 1 339 ? -21.302 3.937 -2.257 1.00 96.06 339 TYR A C 1
ATOM 2754 O O . TYR A 1 339 ? -20.107 4.210 -2.130 1.00 96.06 339 TYR A O 1
ATOM 2762 N N . PRO A 1 340 ? -22.075 4.614 -3.127 1.00 93.44 340 PRO A N 1
ATOM 2763 C CA . PRO A 1 340 ? -21.532 5.544 -4.126 1.00 93.44 340 PRO A CA 1
ATOM 2764 C C . PRO A 1 340 ? -20.769 6.750 -3.563 1.00 93.44 340 PRO A C 1
ATOM 2766 O O . PRO A 1 340 ? -20.028 7.408 -4.289 1.00 93.44 340 PRO A O 1
ATOM 2769 N N . LEU A 1 341 ? -20.959 7.068 -2.277 1.00 92.81 341 LEU A N 1
ATOM 2770 C CA . LEU A 1 341 ? -20.241 8.145 -1.590 1.00 92.81 341 LEU A CA 1
ATOM 2771 C C . LEU A 1 341 ? -18.880 7.706 -1.029 1.00 92.81 341 LEU A C 1
ATOM 2773 O O . LEU A 1 341 ? -18.090 8.571 -0.661 1.00 92.81 341 LEU A O 1
ATOM 2777 N N . ALA A 1 342 ? -18.587 6.404 -0.966 1.00 95.12 342 ALA A N 1
ATOM 2778 C CA . ALA A 1 342 ? -17.302 5.870 -0.522 1.00 95.12 342 ALA A CA 1
ATOM 2779 C C . ALA A 1 342 ? -16.309 5.830 -1.697 1.00 95.12 342 ALA A C 1
ATOM 2781 O O . ALA A 1 342 ? -16.000 4.770 -2.240 1.00 95.12 342 ALA A O 1
ATOM 2782 N N . LEU A 1 343 ? -15.832 7.001 -2.123 1.00 93.06 343 LEU A N 1
ATOM 2783 C CA . LEU A 1 343 ? -14.981 7.142 -3.310 1.00 93.06 343 LEU A CA 1
ATOM 2784 C C . LEU A 1 343 ? -13.631 6.430 -3.148 1.00 93.06 343 LEU A C 1
ATOM 2786 O O . LEU A 1 343 ? -12.957 6.600 -2.133 1.00 93.06 343 LEU A O 1
ATOM 2790 N N . HIS A 1 344 ? -13.210 5.665 -4.156 1.00 92.00 344 HIS A N 1
ATOM 2791 C CA . HIS A 1 344 ? -11.896 5.024 -4.153 1.00 92.00 344 HIS A CA 1
ATOM 2792 C C . HIS A 1 344 ? -10.787 6.020 -4.512 1.00 92.00 344 HIS A C 1
ATOM 2794 O O . HIS A 1 344 ? -10.859 6.675 -5.550 1.00 92.00 344 HIS A O 1
ATOM 2800 N N . MET A 1 345 ? -9.766 6.121 -3.657 1.00 86.50 345 MET A N 1
ATOM 2801 C CA . MET A 1 345 ? -8.616 7.019 -3.800 1.00 86.50 345 MET A CA 1
ATOM 2802 C C . MET A 1 345 ? -7.304 6.288 -3.475 1.00 86.50 345 MET A C 1
ATOM 2804 O O . MET A 1 345 ? -7.291 5.300 -2.740 1.00 86.50 345 MET A O 1
ATOM 2808 N N . SER A 1 346 ? -6.172 6.801 -3.962 1.00 84.69 346 SER A N 1
ATOM 2809 C CA . SER A 1 346 ? -4.848 6.283 -3.589 1.00 84.69 346 SER A CA 1
ATOM 2810 C C . SER A 1 346 ? -4.546 6.486 -2.098 1.00 84.69 346 SER A C 1
ATOM 2812 O O . SER A 1 346 ? -4.834 7.547 -1.538 1.00 84.69 346 SER A O 1
ATOM 2814 N N . CYS A 1 347 ? -3.881 5.518 -1.463 1.00 84.69 347 CYS A N 1
ATOM 2815 C CA . CYS A 1 347 ? -3.405 5.644 -0.083 1.00 84.69 347 CYS A CA 1
ATOM 2816 C C . CYS A 1 347 ? -2.380 6.781 0.059 1.00 84.69 347 CYS A C 1
ATOM 2818 O O . CYS A 1 347 ? -1.373 6.801 -0.645 1.00 84.69 347 CYS A O 1
ATOM 2820 N N . SER A 1 348 ? -2.575 7.686 1.025 1.00 78.56 348 SER A N 1
ATOM 2821 C CA . SER A 1 348 ? -1.693 8.853 1.223 1.00 78.56 348 SER A CA 1
ATOM 2822 C C . SER A 1 348 ? -0.254 8.501 1.586 1.00 78.56 348 SER A C 1
ATOM 2824 O O . SER A 1 348 ? 0.640 9.292 1.320 1.00 78.56 348 SER A O 1
ATOM 2826 N N . HIS A 1 349 ? -0.019 7.322 2.156 1.00 80.50 349 HIS A N 1
ATOM 2827 C CA . HIS A 1 349 ? 1.315 6.838 2.505 1.00 80.50 349 HIS A CA 1
ATOM 2828 C C . HIS A 1 349 ? 1.991 6.037 1.374 1.00 80.50 349 HIS A C 1
ATOM 2830 O O . HIS A 1 349 ? 3.078 5.515 1.575 1.00 80.50 349 HIS A O 1
ATOM 2836 N N . THR A 1 350 ? 1.370 5.906 0.193 1.00 88.31 350 THR A N 1
ATOM 2837 C CA . THR A 1 350 ? 1.968 5.233 -0.976 1.00 88.31 350 THR A CA 1
ATOM 2838 C C . THR A 1 350 ? 2.135 6.234 -2.110 1.00 88.31 350 THR A C 1
ATOM 2840 O O . THR A 1 350 ? 1.150 6.817 -2.559 1.00 88.31 350 THR A O 1
ATOM 2843 N N . ALA A 1 351 ? 3.366 6.445 -2.584 1.00 92.94 351 ALA A N 1
ATOM 2844 C CA . ALA A 1 351 ? 3.610 7.323 -3.725 1.00 92.94 351 ALA A CA 1
ATOM 2845 C C . ALA A 1 351 ? 2.816 6.867 -4.962 1.00 92.94 351 ALA A C 1
ATOM 2847 O O . ALA A 1 351 ? 2.671 5.671 -5.221 1.00 92.94 351 ALA A O 1
ATOM 2848 N N . LEU A 1 352 ? 2.293 7.827 -5.729 1.00 93.62 352 LEU A N 1
ATOM 2849 C CA . LEU A 1 352 ? 1.396 7.550 -6.853 1.00 93.62 352 LEU A CA 1
ATOM 2850 C C . LEU A 1 352 ? 2.035 6.618 -7.890 1.00 93.62 352 LEU A C 1
ATOM 2852 O O . LEU A 1 352 ? 1.386 5.683 -8.335 1.00 93.62 352 LEU A O 1
ATOM 2856 N N . ASN A 1 353 ? 3.309 6.815 -8.231 1.00 94.69 353 ASN A N 1
ATOM 2857 C CA . ASN A 1 353 ? 4.045 5.931 -9.142 1.00 94.69 353 ASN A CA 1
ATOM 2858 C C . ASN A 1 353 ? 4.066 4.470 -8.647 1.00 94.69 353 ASN A C 1
ATOM 2860 O O . ASN A 1 353 ? 3.853 3.551 -9.432 1.00 94.69 353 ASN A O 1
ATOM 2864 N N . ILE A 1 354 ? 4.277 4.255 -7.345 1.00 94.75 354 ILE A N 1
ATOM 2865 C CA . ILE A 1 354 ? 4.264 2.929 -6.716 1.00 94.75 354 ILE A CA 1
ATOM 2866 C C . ILE A 1 354 ? 2.854 2.344 -6.740 1.00 94.75 354 ILE A C 1
ATOM 2868 O O . ILE A 1 354 ? 2.683 1.164 -7.045 1.00 94.75 354 ILE A O 1
ATOM 2872 N N . HIS A 1 355 ? 1.836 3.157 -6.455 1.00 93.56 355 HIS A N 1
ATOM 2873 C CA . HIS A 1 355 ? 0.443 2.731 -6.541 1.00 93.56 355 HIS A CA 1
ATOM 2874 C C . HIS A 1 355 ? 0.077 2.308 -7.971 1.00 93.56 355 HIS A C 1
ATOM 2876 O O . HIS A 1 355 ? -0.424 1.204 -8.166 1.00 93.56 355 HIS A O 1
ATOM 2882 N N . LEU A 1 356 ? 0.371 3.140 -8.974 1.00 94.94 356 LEU A N 1
ATOM 2883 C CA . LEU A 1 356 ? 0.096 2.848 -10.382 1.00 94.94 356 LEU A CA 1
ATOM 2884 C C . LEU A 1 356 ? 0.818 1.571 -10.826 1.00 94.94 356 LEU A C 1
ATOM 2886 O O . LEU A 1 356 ? 0.178 0.661 -11.341 1.00 94.94 356 LEU A O 1
ATOM 2890 N N . ALA A 1 357 ? 2.117 1.444 -10.536 1.00 95.75 357 ALA A N 1
ATOM 2891 C CA . ALA A 1 357 ? 2.895 0.261 -10.901 1.00 95.75 357 ALA A CA 1
ATOM 2892 C C . ALA A 1 357 ? 2.365 -1.033 -10.254 1.00 95.75 357 ALA A C 1
ATOM 2894 O O . ALA A 1 357 ? 2.308 -2.069 -10.913 1.00 95.75 357 ALA A O 1
ATOM 2895 N N . ASN A 1 358 ? 1.930 -0.987 -8.989 1.00 93.62 358 ASN A N 1
ATOM 2896 C CA . ASN A 1 358 ? 1.349 -2.154 -8.314 1.00 93.62 358 ASN A CA 1
ATOM 2897 C C . ASN A 1 358 ? 0.032 -2.628 -8.948 1.00 93.62 358 ASN A C 1
ATOM 2899 O O . ASN A 1 358 ? -0.268 -3.823 -8.861 1.00 93.62 358 ASN A O 1
ATOM 2903 N N . ASN A 1 359 ? -0.734 -1.722 -9.566 1.00 92.19 359 ASN A N 1
ATOM 2904 C CA . ASN A 1 359 ? -2.008 -2.033 -10.219 1.00 92.19 359 ASN A CA 1
ATOM 2905 C C . ASN A 1 359 ? -1.853 -2.603 -11.634 1.00 92.19 359 ASN A C 1
ATOM 2907 O O . ASN A 1 359 ? -2.803 -3.190 -12.143 1.00 92.19 359 ASN A O 1
ATOM 2911 N N . LEU A 1 360 ? -0.666 -2.530 -12.246 1.00 94.00 360 LEU A N 1
ATOM 2912 C CA . LEU A 1 360 ? -0.428 -3.106 -13.571 1.00 94.00 360 LEU A CA 1
ATOM 2913 C C . LEU A 1 360 ? -0.345 -4.644 -13.496 1.00 94.00 360 LEU A C 1
ATOM 2915 O O . LEU A 1 360 ? 0.604 -5.176 -12.908 1.00 94.00 360 LEU A O 1
ATOM 2919 N N . PRO A 1 361 ? -1.263 -5.404 -14.127 1.00 90.75 361 PRO A N 1
ATOM 2920 C CA . PRO A 1 361 ? -1.283 -6.867 -14.066 1.00 90.75 361 PRO A CA 1
ATOM 2921 C C . PRO A 1 361 ? -0.288 -7.506 -15.057 1.00 90.75 361 PRO A C 1
ATOM 2923 O O . PRO A 1 361 ? -0.593 -8.499 -15.717 1.00 90.75 361 PRO A O 1
ATOM 2926 N N . LEU A 1 362 ? 0.907 -6.925 -15.187 1.00 92.56 362 LEU A N 1
ATOM 2927 C CA . LEU A 1 362 ? 1.945 -7.346 -16.128 1.00 92.56 362 LEU A CA 1
ATOM 2928 C C . LEU A 1 362 ? 3.020 -8.161 -15.387 1.00 92.56 362 LEU A C 1
ATOM 2930 O O . LEU A 1 362 ? 3.581 -7.653 -14.414 1.00 92.56 362 LEU A O 1
ATOM 2934 N N . PRO A 1 363 ? 3.339 -9.408 -15.796 1.00 92.25 363 PRO A N 1
ATOM 2935 C CA . PRO A 1 363 ? 4.250 -10.281 -15.048 1.00 92.25 363 PRO A CA 1
ATOM 2936 C C . PRO A 1 363 ? 5.626 -9.669 -14.759 1.00 92.25 363 PRO A C 1
ATOM 2938 O O . PRO A 1 363 ? 6.122 -9.763 -13.640 1.00 92.25 363 PRO A O 1
ATOM 2941 N N . ASN A 1 364 ? 6.218 -9.005 -15.745 1.00 93.44 364 ASN A N 1
ATOM 2942 C CA . ASN A 1 364 ? 7.495 -8.307 -15.631 1.00 93.44 364 ASN A CA 1
ATOM 2943 C C . ASN A 1 364 ? 7.430 -7.132 -14.637 1.00 93.44 364 ASN A C 1
ATOM 2945 O O . ASN A 1 364 ? 8.307 -7.006 -13.784 1.00 93.44 364 ASN A O 1
ATOM 2949 N N . VAL A 1 365 ? 6.358 -6.329 -14.659 1.00 96.44 365 VAL A N 1
ATOM 2950 C CA . VAL A 1 365 ? 6.146 -5.262 -13.662 1.00 96.44 365 VAL A CA 1
ATOM 2951 C C . VAL A 1 365 ? 5.968 -5.859 -12.267 1.00 96.44 365 VAL A C 1
ATOM 2953 O O . VAL A 1 365 ? 6.573 -5.385 -11.310 1.00 96.44 365 VAL A O 1
ATOM 2956 N N . GLN A 1 366 ? 5.204 -6.943 -12.135 1.00 94.50 366 GLN A N 1
ATOM 2957 C CA . GLN A 1 366 ? 5.007 -7.620 -10.852 1.00 94.50 366 GLN A CA 1
ATOM 2958 C C . GLN A 1 366 ? 6.326 -8.173 -10.288 1.00 94.50 366 GLN A C 1
ATOM 2960 O O . GLN A 1 366 ? 6.562 -8.056 -9.084 1.00 94.50 366 GLN A O 1
ATOM 2965 N N . ILE A 1 367 ? 7.220 -8.700 -11.135 1.00 95.19 367 ILE A N 1
ATOM 2966 C CA . ILE A 1 367 ? 8.577 -9.104 -10.731 1.00 95.19 367 ILE A CA 1
ATOM 2967 C C . ILE A 1 367 ? 9.363 -7.899 -10.202 1.00 95.19 367 ILE A C 1
ATOM 2969 O O . ILE A 1 367 ? 9.940 -7.993 -9.116 1.00 95.19 367 ILE A O 1
ATOM 2973 N N . VAL A 1 368 ? 9.343 -6.758 -10.901 1.00 97.06 368 VAL A N 1
ATOM 2974 C CA . VAL A 1 368 ? 9.999 -5.519 -10.443 1.00 97.06 368 VAL A CA 1
ATOM 2975 C C . VAL A 1 368 ? 9.449 -5.079 -9.083 1.00 97.06 368 VAL A C 1
ATOM 2977 O O . VAL A 1 368 ? 10.220 -4.877 -8.146 1.00 97.06 368 VAL A O 1
ATOM 2980 N N . MET A 1 369 ? 8.126 -5.005 -8.925 1.00 96.06 369 MET A N 1
ATOM 2981 C CA . MET A 1 369 ? 7.489 -4.543 -7.683 1.00 96.06 369 MET A CA 1
ATOM 2982 C C . MET A 1 369 ? 7.696 -5.505 -6.504 1.00 96.06 369 MET A C 1
ATOM 2984 O O . MET A 1 369 ? 7.818 -5.078 -5.353 1.00 96.06 369 MET A O 1
ATOM 2988 N N . VAL A 1 370 ? 7.751 -6.818 -6.752 1.00 94.88 370 VAL A N 1
ATOM 2989 C CA . VAL A 1 370 ? 8.142 -7.809 -5.735 1.00 94.88 370 VAL A CA 1
ATOM 2990 C C . VAL A 1 370 ? 9.608 -7.623 -5.350 1.00 94.88 370 VAL A C 1
ATOM 2992 O O . VAL A 1 370 ? 9.920 -7.585 -4.162 1.00 94.88 370 VAL A O 1
ATOM 2995 N N . THR A 1 371 ? 10.498 -7.460 -6.326 1.00 96.12 371 THR A N 1
ATOM 2996 C CA . THR A 1 371 ? 11.941 -7.294 -6.096 1.00 96.12 371 THR A CA 1
ATOM 2997 C C . THR A 1 371 ? 12.238 -6.024 -5.310 1.00 96.12 371 THR A C 1
ATOM 2999 O O . THR A 1 371 ? 12.981 -6.070 -4.336 1.00 96.12 371 THR A O 1
ATOM 3002 N N . LEU A 1 372 ? 11.574 -4.915 -5.638 1.00 95.62 372 LEU A N 1
ATOM 3003 C CA . LEU A 1 372 ? 11.700 -3.647 -4.924 1.00 95.62 372 LEU A CA 1
ATOM 3004 C C . LEU A 1 372 ? 11.296 -3.777 -3.440 1.00 95.62 372 LEU A C 1
ATOM 3006 O O . LEU A 1 372 ? 11.985 -3.276 -2.551 1.00 95.62 372 LEU A O 1
ATOM 3010 N N . ARG A 1 373 ? 10.233 -4.538 -3.143 1.00 92.62 373 ARG A N 1
ATOM 3011 C CA . ARG A 1 373 ? 9.838 -4.854 -1.757 1.00 92.62 373 ARG A CA 1
ATOM 3012 C C . ARG A 1 373 ? 10.826 -5.779 -1.054 1.00 92.62 373 ARG A C 1
ATOM 3014 O O . ARG A 1 373 ? 11.105 -5.567 0.125 1.00 92.62 373 ARG A O 1
ATOM 3021 N N . ARG A 1 374 ? 11.361 -6.785 -1.755 1.00 94.62 374 ARG A N 1
ATOM 3022 C CA . ARG A 1 374 ? 12.401 -7.682 -1.222 1.00 94.62 374 ARG A CA 1
ATOM 3023 C C . ARG A 1 374 ? 13.661 -6.904 -0.864 1.00 94.62 374 ARG A C 1
ATOM 3025 O O . ARG A 1 374 ? 14.164 -7.081 0.235 1.00 94.62 374 ARG A O 1
ATOM 3032 N N . ILE A 1 375 ? 14.086 -5.971 -1.715 1.00 95.56 375 ILE A N 1
ATOM 3033 C CA . ILE A 1 375 ? 15.184 -5.030 -1.447 1.00 95.56 375 ILE A CA 1
ATOM 3034 C C . ILE A 1 375 ? 14.899 -4.206 -0.185 1.00 95.56 375 ILE A C 1
ATOM 3036 O O . ILE A 1 375 ? 15.708 -4.189 0.741 1.00 95.56 375 ILE A O 1
ATOM 3040 N N . GLY A 1 376 ? 13.721 -3.578 -0.098 1.00 93.56 376 GLY A N 1
ATOM 3041 C CA . GLY A 1 376 ? 13.338 -2.801 1.084 1.00 93.56 376 GLY A CA 1
ATOM 3042 C C . GLY A 1 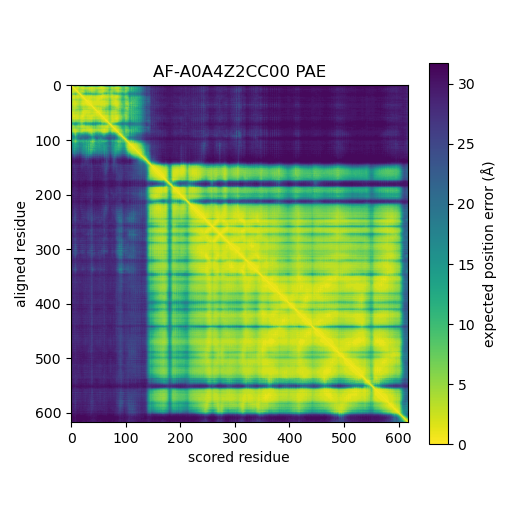376 ? 13.295 -3.632 2.373 1.00 93.56 376 GLY A C 1
ATOM 3043 O O . GLY A 1 376 ? 13.650 -3.141 3.441 1.00 93.56 376 GLY A O 1
ATOM 3044 N N . ALA A 1 377 ? 12.883 -4.901 2.292 1.00 92.56 377 ALA A N 1
ATOM 3045 C CA . ALA A 1 377 ? 12.893 -5.819 3.428 1.00 92.56 377 ALA A CA 1
ATOM 3046 C C . ALA A 1 377 ? 14.305 -6.295 3.793 1.00 92.56 377 ALA A C 1
ATOM 3048 O O . ALA A 1 377 ? 14.624 -6.356 4.979 1.00 92.56 377 ALA A O 1
ATOM 3049 N N . PHE A 1 378 ? 15.136 -6.586 2.794 1.00 94.75 378 PHE A N 1
ATOM 3050 C CA . PHE A 1 378 ? 16.510 -7.046 2.952 1.00 94.75 378 PHE A CA 1
ATOM 3051 C C . PHE A 1 378 ? 17.332 -6.048 3.767 1.00 94.75 378 PHE A C 1
ATOM 3053 O O . PHE A 1 378 ? 17.925 -6.436 4.773 1.00 94.75 378 PHE A O 1
ATOM 3060 N N . PHE A 1 379 ? 17.242 -4.757 3.432 1.00 93.31 379 PHE A N 1
ATOM 3061 C CA . PHE A 1 379 ? 17.987 -3.688 4.106 1.00 93.31 379 PHE A CA 1
ATOM 3062 C C . PHE A 1 379 ? 17.482 -3.310 5.508 1.00 93.31 379 PHE A C 1
ATOM 3064 O O . PHE A 1 379 ? 18.083 -2.480 6.187 1.00 93.31 379 PHE A O 1
ATOM 3071 N N . ARG A 1 380 ? 16.415 -3.956 6.003 1.00 90.44 380 ARG A N 1
ATOM 3072 C CA . ARG A 1 380 ? 16.053 -3.915 7.434 1.00 90.44 380 ARG A CA 1
ATOM 3073 C C . ARG A 1 380 ? 16.881 -4.886 8.279 1.00 90.44 380 ARG A C 1
ATOM 3075 O O . ARG A 1 380 ? 16.842 -4.813 9.506 1.00 90.44 380 ARG A O 1
ATOM 3082 N N . THR A 1 381 ? 17.612 -5.799 7.643 1.00 90.44 381 THR A N 1
ATOM 3083 C CA . THR A 1 381 ? 18.496 -6.747 8.323 1.00 90.44 381 THR A CA 1
ATOM 3084 C C . THR A 1 381 ? 19.733 -6.012 8.842 1.00 90.44 381 THR A C 1
ATOM 3086 O O . THR A 1 381 ? 20.319 -5.226 8.093 1.00 90.44 381 THR A O 1
ATOM 3089 N N . PRO A 1 382 ? 20.183 -6.265 10.085 1.00 89.50 382 PRO A N 1
ATOM 3090 C CA . PRO A 1 382 ? 21.383 -5.632 10.622 1.00 89.50 382 PRO A CA 1
ATOM 3091 C C . PRO A 1 382 ? 22.574 -5.726 9.664 1.00 89.50 382 PRO A C 1
ATOM 3093 O O . PRO A 1 382 ? 22.780 -6.760 9.027 1.00 89.50 382 PRO A O 1
ATOM 3096 N N . PHE A 1 383 ? 23.357 -4.648 9.591 1.00 90.06 383 PHE A N 1
ATOM 3097 C CA . PHE A 1 383 ? 24.591 -4.522 8.805 1.00 90.06 383 PHE A CA 1
ATOM 3098 C C . PHE A 1 383 ? 24.457 -4.495 7.278 1.00 90.06 383 PHE A C 1
ATOM 3100 O O . PHE A 1 383 ? 25.381 -4.049 6.609 1.00 90.06 383 PHE A O 1
ATOM 3107 N N . THR A 1 384 ? 23.331 -4.925 6.708 1.00 92.06 384 THR A N 1
ATOM 3108 C CA . THR A 1 384 ? 23.143 -4.910 5.244 1.00 92.06 384 THR A CA 1
ATOM 3109 C C . THR A 1 384 ? 23.138 -3.494 4.666 1.00 92.06 384 THR A C 1
ATOM 3111 O O . THR A 1 384 ? 23.671 -3.276 3.583 1.00 92.06 384 THR A O 1
ATOM 3114 N N . GLN A 1 385 ? 22.592 -2.518 5.398 1.00 92.00 385 GLN A N 1
ATOM 3115 C CA . GLN A 1 385 ? 22.627 -1.112 4.991 1.00 92.00 385 GLN A CA 1
ATOM 3116 C C . GLN A 1 385 ? 24.066 -0.574 4.938 1.00 92.00 385 GLN A C 1
ATOM 3118 O O . GLN A 1 385 ? 24.408 0.129 3.994 1.00 92.00 385 GLN A O 1
ATOM 3123 N N . ASP A 1 386 ? 24.916 -0.943 5.903 1.00 92.12 386 ASP A N 1
ATOM 3124 C CA . ASP A 1 386 ? 26.324 -0.524 5.922 1.00 92.12 386 ASP A CA 1
ATOM 3125 C C . ASP A 1 386 ? 27.066 -1.049 4.679 1.00 92.12 386 ASP A C 1
ATOM 3127 O O . ASP A 1 386 ? 27.848 -0.327 4.062 1.00 92.12 386 ASP A O 1
ATOM 3131 N N . GLU A 1 387 ? 26.785 -2.293 4.271 1.00 93.88 387 GLU A N 1
ATOM 3132 C CA . GLU A 1 387 ? 27.361 -2.870 3.050 1.00 93.88 387 GLU A CA 1
ATOM 3133 C C . GLU A 1 387 ? 26.879 -2.159 1.781 1.00 93.88 387 GLU A C 1
ATOM 3135 O O . GLU A 1 387 ? 27.670 -1.949 0.859 1.00 93.88 387 GLU A O 1
ATOM 3140 N N . LEU A 1 388 ? 25.615 -1.722 1.737 1.00 94.62 388 LEU A N 1
ATOM 3141 C CA . LEU A 1 388 ? 25.114 -0.915 0.624 1.00 94.62 388 LEU A CA 1
ATOM 3142 C C . LEU A 1 388 ? 25.848 0.424 0.539 1.00 94.62 388 LEU A C 1
ATOM 3144 O O . LEU A 1 388 ? 26.250 0.832 -0.550 1.00 94.62 388 LEU A O 1
ATOM 3148 N N . GLU A 1 389 ? 26.057 1.100 1.669 1.00 93.94 389 GLU A N 1
ATOM 3149 C CA . GLU A 1 389 ? 26.815 2.352 1.698 1.00 93.94 389 GLU A CA 1
ATOM 3150 C C . GLU A 1 389 ? 28.251 2.142 1.205 1.00 93.94 389 GLU A C 1
ATOM 3152 O O . GLU A 1 389 ? 28.717 2.886 0.337 1.00 93.94 389 GLU A O 1
ATOM 3157 N N . ASN A 1 390 ? 28.924 1.087 1.674 1.00 93.62 390 ASN A N 1
ATOM 3158 C CA . ASN A 1 390 ? 30.263 0.719 1.210 1.00 93.62 390 ASN A CA 1
ATOM 3159 C C . ASN A 1 390 ? 30.292 0.460 -0.304 1.00 93.62 390 ASN A C 1
ATOM 3161 O O . ASN A 1 390 ? 31.181 0.959 -0.998 1.00 93.62 390 ASN A O 1
ATOM 3165 N N . ALA A 1 391 ? 29.309 -0.273 -0.832 1.00 95.44 391 ALA A N 1
ATOM 3166 C CA . ALA A 1 391 ? 29.204 -0.564 -2.259 1.00 95.44 391 ALA A CA 1
ATOM 3167 C C . ALA A 1 391 ? 28.955 0.702 -3.097 1.00 95.44 391 ALA A C 1
ATOM 3169 O O . ALA A 1 391 ? 29.547 0.858 -4.169 1.00 95.44 391 ALA A O 1
ATOM 3170 N N . ILE A 1 392 ? 28.141 1.642 -2.599 1.00 95.62 392 ILE A N 1
ATOM 3171 C CA . ILE A 1 392 ? 27.916 2.947 -3.241 1.00 95.62 392 ILE A CA 1
ATOM 3172 C C . ILE A 1 392 ? 29.233 3.725 -3.327 1.00 95.62 392 ILE A C 1
ATOM 3174 O O . ILE A 1 392 ? 29.584 4.200 -4.409 1.00 95.62 392 ILE A O 1
ATOM 3178 N N . PHE A 1 393 ? 29.987 3.828 -2.227 1.00 94.19 393 PHE A N 1
ATOM 3179 C CA . PHE A 1 393 ? 31.273 4.534 -2.219 1.00 94.19 393 PHE A CA 1
ATOM 3180 C C . PHE A 1 393 ? 32.324 3.853 -3.101 1.00 94.19 393 PHE A C 1
ATOM 3182 O O . PHE A 1 393 ? 33.071 4.538 -3.798 1.00 94.19 393 PHE A O 1
ATOM 3189 N N . ALA A 1 394 ? 32.360 2.520 -3.130 1.00 93.88 394 ALA A N 1
ATOM 3190 C CA . ALA A 1 394 ? 33.268 1.776 -3.997 1.00 93.88 394 ALA A CA 1
ATOM 3191 C C . ALA A 1 394 ? 32.963 2.025 -5.486 1.00 93.88 394 ALA A C 1
ATOM 3193 O O . ALA A 1 394 ? 33.867 2.312 -6.278 1.00 93.88 394 ALA A O 1
ATOM 3194 N N . HIS A 1 395 ? 31.684 1.974 -5.870 1.00 92.81 395 HIS A N 1
ATOM 3195 C CA . HIS A 1 395 ? 31.271 2.185 -7.255 1.00 92.81 395 HIS A CA 1
ATOM 3196 C C . HIS A 1 395 ? 31.488 3.640 -7.703 1.00 92.81 395 HIS A C 1
ATOM 3198 O O . HIS A 1 395 ? 32.069 3.894 -8.758 1.00 92.81 395 HIS A O 1
ATOM 3204 N N . TYR A 1 396 ? 31.098 4.606 -6.867 1.00 91.94 396 TYR A N 1
ATOM 3205 C CA . TYR A 1 396 ? 31.173 6.038 -7.163 1.00 91.94 396 TYR A CA 1
ATOM 3206 C C . TYR A 1 396 ? 32.436 6.722 -6.610 1.00 91.94 396 TYR A C 1
ATOM 3208 O O . TYR A 1 396 ? 32.437 7.933 -6.419 1.00 91.94 396 TYR A O 1
ATOM 3216 N N . HIS A 1 397 ? 33.547 5.997 -6.439 1.00 89.88 397 HIS A N 1
ATOM 3217 C CA . HIS A 1 397 ? 34.813 6.507 -5.875 1.00 89.88 397 HIS A CA 1
ATOM 3218 C C . HIS A 1 397 ? 35.439 7.714 -6.607 1.00 89.88 397 HIS A C 1
ATOM 3220 O O . HIS A 1 397 ? 36.376 8.327 -6.105 1.00 89.88 397 HIS A O 1
ATOM 3226 N N . LYS A 1 398 ? 34.981 8.033 -7.826 1.00 91.69 398 LYS A N 1
ATOM 3227 C CA . LYS A 1 398 ? 35.409 9.220 -8.597 1.00 91.69 398 LYS A CA 1
ATOM 3228 C C . LYS A 1 398 ? 34.436 10.398 -8.492 1.00 91.69 398 LYS A C 1
ATOM 3230 O O . LYS A 1 398 ? 34.705 11.448 -9.068 1.00 91.69 398 LYS A O 1
ATOM 3235 N N . ASN A 1 399 ? 33.290 10.215 -7.839 1.00 93.50 399 ASN A N 1
ATOM 3236 C CA . ASN A 1 399 ? 32.219 11.198 -7.732 1.00 93.50 399 ASN A CA 1
ATOM 3237 C C . ASN A 1 399 ? 31.591 11.150 -6.329 1.00 93.50 399 ASN A C 1
ATOM 3239 O O . ASN A 1 399 ? 30.478 10.652 -6.136 1.00 93.50 399 ASN A O 1
ATOM 3243 N N . ASP A 1 400 ? 32.321 11.698 -5.357 1.00 91.31 400 ASP A N 1
ATOM 3244 C CA . ASP A 1 400 ? 31.916 11.730 -3.948 1.00 91.31 400 ASP A CA 1
ATOM 3245 C C . ASP A 1 400 ? 30.588 12.468 -3.731 1.00 91.31 400 ASP A C 1
ATOM 3247 O O . ASP A 1 400 ? 29.817 12.110 -2.839 1.00 91.31 400 ASP A O 1
ATOM 3251 N N . GLU A 1 401 ? 30.278 13.480 -4.547 1.00 93.00 401 GLU A N 1
ATOM 3252 C CA . GLU A 1 401 ? 28.999 14.194 -4.479 1.00 93.00 401 GLU A CA 1
ATOM 3253 C C . GLU A 1 401 ? 27.829 13.262 -4.814 1.00 93.00 401 GLU A C 1
ATOM 3255 O O . GLU A 1 401 ? 26.859 13.197 -4.054 1.00 93.00 401 GLU A O 1
ATOM 3260 N N . LYS A 1 402 ? 27.940 12.479 -5.899 1.00 92.25 402 LYS A N 1
ATOM 3261 C CA . LYS A 1 402 ? 26.916 11.492 -6.276 1.00 92.25 402 LYS A CA 1
ATOM 3262 C C . LYS A 1 402 ? 26.814 10.366 -5.247 1.00 92.25 402 LYS A C 1
ATOM 3264 O O . LYS A 1 402 ? 25.699 9.999 -4.878 1.00 92.25 402 LYS A O 1
ATOM 3269 N N . ALA A 1 403 ? 27.942 9.860 -4.742 1.00 92.56 403 ALA A N 1
ATOM 3270 C CA . ALA A 1 403 ? 27.955 8.833 -3.698 1.00 92.56 403 ALA A CA 1
ATOM 3271 C C . ALA A 1 403 ? 27.208 9.304 -2.438 1.00 92.56 403 ALA A C 1
ATOM 3273 O O . ALA A 1 403 ? 26.320 8.616 -1.930 1.00 92.56 403 ALA A O 1
ATOM 3274 N N . ASN A 1 404 ? 27.500 10.526 -1.980 1.00 92.12 404 ASN A N 1
ATOM 3275 C CA . ASN A 1 404 ? 26.820 11.119 -0.835 1.00 92.12 404 ASN A CA 1
ATOM 3276 C C . ASN A 1 404 ? 25.334 11.372 -1.115 1.00 92.12 404 ASN A C 1
ATOM 3278 O O . ASN A 1 404 ? 24.507 11.083 -0.252 1.00 92.12 404 ASN A O 1
ATOM 3282 N N . ALA A 1 405 ? 24.966 11.879 -2.294 1.00 93.19 405 ALA A N 1
ATOM 3283 C CA . ALA A 1 405 ? 23.565 12.095 -2.655 1.00 93.19 405 ALA A CA 1
ATOM 3284 C C . ALA A 1 405 ? 22.759 10.786 -2.621 1.00 93.19 405 ALA A C 1
ATOM 3286 O O . ALA A 1 405 ? 21.679 10.744 -2.028 1.00 93.19 405 ALA A O 1
ATOM 3287 N N . LEU A 1 406 ? 23.314 9.703 -3.177 1.00 92.50 406 LEU A N 1
ATOM 3288 C CA . LEU A 1 406 ? 22.685 8.383 -3.161 1.00 92.50 406 LEU A CA 1
ATOM 3289 C C . LEU A 1 406 ? 22.577 7.816 -1.750 1.00 92.50 406 LEU A C 1
ATOM 3291 O O . LEU A 1 406 ? 21.506 7.339 -1.389 1.00 92.50 406 LEU A O 1
ATOM 3295 N N . ARG A 1 407 ? 23.615 7.949 -0.915 1.00 90.81 407 ARG A N 1
ATOM 3296 C CA . ARG A 1 407 ? 23.552 7.528 0.493 1.00 90.81 407 ARG A CA 1
ATOM 3297 C C . ARG A 1 407 ? 22.361 8.154 1.222 1.00 90.81 407 ARG A C 1
ATOM 3299 O O . ARG A 1 407 ? 21.607 7.452 1.884 1.00 90.81 407 ARG A O 1
ATOM 3306 N N . HIS A 1 408 ? 22.163 9.466 1.074 1.00 89.50 408 HIS A N 1
ATOM 3307 C CA . HIS A 1 408 ? 21.034 10.153 1.712 1.00 89.50 408 HIS A CA 1
ATOM 3308 C C . HIS A 1 408 ? 19.686 9.758 1.091 1.00 89.50 408 HIS A C 1
ATOM 3310 O O . HIS A 1 408 ? 18.689 9.662 1.805 1.00 89.50 408 HIS A O 1
ATOM 3316 N N . ALA A 1 409 ? 19.646 9.513 -0.220 1.00 88.94 409 ALA A N 1
ATOM 3317 C CA . ALA A 1 409 ? 18.431 9.093 -0.911 1.00 88.94 409 ALA A CA 1
ATOM 3318 C C . ALA A 1 409 ? 18.000 7.655 -0.559 1.00 88.94 409 ALA A C 1
ATOM 3320 O O . ALA A 1 409 ? 16.806 7.370 -0.564 1.00 88.94 409 ALA A O 1
ATOM 3321 N N . CYS A 1 410 ? 18.939 6.775 -0.191 1.00 85.00 410 CYS A N 1
ATOM 3322 C CA . CYS A 1 410 ? 18.701 5.374 0.191 1.00 85.00 410 CYS A CA 1
ATOM 3323 C C . CYS A 1 410 ? 18.256 5.182 1.650 1.00 85.00 410 CYS A C 1
ATOM 3325 O O . CYS A 1 410 ? 18.466 4.112 2.225 1.00 85.00 410 CYS A O 1
ATOM 3327 N N . GLY A 1 411 ? 17.669 6.207 2.271 1.00 82.69 411 GLY A N 1
ATOM 3328 C CA . GLY A 1 411 ? 17.150 6.111 3.634 1.00 82.69 411 GLY A CA 1
ATOM 3329 C C . GLY A 1 411 ? 15.997 5.099 3.780 1.00 82.69 411 GLY A C 1
ATOM 3330 O O . GLY A 1 411 ? 15.495 4.554 2.789 1.00 82.69 411 GLY A O 1
ATOM 3331 N N . PRO A 1 412 ? 15.525 4.851 5.016 1.00 82.69 412 PRO A N 1
ATOM 3332 C CA . PRO A 1 412 ? 14.405 3.948 5.263 1.00 82.69 412 PRO A CA 1
ATOM 3333 C C . PRO A 1 412 ? 13.183 4.308 4.407 1.00 82.69 412 PRO A C 1
ATOM 3335 O O . PRO A 1 412 ? 12.722 5.448 4.413 1.00 82.69 412 PRO A O 1
ATOM 3338 N N . GLY A 1 413 ? 12.657 3.331 3.664 1.00 84.50 413 GLY A N 1
ATOM 3339 C CA . GLY A 1 413 ? 11.454 3.511 2.845 1.00 84.50 413 GLY A CA 1
ATOM 3340 C C . GLY A 1 413 ? 11.663 4.198 1.488 1.00 84.50 413 GLY A C 1
ATOM 3341 O O . GLY A 1 413 ? 10.674 4.536 0.845 1.00 84.50 413 GLY A O 1
ATOM 3342 N N . TRP A 1 414 ? 12.902 4.376 1.005 1.00 91.38 414 TRP A N 1
ATOM 3343 C CA . TRP A 1 414 ? 13.164 4.958 -0.327 1.00 91.38 414 TRP A CA 1
ATOM 3344 C C . TRP A 1 414 ? 12.438 4.226 -1.471 1.00 91.38 414 TRP A C 1
ATOM 3346 O O . TRP A 1 414 ? 12.004 4.843 -2.442 1.00 91.38 414 TRP A O 1
ATOM 3356 N N . VAL A 1 415 ? 12.237 2.916 -1.310 1.00 92.00 415 VAL A N 1
ATOM 3357 C CA . VAL A 1 415 ? 11.513 2.042 -2.244 1.00 92.00 415 VAL A CA 1
ATOM 3358 C C . VAL A 1 415 ? 10.030 2.395 -2.415 1.00 92.00 415 VAL A C 1
ATOM 3360 O O . VAL A 1 415 ? 9.404 1.942 -3.369 1.00 92.00 415 VAL A O 1
ATOM 3363 N N . GLU A 1 416 ? 9.457 3.199 -1.515 1.00 89.69 416 GLU A N 1
ATOM 3364 C CA . GLU A 1 416 ? 8.065 3.661 -1.587 1.00 89.69 416 GLU A CA 1
ATOM 3365 C C . GLU A 1 416 ? 7.945 5.122 -2.073 1.00 89.69 416 GLU A C 1
ATOM 3367 O O . GLU A 1 416 ? 6.852 5.688 -2.066 1.00 89.69 416 GLU A O 1
ATOM 3372 N N . GLN A 1 417 ? 9.047 5.752 -2.504 1.00 91.88 417 GLN A N 1
ATOM 3373 C CA . GLN A 1 417 ? 9.074 7.157 -2.922 1.00 91.88 417 GLN A CA 1
ATOM 3374 C C . GLN A 1 417 ? 8.761 7.367 -4.416 1.00 91.88 417 GLN A C 1
ATOM 3376 O O . GLN A 1 417 ? 8.920 6.494 -5.272 1.00 91.88 417 GLN A O 1
ATOM 3381 N N . HIS A 1 418 ? 8.398 8.609 -4.755 1.00 92.69 418 HIS A N 1
ATOM 3382 C CA . HIS A 1 418 ? 8.098 9.062 -6.125 1.00 92.69 418 HIS A CA 1
ATOM 3383 C C . HIS A 1 418 ? 9.252 8.937 -7.132 1.00 92.69 418 HIS A C 1
ATOM 3385 O O . HIS A 1 418 ? 9.036 9.068 -8.331 1.00 92.69 418 HIS A O 1
ATOM 3391 N N . ASN A 1 419 ? 10.477 8.736 -6.654 1.00 93.12 419 ASN A N 1
ATOM 3392 C CA . ASN A 1 419 ? 11.696 8.567 -7.447 1.00 93.12 419 ASN A CA 1
ATOM 3393 C C . ASN A 1 419 ? 12.325 7.178 -7.274 1.00 93.12 419 ASN A C 1
ATOM 3395 O O . ASN A 1 419 ? 13.501 7.006 -7.581 1.00 93.12 419 ASN A O 1
ATOM 3399 N N . ALA A 1 420 ? 11.575 6.202 -6.752 1.00 95.50 420 ALA A N 1
ATOM 3400 C CA . ALA A 1 420 ? 12.098 4.869 -6.469 1.00 95.50 420 ALA A CA 1
ATOM 3401 C C . ALA A 1 420 ? 12.696 4.190 -7.713 1.00 95.50 420 ALA A C 1
ATOM 3403 O O . ALA A 1 420 ? 13.736 3.555 -7.605 1.00 95.50 420 ALA A O 1
ATOM 3404 N N . PHE A 1 421 ? 12.090 4.346 -8.896 1.00 97.25 421 PHE A N 1
ATOM 3405 C CA . PHE A 1 421 ? 12.625 3.752 -10.127 1.00 97.25 421 PHE A CA 1
ATOM 3406 C C . PHE A 1 421 ? 13.897 4.459 -10.613 1.00 97.25 421 PHE A C 1
ATOM 3408 O O . PHE A 1 421 ? 14.834 3.783 -11.025 1.00 97.25 421 PHE A O 1
ATOM 3415 N N . ASP A 1 422 ? 13.974 5.791 -10.502 1.00 95.44 422 ASP A N 1
ATOM 3416 C CA . ASP A 1 422 ? 15.203 6.545 -10.774 1.00 95.44 422 ASP A CA 1
ATOM 3417 C C . ASP A 1 422 ? 16.347 6.073 -9.865 1.00 95.44 422 ASP A C 1
ATOM 3419 O O . ASP A 1 422 ? 17.428 5.728 -10.340 1.00 95.44 422 ASP A O 1
ATOM 3423 N N . LEU A 1 423 ? 16.080 6.004 -8.555 1.00 95.69 423 LEU A N 1
ATOM 3424 C CA . LEU A 1 423 ? 17.053 5.556 -7.562 1.00 95.69 423 LEU A CA 1
ATOM 3425 C C . LEU A 1 423 ? 17.459 4.104 -7.794 1.00 95.69 423 LEU A C 1
ATOM 3427 O O . LEU A 1 423 ? 18.640 3.795 -7.712 1.00 95.69 423 LEU A O 1
ATOM 3431 N N . LEU A 1 424 ? 16.513 3.221 -8.121 1.00 96.62 424 LEU A N 1
ATOM 3432 C CA . LEU A 1 424 ? 16.812 1.819 -8.395 1.00 96.62 424 LEU A CA 1
ATOM 3433 C C . LEU A 1 424 ? 17.803 1.672 -9.556 1.00 96.62 424 LEU A C 1
ATOM 3435 O O . LEU A 1 424 ? 18.711 0.855 -9.445 1.00 96.62 424 LEU A O 1
ATOM 3439 N N . LEU A 1 425 ? 17.671 2.462 -10.627 1.00 95.88 425 LEU A N 1
ATOM 3440 C CA . LEU A 1 425 ? 18.621 2.433 -11.747 1.00 95.88 425 LEU A CA 1
ATOM 3441 C C . LEU A 1 425 ? 19.998 2.979 -11.356 1.00 95.88 425 LEU A C 1
ATOM 3443 O O . LEU A 1 425 ? 21.008 2.357 -11.676 1.00 95.88 425 LEU A O 1
ATOM 3447 N N . ASP A 1 426 ? 20.056 4.097 -10.624 1.00 94.50 426 ASP A N 1
ATOM 3448 C CA . ASP A 1 426 ? 21.325 4.660 -10.133 1.00 94.50 426 ASP A CA 1
ATOM 3449 C C . ASP A 1 426 ? 22.057 3.719 -9.157 1.00 94.50 426 ASP A C 1
ATOM 3451 O O . ASP A 1 426 ? 23.291 3.745 -9.059 1.00 94.50 426 ASP A O 1
ATOM 3455 N N . LEU A 1 427 ? 21.290 2.908 -8.426 1.00 95.06 427 LEU A N 1
ATOM 3456 C CA . LEU A 1 427 ? 21.770 1.950 -7.435 1.00 95.06 427 LEU A CA 1
ATOM 3457 C C . LEU A 1 427 ? 21.974 0.550 -7.995 1.00 95.06 427 LEU A C 1
ATOM 3459 O O . LEU A 1 427 ? 22.490 -0.292 -7.270 1.00 95.06 427 LEU A O 1
ATOM 3463 N N . LEU A 1 428 ? 21.609 0.276 -9.246 1.00 95.12 428 LEU A N 1
ATOM 3464 C CA . LEU A 1 428 ? 21.600 -1.086 -9.772 1.00 95.12 428 LEU A CA 1
ATOM 3465 C C . LEU A 1 428 ? 22.999 -1.739 -9.710 1.00 95.12 428 LEU A C 1
ATOM 3467 O O . LEU A 1 428 ? 23.105 -2.822 -9.128 1.00 95.12 428 LEU A O 1
ATOM 3471 N N . PRO A 1 429 ? 24.096 -1.079 -10.147 1.00 94.62 429 PRO A N 1
ATOM 3472 C CA . PRO A 1 429 ? 25.436 -1.640 -9.973 1.00 94.62 429 PRO A CA 1
ATOM 3473 C C . PRO A 1 429 ? 25.892 -1.738 -8.499 1.00 94.62 429 PRO A C 1
ATOM 3475 O O . PRO A 1 429 ? 26.339 -2.818 -8.106 1.00 94.62 429 PRO A O 1
ATOM 3478 N N . PRO A 1 430 ? 25.762 -0.695 -7.643 1.00 95.75 430 PRO A N 1
ATOM 3479 C CA . PRO A 1 430 ? 26.050 -0.821 -6.209 1.00 95.75 430 PRO A CA 1
ATOM 3480 C C . PRO A 1 430 ? 25.256 -1.921 -5.494 1.00 95.75 430 PRO A C 1
ATOM 3482 O O . PRO A 1 430 ? 25.797 -2.586 -4.616 1.00 95.75 430 PRO A O 1
ATOM 3485 N N . LEU A 1 431 ? 23.990 -2.133 -5.860 1.00 96.38 431 LEU A N 1
ATOM 3486 C CA . LEU A 1 431 ? 23.144 -3.172 -5.279 1.00 96.38 431 LEU A CA 1
ATOM 3487 C C . LEU A 1 431 ? 23.689 -4.555 -5.606 1.00 96.38 431 LEU A C 1
ATOM 3489 O O . LEU A 1 431 ? 23.834 -5.358 -4.694 1.00 96.38 431 LEU A O 1
ATOM 3493 N N . VAL A 1 432 ? 24.036 -4.826 -6.866 1.00 95.94 432 VAL A N 1
ATOM 3494 C CA . VAL A 1 432 ? 24.622 -6.120 -7.253 1.00 95.94 432 VAL A CA 1
ATOM 3495 C C . VAL A 1 432 ? 25.943 -6.360 -6.519 1.00 95.94 432 VAL A C 1
ATOM 3497 O O . VAL A 1 432 ? 26.111 -7.417 -5.918 1.00 95.94 432 VAL A O 1
ATOM 3500 N N . LEU A 1 433 ? 26.821 -5.350 -6.450 1.00 95.38 433 LEU A N 1
ATOM 3501 C CA . LEU A 1 433 ? 28.068 -5.431 -5.678 1.00 95.38 433 LEU A CA 1
ATOM 3502 C C . LEU A 1 433 ? 27.813 -5.727 -4.192 1.00 95.38 433 LEU A C 1
ATOM 3504 O O . LEU A 1 433 ? 28.463 -6.592 -3.611 1.00 95.38 433 LEU A O 1
ATOM 3508 N N . CYS A 1 434 ? 26.849 -5.038 -3.578 1.00 95.81 434 CYS A N 1
ATOM 3509 C CA . CYS A 1 434 ? 26.450 -5.278 -2.194 1.00 95.81 434 CYS A CA 1
ATOM 3510 C C . CYS A 1 434 ? 25.940 -6.713 -1.997 1.00 95.81 434 CYS A C 1
ATOM 3512 O O . CYS A 1 434 ? 26.318 -7.369 -1.026 1.00 95.81 434 CYS A O 1
ATOM 3514 N N . MET A 1 435 ? 25.084 -7.209 -2.895 1.00 96.19 435 MET A N 1
ATOM 3515 C CA . MET A 1 435 ? 24.537 -8.563 -2.791 1.00 96.19 435 MET A CA 1
ATOM 3516 C C . MET A 1 435 ? 25.625 -9.627 -2.947 1.00 96.19 435 MET A C 1
ATOM 3518 O O . MET A 1 435 ? 25.586 -10.625 -2.230 1.00 96.19 435 MET A O 1
ATOM 3522 N N . ASP A 1 436 ? 26.608 -9.407 -3.821 1.00 94.50 436 ASP A N 1
ATOM 3523 C CA . ASP A 1 436 ? 27.747 -10.310 -3.997 1.00 94.50 436 ASP A CA 1
ATOM 3524 C C . ASP A 1 436 ? 28.623 -10.372 -2.740 1.00 94.50 436 ASP A C 1
ATOM 3526 O O . ASP A 1 436 ? 28.927 -11.466 -2.270 1.00 94.50 436 ASP A O 1
ATOM 3530 N N . VAL A 1 437 ? 28.928 -9.227 -2.118 1.00 94.75 437 VAL A N 1
ATOM 3531 C CA . VAL A 1 437 ? 29.674 -9.181 -0.845 1.00 94.75 437 VAL A CA 1
ATOM 3532 C C . VAL A 1 437 ? 28.918 -9.913 0.267 1.00 94.75 437 VAL A C 1
ATOM 3534 O O . VAL A 1 437 ? 29.500 -10.712 1.007 1.00 94.75 437 VAL A O 1
ATOM 3537 N N . VAL A 1 438 ? 27.604 -9.688 0.378 1.00 95.25 438 VAL A N 1
ATOM 3538 C CA . VAL A 1 438 ? 26.776 -10.377 1.380 1.00 95.25 438 VAL A CA 1
ATOM 3539 C C . VAL A 1 438 ? 26.693 -11.879 1.097 1.00 95.25 438 VAL A C 1
ATOM 3541 O O . VAL A 1 438 ? 26.707 -12.672 2.038 1.00 95.25 438 VAL A O 1
ATOM 3544 N N . ARG A 1 439 ? 26.618 -12.287 -0.174 1.00 93.31 439 ARG A N 1
ATOM 3545 C CA . ARG A 1 439 ? 26.586 -13.693 -0.598 1.00 93.31 439 ARG A CA 1
ATOM 3546 C C . ARG A 1 439 ? 27.890 -14.409 -0.265 1.00 93.31 439 ARG A C 1
ATOM 3548 O O . ARG A 1 439 ? 27.836 -15.511 0.280 1.00 93.31 439 ARG A O 1
ATOM 3555 N N . ASP A 1 440 ? 29.023 -13.797 -0.596 1.00 93.31 440 ASP A N 1
ATOM 3556 C CA . ASP A 1 440 ? 30.353 -14.363 -0.367 1.00 93.31 440 ASP A CA 1
ATOM 3557 C C . ASP A 1 440 ? 30.618 -14.494 1.146 1.00 93.31 440 ASP A C 1
ATOM 3559 O O . ASP A 1 440 ? 31.160 -15.501 1.602 1.00 93.31 440 ASP A O 1
ATOM 3563 N N . ASN A 1 441 ? 30.086 -13.549 1.939 1.00 91.50 441 ASN A N 1
ATOM 3564 C CA . ASN A 1 441 ? 30.015 -13.606 3.403 1.00 91.50 441 ASN A CA 1
ATOM 3565 C C . ASN A 1 441 ? 31.382 -13.865 4.056 1.00 91.50 441 ASN A C 1
ATOM 3567 O O . ASN A 1 441 ? 31.496 -14.642 5.014 1.00 91.50 441 ASN A O 1
ATOM 3571 N N . ASP A 1 442 ? 32.419 -13.205 3.539 1.00 81.56 442 ASP A N 1
ATOM 3572 C CA . ASP A 1 442 ? 33.787 -13.289 4.041 1.00 81.56 442 ASP A CA 1
ATOM 3573 C C . ASP A 1 442 ? 33.834 -12.825 5.507 1.00 81.56 442 ASP A C 1
ATOM 3575 O O . ASP A 1 442 ? 33.802 -11.639 5.826 1.00 81.56 442 ASP A O 1
ATOM 3579 N N . GLY A 1 443 ? 33.855 -13.788 6.431 1.00 79.44 443 GLY A N 1
ATOM 3580 C CA . GLY A 1 443 ? 33.803 -13.544 7.878 1.00 79.44 443 GLY A CA 1
ATOM 3581 C C . GLY A 1 443 ? 32.566 -14.099 8.588 1.00 79.44 443 GLY A C 1
ATOM 3582 O O . GLY A 1 443 ? 32.494 -14.014 9.812 1.00 79.44 443 GLY A O 1
ATOM 3583 N N . GLY A 1 444 ? 31.614 -14.699 7.864 1.00 87.25 444 GLY A N 1
ATOM 3584 C CA . GLY A 1 444 ? 30.466 -15.398 8.454 1.00 87.25 444 GLY A CA 1
ATOM 3585 C C . GLY A 1 444 ? 29.513 -14.483 9.230 1.00 87.25 444 GLY A C 1
ATOM 3586 O O . GLY A 1 444 ? 28.880 -14.925 10.189 1.00 87.25 444 GLY A O 1
ATOM 3587 N N . ARG A 1 445 ? 29.437 -13.202 8.847 1.00 89.62 445 ARG A N 1
ATOM 3588 C CA . ARG A 1 445 ? 28.630 -12.165 9.515 1.00 89.62 445 ARG A CA 1
ATOM 3589 C C . ARG A 1 445 ? 27.133 -12.354 9.276 1.00 89.62 445 ARG A C 1
ATOM 3591 O O . ARG A 1 445 ? 26.326 -12.024 10.144 1.00 89.62 445 ARG A O 1
ATOM 3598 N N . PHE A 1 446 ? 26.765 -12.871 8.107 1.00 92.50 446 PHE A N 1
ATOM 3599 C CA . PHE A 1 446 ? 25.380 -13.040 7.683 1.00 92.50 446 PHE A CA 1
ATOM 3600 C C . PHE A 1 446 ? 24.914 -14.487 7.845 1.00 92.50 446 PHE A C 1
ATOM 3602 O O . PHE A 1 446 ? 25.651 -15.438 7.583 1.00 92.50 446 PHE A O 1
ATOM 3609 N N . ALA A 1 447 ? 23.660 -14.660 8.264 1.00 93.06 447 ALA A N 1
ATOM 3610 C CA . ALA A 1 447 ? 23.023 -15.971 8.306 1.00 93.06 447 ALA A CA 1
ATOM 3611 C C . ALA A 1 447 ? 22.758 -16.501 6.885 1.00 93.06 447 ALA A C 1
ATOM 3613 O O . ALA A 1 447 ? 22.464 -15.723 5.981 1.00 93.06 447 ALA A O 1
ATOM 3614 N N . ASN A 1 448 ? 22.743 -17.827 6.708 1.00 92.75 448 ASN A N 1
ATOM 3615 C CA . ASN A 1 448 ? 22.534 -18.470 5.397 1.00 92.75 448 ASN A CA 1
ATOM 3616 C C . ASN A 1 448 ? 21.245 -18.032 4.676 1.00 92.75 448 ASN A C 1
ATOM 3618 O O . ASN A 1 448 ? 21.193 -18.013 3.452 1.00 92.75 448 ASN A O 1
ATOM 3622 N N . ALA A 1 449 ? 20.190 -17.686 5.421 1.00 94.12 449 ALA A N 1
ATOM 3623 C CA . ALA A 1 449 ? 18.956 -17.176 4.826 1.00 94.12 449 ALA A CA 1
ATOM 3624 C C . ALA A 1 449 ? 19.162 -15.806 4.153 1.00 94.12 449 ALA A C 1
ATOM 3626 O O . ALA A 1 449 ? 18.600 -15.553 3.094 1.00 94.12 449 ALA A O 1
ATOM 3627 N N . VAL A 1 450 ? 19.997 -14.945 4.745 1.00 94.62 450 VAL A N 1
ATOM 3628 C CA . VAL A 1 450 ? 20.324 -13.615 4.214 1.00 94.62 450 VAL A CA 1
ATOM 3629 C C . VAL A 1 450 ? 21.209 -13.745 2.977 1.00 94.62 450 VAL A C 1
ATOM 3631 O O . VAL A 1 450 ? 20.952 -13.081 1.980 1.00 94.62 450 VAL A O 1
ATOM 3634 N N . THR A 1 451 ? 22.203 -14.638 3.000 1.00 95.50 451 THR A N 1
ATOM 3635 C CA . THR A 1 451 ? 23.088 -14.863 1.845 1.00 95.50 451 THR A CA 1
ATOM 3636 C C . THR A 1 451 ? 22.336 -15.465 0.652 1.00 95.50 451 THR A C 1
ATOM 3638 O O . THR A 1 451 ? 22.547 -15.049 -0.486 1.00 95.50 451 THR A O 1
ATOM 3641 N N . ALA A 1 452 ? 21.402 -16.392 0.900 1.00 95.56 452 ALA A N 1
ATOM 3642 C CA . ALA A 1 452 ? 20.531 -16.950 -0.134 1.00 95.56 452 ALA A CA 1
ATOM 3643 C C . ALA A 1 452 ? 19.575 -15.900 -0.725 1.00 95.56 452 ALA A C 1
ATOM 3645 O O . ALA A 1 452 ? 19.363 -15.872 -1.939 1.00 95.56 452 ALA A O 1
ATOM 3646 N N . GLU A 1 453 ? 19.017 -15.024 0.117 1.00 96.31 453 GLU A N 1
ATOM 3647 C CA . GLU A 1 453 ? 18.158 -13.928 -0.337 1.00 96.31 453 GLU A CA 1
ATOM 3648 C C . GLU A 1 453 ? 18.947 -12.907 -1.170 1.00 96.31 453 GLU A C 1
ATOM 3650 O O . GLU A 1 453 ? 18.478 -12.517 -2.238 1.00 96.31 453 GLU A O 1
ATOM 3655 N N . ALA A 1 454 ? 20.168 -12.551 -0.748 1.00 96.81 454 ALA A N 1
ATOM 3656 C CA . ALA A 1 454 ? 21.067 -11.674 -1.500 1.00 96.81 454 ALA A CA 1
ATOM 3657 C C . ALA A 1 454 ? 21.359 -12.231 -2.900 1.00 96.81 454 ALA A C 1
ATOM 3659 O O . ALA A 1 454 ? 21.161 -11.536 -3.896 1.00 96.81 454 ALA A O 1
ATOM 3660 N N . TYR A 1 455 ? 21.730 -13.515 -2.987 1.00 96.12 455 TYR A N 1
ATOM 3661 C CA . TYR A 1 455 ? 21.935 -14.201 -4.265 1.00 96.12 455 TYR A CA 1
ATOM 3662 C C . TYR A 1 455 ? 20.683 -14.150 -5.150 1.00 96.12 455 TYR A C 1
ATOM 3664 O O . TYR A 1 455 ? 20.754 -13.790 -6.323 1.00 96.12 455 TYR A O 1
ATOM 3672 N N . SER A 1 456 ? 19.514 -14.459 -4.584 1.00 97.06 456 SER A N 1
ATOM 3673 C CA . SER A 1 456 ? 18.265 -14.449 -5.344 1.00 97.06 456 SER A CA 1
ATOM 3674 C C . SER A 1 456 ? 17.881 -13.056 -5.848 1.00 97.06 456 SER A C 1
ATOM 3676 O O . SER A 1 456 ? 17.331 -12.958 -6.943 1.00 97.06 456 SER A O 1
ATOM 3678 N N . ILE A 1 457 ? 18.128 -11.994 -5.075 1.00 97.12 457 ILE A N 1
ATOM 3679 C CA . ILE A 1 457 ? 17.884 -10.617 -5.520 1.00 97.12 457 ILE A CA 1
ATOM 3680 C C . ILE A 1 457 ? 18.881 -10.234 -6.622 1.00 97.12 457 ILE A C 1
ATOM 3682 O O . ILE A 1 457 ? 18.459 -9.678 -7.635 1.00 97.12 457 ILE A O 1
ATOM 3686 N N . ALA A 1 458 ? 20.166 -10.570 -6.467 1.00 96.44 458 ALA A N 1
ATOM 3687 C CA . ALA A 1 458 ? 21.202 -10.277 -7.458 1.00 96.44 458 ALA A CA 1
ATOM 3688 C C . ALA A 1 458 ? 20.883 -10.886 -8.832 1.00 96.44 458 ALA A C 1
ATOM 3690 O O . ALA A 1 458 ? 20.900 -10.173 -9.831 1.00 96.44 458 ALA A O 1
ATOM 3691 N N . GLU A 1 459 ? 20.498 -12.165 -8.879 1.00 95.62 459 GLU A N 1
ATOM 3692 C CA . GLU A 1 459 ? 20.128 -12.845 -10.132 1.00 95.62 459 GLU A CA 1
ATOM 3693 C C . GLU A 1 459 ? 18.977 -12.143 -10.869 1.00 95.62 459 GLU A C 1
ATOM 3695 O O . GLU A 1 459 ? 18.966 -12.094 -12.096 1.00 95.62 459 GLU A O 1
ATOM 3700 N N . ILE A 1 460 ? 18.019 -11.569 -10.133 1.00 96.31 460 ILE A N 1
ATOM 3701 C CA . ILE A 1 460 ? 16.890 -10.841 -10.728 1.00 96.31 460 ILE A CA 1
ATOM 3702 C C . ILE A 1 460 ? 17.333 -9.464 -11.232 1.00 96.31 460 ILE A C 1
ATOM 3704 O O . ILE A 1 460 ? 16.920 -9.047 -12.310 1.00 96.31 460 ILE A O 1
ATOM 3708 N N . LEU A 1 461 ? 18.173 -8.750 -10.475 1.00 95.75 461 LEU A N 1
ATOM 3709 C CA . LEU A 1 461 ? 18.682 -7.433 -10.877 1.00 95.75 461 LEU A CA 1
ATOM 3710 C C . LEU A 1 461 ? 19.568 -7.500 -12.130 1.00 95.75 461 LEU A C 1
ATOM 3712 O O . LEU A 1 461 ? 19.652 -6.522 -12.865 1.00 95.75 461 LEU A O 1
ATOM 3716 N N . VAL A 1 462 ? 20.191 -8.651 -12.386 1.00 94.94 462 VAL A N 1
ATOM 3717 C CA . VAL A 1 462 ? 21.060 -8.903 -13.548 1.00 94.94 462 VAL A CA 1
ATOM 3718 C C . VAL A 1 462 ? 20.264 -9.432 -14.764 1.00 94.94 462 VAL A C 1
ATOM 3720 O O . VAL A 1 462 ? 20.834 -9.748 -15.809 1.00 94.94 462 VAL A O 1
ATOM 3723 N N . ASP A 1 463 ? 18.930 -9.494 -14.689 1.00 95.31 463 ASP A N 1
ATOM 3724 C CA . ASP A 1 463 ? 18.074 -9.833 -15.830 1.00 95.31 463 ASP A CA 1
ATOM 3725 C C . ASP A 1 463 ? 17.752 -8.589 -16.679 1.00 95.31 463 ASP A C 1
ATOM 3727 O O . ASP A 1 463 ? 17.201 -7.596 -16.195 1.00 95.31 463 ASP A O 1
ATOM 3731 N N . PHE A 1 464 ? 18.044 -8.654 -17.982 1.00 96.19 464 PHE A N 1
ATOM 3732 C CA . PHE A 1 464 ? 17.741 -7.570 -18.915 1.00 96.19 464 PHE A CA 1
ATOM 3733 C C . PHE A 1 464 ? 16.242 -7.232 -18.970 1.00 96.19 464 PHE A C 1
ATOM 3735 O O . PHE A 1 464 ? 15.898 -6.058 -19.095 1.00 96.19 464 PHE A O 1
ATOM 3742 N N . GLU A 1 465 ? 15.344 -8.219 -18.826 1.00 95.62 465 GLU A N 1
ATOM 3743 C CA . GLU A 1 465 ? 13.895 -7.968 -18.780 1.00 95.62 465 GLU A CA 1
ATOM 3744 C C . GLU A 1 465 ? 13.509 -7.096 -17.577 1.00 95.62 465 GLU A C 1
ATOM 3746 O O . GLU A 1 465 ? 12.633 -6.234 -17.691 1.00 95.62 465 GLU A O 1
ATOM 3751 N N . VAL A 1 466 ? 14.190 -7.262 -16.442 1.00 96.75 466 VAL A N 1
ATOM 3752 C CA . VAL A 1 466 ? 13.985 -6.432 -15.250 1.00 96.75 466 VAL A CA 1
ATOM 3753 C C . VAL A 1 466 ? 14.521 -5.027 -15.493 1.00 96.75 466 VAL A C 1
ATOM 3755 O O . VAL A 1 466 ? 13.793 -4.064 -15.259 1.00 96.75 466 VAL A O 1
ATOM 3758 N N . ILE A 1 467 ? 15.737 -4.896 -16.032 1.00 97.88 467 ILE A N 1
ATOM 3759 C CA . ILE A 1 467 ? 16.362 -3.594 -16.317 1.00 97.88 467 ILE A CA 1
ATOM 3760 C C . ILE A 1 467 ? 15.492 -2.765 -17.265 1.00 97.88 467 ILE A C 1
ATOM 3762 O O . ILE A 1 467 ? 15.118 -1.641 -16.926 1.00 97.88 467 ILE A O 1
ATOM 3766 N N . VAL A 1 468 ? 15.105 -3.321 -18.417 1.00 98.31 468 VAL A N 1
ATOM 3767 C CA . VAL A 1 468 ? 14.284 -2.596 -19.399 1.00 98.31 468 VAL A CA 1
ATOM 3768 C C . VAL A 1 468 ? 12.900 -2.261 -18.838 1.00 98.31 468 VAL A C 1
ATOM 3770 O O . VAL A 1 468 ? 12.403 -1.160 -19.059 1.00 98.31 468 VAL A O 1
ATOM 3773 N N . THR A 1 469 ? 12.306 -3.142 -18.023 1.00 98.38 469 THR A N 1
ATOM 3774 C CA . THR A 1 469 ? 11.023 -2.853 -17.361 1.00 98.38 469 THR A CA 1
ATOM 3775 C C . THR A 1 469 ? 11.151 -1.696 -16.366 1.00 98.38 469 THR A C 1
ATOM 3777 O O . THR A 1 469 ? 10.277 -0.832 -16.336 1.00 98.38 469 THR A O 1
ATOM 3780 N N . VAL A 1 470 ? 12.230 -1.624 -15.577 1.00 98.38 470 VAL A N 1
ATOM 3781 C CA . VAL A 1 470 ? 12.471 -0.499 -14.652 1.00 98.38 470 VAL A CA 1
ATOM 3782 C C . VAL A 1 470 ? 12.680 0.807 -15.421 1.00 98.38 470 VAL A C 1
ATOM 3784 O O . VAL A 1 470 ? 12.115 1.826 -15.025 1.00 98.38 470 VAL A O 1
ATOM 3787 N N . VAL A 1 471 ? 13.431 0.788 -16.528 1.00 98.62 471 VAL A N 1
ATOM 3788 C CA . VAL A 1 471 ? 13.637 1.967 -17.392 1.00 98.62 471 VAL A CA 1
ATOM 3789 C C . VAL A 1 471 ? 12.313 2.471 -17.967 1.00 98.62 471 VAL A C 1
ATOM 3791 O O . VAL A 1 471 ? 12.007 3.660 -17.873 1.00 98.62 471 VAL A O 1
ATOM 3794 N N . ILE A 1 472 ? 11.479 1.570 -18.488 1.00 98.56 472 ILE A N 1
ATOM 3795 C CA . ILE A 1 472 ? 10.153 1.917 -19.014 1.00 98.56 472 ILE A CA 1
ATOM 3796 C C . ILE A 1 472 ? 9.260 2.483 -17.900 1.00 98.56 472 ILE A C 1
ATOM 3798 O O . ILE A 1 472 ? 8.661 3.543 -18.077 1.00 98.56 472 ILE A O 1
ATOM 3802 N N . LEU A 1 473 ? 9.202 1.835 -16.729 1.00 98.38 473 LEU A N 1
ATOM 3803 C CA . LEU A 1 473 ? 8.420 2.327 -15.587 1.00 98.38 473 LEU A CA 1
ATOM 3804 C C . LEU A 1 473 ? 8.892 3.708 -15.124 1.00 98.38 473 LEU A C 1
ATOM 3806 O O . LEU A 1 473 ? 8.056 4.580 -14.901 1.00 98.38 473 LEU A O 1
ATOM 3810 N N . LYS A 1 474 ? 10.209 3.932 -15.013 1.00 97.88 474 LYS A N 1
ATOM 3811 C CA . LYS A 1 474 ? 10.789 5.246 -14.700 1.00 97.88 474 LYS A CA 1
ATOM 3812 C C . LYS A 1 474 ? 10.277 6.293 -15.686 1.00 97.88 474 LYS A C 1
ATOM 3814 O O . LYS A 1 474 ? 9.732 7.313 -15.261 1.00 97.88 474 LYS A O 1
ATOM 3819 N N . ASN A 1 475 ? 10.456 6.061 -16.983 1.00 98.00 475 ASN A N 1
ATOM 3820 C CA . ASN A 1 475 ? 10.181 7.073 -17.998 1.00 98.00 475 ASN A CA 1
ATOM 3821 C C . ASN A 1 475 ? 8.674 7.350 -18.143 1.00 98.00 475 ASN A C 1
ATOM 3823 O O . ASN A 1 475 ? 8.274 8.513 -18.146 1.00 98.00 475 ASN A O 1
ATOM 3827 N N . VAL A 1 476 ? 7.820 6.321 -18.129 1.00 97.75 476 VAL A N 1
ATOM 3828 C CA . VAL A 1 476 ?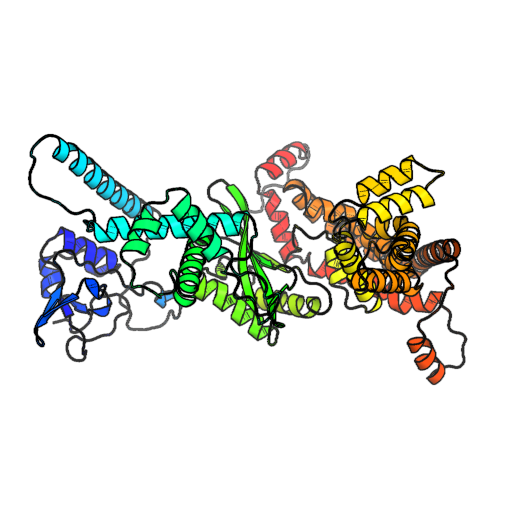 6.353 6.488 -18.175 1.00 97.75 476 VAL A CA 1
ATOM 3829 C C . VAL A 1 476 ? 5.819 7.154 -16.901 1.00 97.75 476 VAL A C 1
ATOM 3831 O O . VAL A 1 476 ? 5.019 8.087 -16.962 1.00 97.75 476 VAL A O 1
ATOM 3834 N N . LEU A 1 477 ? 6.259 6.725 -15.715 1.00 97.00 477 LEU A N 1
ATOM 3835 C CA . LEU A 1 477 ? 5.713 7.255 -14.458 1.00 97.00 477 LEU A CA 1
ATOM 3836 C C . LEU A 1 477 ? 6.274 8.636 -14.097 1.00 97.00 477 LEU A C 1
ATOM 3838 O O . LEU A 1 477 ? 5.677 9.327 -13.266 1.00 97.00 477 LEU A O 1
ATOM 3842 N N . THR A 1 478 ? 7.346 9.094 -14.752 1.00 95.75 478 THR A N 1
ATOM 3843 C CA . THR A 1 478 ? 7.892 10.451 -14.570 1.00 95.75 478 THR A CA 1
ATOM 3844 C C . THR A 1 478 ? 6.849 11.533 -14.862 1.00 95.75 478 THR A C 1
ATOM 3846 O O . THR A 1 478 ? 6.771 12.514 -14.118 1.00 95.75 478 THR A O 1
ATOM 3849 N N . PHE A 1 479 ? 5.966 11.326 -15.845 1.00 94.38 479 PHE A N 1
ATOM 3850 C CA . PHE A 1 479 ? 4.876 12.261 -16.164 1.00 94.38 479 PHE A CA 1
ATOM 3851 C C . PHE A 1 479 ? 3.854 12.413 -15.026 1.00 94.38 479 PHE A C 1
ATOM 3853 O O . PHE A 1 479 ? 3.201 13.448 -14.906 1.00 94.38 479 PHE A O 1
ATOM 3860 N N . THR A 1 480 ? 3.755 11.421 -14.136 1.00 94.25 480 THR A N 1
ATOM 3861 C CA . THR A 1 480 ? 2.857 11.445 -12.967 1.00 94.25 480 THR A CA 1
ATOM 3862 C C . THR A 1 480 ? 3.538 11.943 -11.691 1.00 94.25 480 THR A C 1
ATOM 3864 O O . THR A 1 480 ? 2.870 12.188 -10.689 1.00 94.25 480 THR A O 1
ATOM 3867 N N . ARG A 1 481 ? 4.865 12.127 -11.698 1.00 92.06 481 ARG A N 1
ATOM 3868 C CA . ARG A 1 481 ? 5.678 12.337 -10.490 1.00 92.06 481 ARG A CA 1
ATOM 3869 C C . ARG A 1 481 ? 5.361 13.637 -9.755 1.00 92.06 481 ARG A C 1
ATOM 3871 O O . ARG A 1 481 ? 5.158 13.630 -8.542 1.00 92.06 481 ARG A O 1
ATOM 3878 N N . ALA A 1 482 ? 5.328 14.762 -10.470 1.00 92.44 482 ALA A N 1
ATOM 3879 C CA . ALA A 1 482 ? 5.016 16.061 -9.868 1.00 92.44 482 ALA A CA 1
ATOM 3880 C C . ALA A 1 482 ? 3.564 16.103 -9.367 1.00 92.44 482 ALA A C 1
ATOM 3882 O O . ALA A 1 482 ? 3.300 16.509 -8.238 1.00 92.44 482 ALA A O 1
ATOM 3883 N N . PHE A 1 483 ? 2.642 15.593 -10.182 1.00 92.38 483 PHE A N 1
ATOM 3884 C CA . PHE A 1 483 ? 1.232 15.466 -9.833 1.00 92.38 483 PHE A CA 1
ATOM 3885 C C . PHE A 1 483 ? 1.023 14.598 -8.580 1.00 92.38 483 PHE A C 1
ATOM 3887 O O . PHE A 1 483 ? 0.354 15.018 -7.639 1.00 92.38 483 PHE A O 1
ATOM 3894 N N . GLY A 1 484 ? 1.667 13.432 -8.512 1.00 92.62 484 GLY A N 1
ATOM 3895 C CA . GLY A 1 484 ? 1.600 12.529 -7.368 1.00 92.62 484 GLY A CA 1
ATOM 3896 C C . GLY A 1 484 ? 2.174 13.126 -6.082 1.00 92.62 484 GLY A C 1
ATOM 3897 O O . GLY A 1 484 ? 1.630 12.880 -5.008 1.00 92.62 484 GLY A O 1
ATOM 3898 N N . ARG A 1 485 ? 3.242 13.932 -6.170 1.00 92.12 485 ARG A N 1
ATOM 3899 C CA . ARG A 1 485 ? 3.772 14.680 -5.016 1.00 92.12 485 ARG A CA 1
ATOM 3900 C C . ARG A 1 485 ? 2.763 15.701 -4.503 1.00 92.12 485 ARG A C 1
ATOM 3902 O O . ARG A 1 485 ? 2.539 15.760 -3.301 1.00 92.12 485 ARG A O 1
ATOM 3909 N N . ASN A 1 486 ? 2.116 16.438 -5.403 1.00 91.81 486 ASN A N 1
ATOM 3910 C CA . ASN A 1 486 ? 1.106 17.426 -5.027 1.00 91.81 486 ASN A CA 1
ATOM 3911 C C . ASN A 1 486 ? -0.134 16.772 -4.392 1.00 91.81 486 ASN A C 1
ATOM 3913 O O . ASN A 1 486 ? -0.701 17.320 -3.453 1.00 91.81 486 ASN A O 1
ATOM 3917 N N . LEU A 1 487 ? -0.520 15.565 -4.826 1.00 89.94 487 LEU A N 1
ATOM 3918 C CA . LEU A 1 487 ? -1.602 14.797 -4.189 1.00 89.94 487 LEU A CA 1
ATOM 3919 C C . LEU A 1 487 ? -1.299 14.358 -2.750 1.00 89.94 487 LEU A C 1
ATOM 3921 O O . LEU A 1 487 ? -2.225 14.096 -1.984 1.00 89.94 487 LEU A O 1
ATOM 3925 N N . GLN A 1 488 ? -0.023 14.255 -2.388 1.00 89.19 488 GLN A N 1
ATOM 3926 C CA . GLN A 1 488 ? 0.424 13.964 -1.023 1.00 89.19 488 GLN A CA 1
ATOM 3927 C C . GLN A 1 488 ? 0.850 15.229 -0.262 1.00 89.19 488 GLN A C 1
ATOM 3929 O O . GLN A 1 488 ? 1.327 15.126 0.868 1.00 89.19 488 GLN A O 1
ATOM 3934 N N . GLY A 1 489 ? 0.707 16.401 -0.887 1.00 87.69 489 GLY A N 1
ATOM 3935 C CA . GLY A 1 489 ? 1.027 17.697 -0.306 1.00 87.69 489 GLY A CA 1
ATOM 3936 C C . GLY A 1 489 ? -0.094 18.249 0.569 1.00 87.69 489 GLY A C 1
ATOM 3937 O O . GLY A 1 489 ? -0.967 17.527 1.062 1.00 87.69 489 GLY A O 1
ATOM 3938 N N . GLU A 1 490 ? -0.077 19.564 0.762 1.00 86.69 490 GLU A N 1
ATOM 3939 C CA . GLU A 1 490 ? -1.118 20.256 1.514 1.00 86.69 490 GLU A CA 1
ATOM 3940 C C . GLU A 1 490 ? -2.416 20.372 0.700 1.00 86.69 490 GLU A C 1
ATOM 3942 O O . GLU A 1 490 ? -2.462 20.134 -0.505 1.00 86.69 490 GLU A O 1
ATOM 3947 N N . THR A 1 491 ? -3.513 20.781 1.344 1.00 86.56 491 THR A N 1
ATOM 3948 C CA . THR A 1 491 ? -4.836 20.867 0.698 1.00 86.56 491 THR A CA 1
ATOM 3949 C C . THR A 1 491 ? -4.838 21.700 -0.589 1.00 86.56 491 THR A C 1
ATOM 3951 O O . THR A 1 491 ? -5.564 21.379 -1.530 1.00 86.56 491 THR A O 1
ATOM 3954 N N . LEU A 1 492 ? -4.026 22.760 -0.644 1.00 87.25 492 LEU A N 1
ATOM 3955 C CA . LEU A 1 492 ? -3.865 23.569 -1.849 1.00 87.25 492 LEU A CA 1
ATOM 3956 C C . LEU A 1 492 ? -3.175 22.795 -2.974 1.00 87.25 492 LEU A C 1
ATOM 3958 O O . LEU A 1 492 ? -3.641 22.852 -4.110 1.00 87.25 492 LEU A O 1
ATOM 3962 N N . ASP A 1 493 ? -2.105 22.067 -2.663 1.00 90.75 493 ASP A N 1
ATOM 3963 C CA . ASP A 1 493 ? -1.366 21.273 -3.644 1.00 90.75 493 ASP A CA 1
ATOM 3964 C C . ASP A 1 493 ? -2.273 20.206 -4.254 1.00 90.75 493 ASP A C 1
ATOM 3966 O O . ASP A 1 493 ? -2.309 20.051 -5.474 1.00 90.75 493 ASP A O 1
ATOM 3970 N N . VAL A 1 494 ? -3.085 19.542 -3.425 1.00 90.00 494 VAL A N 1
ATOM 3971 C CA . VAL A 1 494 ? -4.076 18.552 -3.872 1.00 90.00 494 VAL A CA 1
ATOM 3972 C C . VAL A 1 494 ? -5.108 19.191 -4.804 1.00 90.00 494 VAL A C 1
ATOM 3974 O O . VAL A 1 494 ? -5.451 18.623 -5.844 1.00 90.00 494 VAL A O 1
ATOM 3977 N N . PHE A 1 495 ? -5.593 20.391 -4.468 1.00 89.50 495 PHE A N 1
ATOM 3978 C CA . PHE A 1 495 ? -6.518 21.126 -5.327 1.00 89.50 495 PHE A CA 1
ATOM 3979 C C . PHE A 1 495 ? -5.875 21.476 -6.681 1.00 89.50 495 PHE A C 1
ATOM 3981 O O . PHE A 1 495 ? -6.467 21.221 -7.732 1.00 89.50 495 PHE A O 1
ATOM 3988 N N . LEU A 1 496 ? -4.655 22.022 -6.676 1.00 89.00 496 LEU A N 1
ATOM 3989 C CA . LEU A 1 496 ? -3.924 22.365 -7.898 1.00 89.00 496 LEU A CA 1
ATOM 3990 C C . LEU A 1 496 ? -3.627 21.116 -8.736 1.00 89.00 496 LEU A C 1
ATOM 3992 O O . LEU A 1 496 ? -3.836 21.132 -9.951 1.00 89.00 496 LEU A O 1
ATOM 3996 N N . ALA A 1 497 ? -3.248 20.007 -8.096 1.00 90.06 497 ALA A N 1
ATOM 3997 C CA . ALA A 1 497 ? -3.072 18.718 -8.752 1.00 90.06 497 ALA A CA 1
ATOM 3998 C C . ALA A 1 497 ? -4.337 18.330 -9.528 1.00 90.06 497 ALA A C 1
ATOM 4000 O O . ALA A 1 497 ? -4.259 18.106 -10.737 1.00 90.06 497 ALA A O 1
ATOM 4001 N N . ALA A 1 498 ? -5.510 18.372 -8.884 1.00 88.25 498 ALA A N 1
ATOM 4002 C CA . ALA A 1 498 ? -6.795 18.038 -9.504 1.00 88.25 498 ALA A CA 1
ATOM 4003 C C . ALA A 1 498 ? -7.141 18.907 -10.729 1.00 88.25 498 ALA A C 1
ATOM 4005 O O . ALA A 1 498 ? -7.892 18.472 -11.603 1.00 88.25 498 ALA A O 1
ATOM 4006 N N . THR A 1 499 ? -6.596 20.124 -10.827 1.00 86.88 499 THR A N 1
ATOM 4007 C CA . THR A 1 499 ? -6.741 20.978 -12.022 1.00 86.88 499 THR A CA 1
ATOM 4008 C C . THR A 1 499 ? -5.750 20.654 -13.142 1.00 86.88 499 THR A C 1
ATOM 4010 O O . THR A 1 499 ? -6.031 20.953 -14.298 1.00 86.88 499 THR A O 1
ATOM 4013 N N . SER A 1 500 ? -4.628 20.005 -12.824 1.00 90.75 500 SER A N 1
ATOM 4014 C CA . SER A 1 500 ? -3.549 19.677 -13.768 1.00 90.75 500 SER A CA 1
ATOM 4015 C C . SER A 1 500 ? -3.630 18.269 -14.374 1.00 90.75 500 SER A C 1
ATOM 4017 O O . SER A 1 500 ? -2.860 17.948 -15.276 1.00 90.75 500 SER A O 1
ATOM 4019 N N . ILE A 1 501 ? -4.573 17.433 -13.926 1.00 92.94 501 ILE A N 1
ATOM 4020 C CA . ILE A 1 501 ? -4.740 16.047 -14.398 1.00 92.94 501 ILE A CA 1
ATOM 4021 C C . ILE A 1 501 ? -4.895 15.933 -15.920 1.00 92.94 501 ILE A C 1
ATOM 4023 O O . ILE A 1 501 ? -4.348 15.023 -16.534 1.00 92.94 501 ILE A O 1
ATOM 4027 N N . THR A 1 502 ? -5.589 16.883 -16.551 1.00 91.62 502 THR A N 1
ATOM 4028 C CA . THR A 1 502 ? -5.779 16.902 -18.007 1.00 91.62 502 THR A CA 1
ATOM 4029 C C . THR A 1 502 ? -4.462 17.102 -18.745 1.00 91.62 502 THR A C 1
ATOM 4031 O O . THR A 1 502 ? -4.262 16.503 -19.795 1.00 91.62 502 THR A O 1
ATOM 4034 N N . ALA A 1 503 ? -3.542 17.892 -18.183 1.00 94.44 503 ALA A N 1
ATOM 4035 C CA . ALA A 1 503 ? -2.203 18.058 -18.735 1.00 94.44 503 ALA A CA 1
ATOM 4036 C C . ALA A 1 503 ? -1.369 16.778 -18.571 1.00 94.44 503 ALA A C 1
ATOM 4038 O O . ALA A 1 503 ? -0.666 16.396 -19.499 1.00 94.44 503 ALA A O 1
ATOM 4039 N N . VAL A 1 504 ? -1.488 16.079 -17.433 1.00 95.44 504 VAL A N 1
ATOM 4040 C CA . VAL A 1 504 ? -0.815 14.784 -17.212 1.00 95.44 504 VAL A CA 1
ATOM 4041 C C . VAL A 1 504 ? -1.300 13.739 -18.219 1.00 95.44 504 VAL A C 1
ATOM 4043 O O . VAL A 1 504 ? -0.479 13.104 -18.875 1.00 95.44 504 VAL A O 1
ATOM 4046 N N . LEU A 1 505 ? -2.620 13.598 -18.384 1.00 95.94 505 LEU A N 1
ATOM 4047 C CA . LEU A 1 505 ? -3.210 12.683 -19.365 1.00 95.94 505 LEU A CA 1
ATOM 4048 C C . LEU A 1 505 ? -2.829 13.061 -20.797 1.00 95.94 505 LEU A C 1
ATOM 4050 O O . LEU A 1 505 ? -2.533 12.176 -21.591 1.00 95.94 505 LEU A O 1
ATOM 4054 N N . HIS A 1 506 ? -2.788 14.352 -21.133 1.00 96.88 506 HIS A N 1
ATOM 4055 C CA . HIS A 1 506 ? -2.328 14.798 -22.447 1.00 96.88 506 HIS A CA 1
ATOM 4056 C C . HIS A 1 506 ? -0.874 14.386 -22.706 1.00 96.88 506 HIS A C 1
ATOM 4058 O O . HIS A 1 506 ? -0.583 13.844 -23.765 1.00 96.88 506 HIS A O 1
ATOM 4064 N N . SER A 1 507 ? 0.034 14.599 -21.749 1.00 97.31 507 SER A N 1
ATOM 4065 C CA . SER A 1 507 ? 1.436 14.187 -21.894 1.00 97.31 507 SER A CA 1
ATOM 4066 C C . SER A 1 507 ? 1.584 12.671 -22.036 1.00 97.31 507 SER A C 1
ATOM 4068 O O . SER A 1 507 ? 2.341 12.214 -22.880 1.00 97.31 507 SER A O 1
ATOM 4070 N N . LEU A 1 508 ? 0.841 11.880 -21.256 1.00 97.50 508 LEU A N 1
ATOM 4071 C CA . LEU A 1 508 ? 0.866 10.419 -21.389 1.00 97.50 508 LEU A CA 1
ATOM 4072 C C . LEU A 1 508 ? 0.336 9.953 -22.754 1.00 97.50 508 LEU A C 1
ATOM 4074 O O . LEU A 1 508 ? 0.925 9.065 -23.362 1.00 97.50 508 LEU A O 1
ATOM 4078 N N . ASN A 1 509 ? -0.744 10.561 -23.251 1.00 97.81 509 ASN A N 1
ATOM 4079 C CA . ASN A 1 509 ? -1.282 10.238 -24.573 1.00 97.81 509 ASN A CA 1
ATOM 4080 C C . ASN A 1 509 ? -0.346 10.681 -25.708 1.00 97.81 509 ASN A C 1
ATOM 4082 O O . ASN A 1 509 ? -0.198 9.941 -26.670 1.00 97.81 509 ASN A O 1
ATOM 4086 N N . GLU A 1 510 ? 0.354 11.812 -25.584 1.00 97.69 510 GLU A N 1
ATOM 4087 C CA . GLU A 1 510 ? 1.363 12.235 -26.569 1.00 97.69 510 GLU A CA 1
ATOM 4088 C C . GLU A 1 510 ? 2.502 11.216 -26.688 1.00 97.69 510 GLU A C 1
ATOM 4090 O O . GLU A 1 510 ? 2.924 10.876 -27.794 1.00 97.69 510 GLU A O 1
ATOM 4095 N N . VAL A 1 511 ? 2.958 10.678 -25.556 1.00 96.88 511 VAL A N 1
ATOM 4096 C CA . VAL A 1 511 ? 3.965 9.613 -25.538 1.00 96.88 511 VAL A CA 1
ATOM 4097 C C . VAL A 1 511 ? 3.424 8.337 -26.178 1.00 96.88 511 VAL A C 1
ATOM 4099 O O . VAL A 1 511 ? 4.147 7.670 -26.913 1.00 96.88 511 VAL A O 1
ATOM 4102 N N . ASN A 1 512 ? 2.155 8.007 -25.934 1.00 97.38 512 ASN A N 1
ATOM 4103 C CA . ASN A 1 512 ? 1.502 6.845 -26.531 1.00 97.38 512 ASN A CA 1
ATOM 4104 C C . ASN A 1 512 ? 1.338 6.976 -28.054 1.00 97.38 512 ASN A C 1
ATOM 4106 O O . ASN A 1 512 ? 1.601 6.027 -28.788 1.00 97.38 512 ASN A O 1
ATOM 4110 N N . ASP A 1 513 ? 0.961 8.159 -28.535 1.00 97.88 513 ASP A N 1
ATOM 4111 C CA . ASP A 1 513 ? 0.803 8.445 -29.963 1.00 97.88 513 ASP A CA 1
ATOM 4112 C C . ASP A 1 513 ? 2.147 8.394 -30.710 1.00 97.88 513 ASP A C 1
ATOM 4114 O O . ASP A 1 513 ? 2.192 8.046 -31.890 1.00 97.88 513 ASP A O 1
ATOM 4118 N N . ASN A 1 514 ? 3.253 8.691 -30.018 1.00 97.56 514 ASN A N 1
ATOM 4119 C CA . ASN A 1 514 ? 4.614 8.685 -30.562 1.00 97.56 514 ASN A CA 1
ATOM 4120 C C . ASN A 1 514 ? 5.480 7.544 -29.996 1.00 97.56 514 ASN A C 1
ATOM 4122 O O . ASN A 1 514 ? 6.707 7.669 -29.912 1.00 97.56 514 ASN A O 1
ATOM 4126 N N . ILE A 1 515 ? 4.858 6.427 -29.600 1.00 97.56 515 ILE A N 1
ATOM 4127 C CA . ILE A 1 515 ? 5.512 5.393 -28.785 1.00 97.56 515 ILE A CA 1
ATOM 4128 C C . ILE A 1 515 ? 6.740 4.764 -29.442 1.00 97.56 515 ILE A C 1
ATOM 4130 O O . ILE A 1 515 ? 7.654 4.358 -28.735 1.00 97.56 515 ILE A O 1
ATOM 4134 N N . ASP A 1 516 ? 6.798 4.709 -30.774 1.00 96.75 516 ASP A N 1
ATOM 4135 C CA . ASP A 1 516 ? 7.949 4.158 -31.493 1.00 96.75 516 ASP A CA 1
ATOM 4136 C C . ASP A 1 516 ? 9.234 4.944 -31.198 1.00 96.75 516 ASP A C 1
ATOM 4138 O O . ASP A 1 516 ? 10.263 4.345 -30.896 1.00 96.75 516 ASP A O 1
ATOM 4142 N N . VAL A 1 517 ? 9.152 6.279 -31.209 1.00 97.62 517 VAL A N 1
ATOM 4143 C CA . VAL A 1 517 ? 10.301 7.165 -30.963 1.00 97.62 517 VAL A CA 1
ATOM 4144 C C . VAL A 1 517 ? 10.720 7.101 -29.498 1.00 97.62 517 VAL A C 1
ATOM 4146 O O . VAL A 1 517 ? 11.899 6.971 -29.180 1.00 97.62 517 VAL A O 1
ATOM 4149 N N . TYR A 1 518 ? 9.753 7.180 -28.582 1.00 98.12 518 TYR A N 1
ATOM 4150 C CA . TYR A 1 518 ? 10.038 7.118 -27.149 1.00 98.12 518 TYR A CA 1
ATOM 4151 C C . TYR A 1 518 ? 10.604 5.755 -26.739 1.00 98.12 518 TYR A C 1
ATOM 4153 O O . TYR A 1 518 ? 11.550 5.697 -25.952 1.00 98.12 518 TYR A O 1
ATOM 4161 N N . HIS A 1 519 ? 10.064 4.665 -27.293 1.00 98.12 519 HIS A N 1
ATOM 4162 C CA . HIS A 1 519 ? 10.551 3.314 -27.033 1.00 98.12 519 HIS A CA 1
ATOM 4163 C C . HIS A 1 519 ? 11.995 3.130 -27.488 1.00 98.12 519 HIS A C 1
ATOM 4165 O O . HIS A 1 519 ? 12.765 2.547 -26.732 1.00 98.12 519 HIS A O 1
ATOM 4171 N N . GLU A 1 520 ? 12.369 3.638 -28.666 1.00 97.75 520 GLU A N 1
ATOM 4172 C CA . GLU A 1 520 ? 13.752 3.584 -29.163 1.00 97.75 520 GLU A CA 1
ATOM 4173 C C . GLU A 1 520 ? 14.722 4.164 -28.118 1.00 97.75 520 GLU A C 1
ATOM 4175 O O . GLU A 1 520 ? 15.630 3.469 -27.659 1.00 97.75 520 GLU A O 1
ATOM 4180 N N . PHE A 1 521 ? 14.449 5.374 -27.614 1.00 98.19 521 PHE A N 1
ATOM 4181 C CA . PHE A 1 521 ? 15.276 6.002 -26.576 1.00 98.19 521 PHE A CA 1
ATOM 4182 C C . PHE A 1 521 ? 15.301 5.222 -25.255 1.00 98.19 521 PHE A C 1
ATOM 4184 O O . PHE A 1 521 ? 16.358 5.078 -24.637 1.00 98.19 521 PHE A O 1
ATOM 4191 N N . TRP A 1 522 ? 14.153 4.723 -24.788 1.00 98.38 522 TRP A N 1
ATOM 4192 C CA . TRP A 1 522 ? 14.080 3.972 -23.526 1.00 98.38 522 TRP A CA 1
ATOM 4193 C C . TRP A 1 522 ? 14.783 2.618 -23.629 1.00 98.38 522 TRP A C 1
ATOM 4195 O O . TRP A 1 522 ? 15.419 2.163 -22.678 1.00 98.38 522 TRP A O 1
ATOM 4205 N N . TYR A 1 523 ? 14.688 1.971 -24.786 1.00 98.25 523 TYR A N 1
ATOM 4206 C CA . TYR A 1 523 ? 15.369 0.718 -25.055 1.00 98.25 523 TYR A CA 1
ATOM 4207 C C . TYR A 1 523 ? 16.885 0.924 -25.145 1.00 98.25 523 TYR A C 1
ATOM 4209 O O . TYR A 1 523 ? 17.630 0.178 -24.508 1.00 98.25 523 TYR A O 1
ATOM 4217 N N . GLU A 1 524 ? 17.352 1.963 -25.844 1.00 98.00 524 GLU A N 1
ATOM 4218 C CA . GLU A 1 524 ? 18.772 2.331 -25.881 1.00 98.00 524 GLU A CA 1
ATOM 4219 C C . GLU A 1 524 ? 19.329 2.659 -24.488 1.00 98.00 524 GLU A C 1
ATOM 4221 O O . GLU A 1 524 ? 20.427 2.212 -24.149 1.00 98.00 524 GLU A O 1
ATOM 4226 N N . GLU A 1 525 ? 18.567 3.368 -23.645 1.00 97.94 525 GLU A N 1
ATOM 4227 C CA . GLU A 1 525 ? 18.930 3.616 -22.242 1.00 97.94 525 GLU A CA 1
ATOM 4228 C C . GLU A 1 525 ? 19.125 2.293 -21.480 1.00 97.94 525 GLU A C 1
ATOM 4230 O O . GLU A 1 525 ? 20.154 2.095 -20.826 1.00 97.94 525 GLU A O 1
ATOM 4235 N N . ALA A 1 526 ? 18.183 1.352 -21.606 1.00 98.06 526 ALA A N 1
ATOM 4236 C CA . ALA A 1 526 ? 18.274 0.042 -20.962 1.00 98.06 526 ALA A CA 1
ATOM 4237 C C . ALA A 1 526 ? 19.472 -0.780 -21.463 1.00 98.06 526 ALA A C 1
ATOM 4239 O O . ALA A 1 526 ? 20.177 -1.397 -20.660 1.00 98.06 526 ALA A O 1
ATOM 4240 N N . VAL A 1 527 ? 19.740 -0.765 -22.773 1.00 97.94 527 VAL A N 1
ATOM 4241 C CA . VAL A 1 527 ? 20.918 -1.409 -23.377 1.00 97.94 527 VAL A CA 1
ATOM 4242 C C . VAL A 1 527 ? 22.208 -0.768 -22.865 1.00 97.94 527 VAL A C 1
ATOM 4244 O O . VAL A 1 527 ? 23.160 -1.479 -22.544 1.00 97.94 527 VAL A O 1
ATOM 4247 N N . GLY A 1 528 ? 22.245 0.559 -22.727 1.00 97.25 528 GLY A N 1
ATOM 4248 C CA . GLY A 1 528 ? 23.374 1.286 -22.150 1.00 97.25 528 GLY A CA 1
ATOM 4249 C C . GLY A 1 528 ? 23.690 0.834 -20.723 1.00 97.25 528 GLY A C 1
ATOM 4250 O O . GLY A 1 528 ? 24.840 0.508 -20.424 1.00 97.25 528 GLY A O 1
ATOM 4251 N N . ILE A 1 529 ? 22.670 0.742 -19.865 1.00 95.75 529 ILE A N 1
ATOM 4252 C CA . ILE A 1 529 ? 22.811 0.257 -18.482 1.00 95.75 529 ILE A CA 1
ATOM 4253 C C . ILE A 1 529 ? 23.288 -1.201 -18.462 1.00 95.75 529 ILE A C 1
ATOM 4255 O O . ILE A 1 529 ? 24.236 -1.531 -17.750 1.00 95.75 529 ILE A O 1
ATOM 4259 N N . ALA A 1 530 ? 22.683 -2.063 -19.284 1.00 96.31 530 ALA A N 1
ATOM 4260 C CA . ALA A 1 530 ? 23.063 -3.469 -19.384 1.00 96.31 530 ALA A CA 1
ATOM 4261 C C . ALA A 1 530 ? 24.526 -3.642 -19.824 1.00 96.31 530 ALA A C 1
ATOM 4263 O O . ALA A 1 530 ? 25.251 -4.436 -19.232 1.00 96.31 530 ALA A O 1
ATOM 4264 N N . ASN A 1 531 ? 24.993 -2.849 -20.792 1.00 96.38 531 ASN A N 1
ATOM 4265 C CA . ASN A 1 531 ? 26.378 -2.883 -21.267 1.00 96.38 531 ASN A CA 1
ATOM 4266 C C . ASN A 1 531 ? 27.387 -2.486 -20.182 1.00 96.38 531 ASN A C 1
ATOM 4268 O O . ASN A 1 531 ? 28.432 -3.123 -20.071 1.00 96.38 531 ASN A O 1
ATOM 4272 N N . VAL A 1 532 ? 27.081 -1.471 -19.363 1.00 93.56 532 VAL A N 1
ATOM 4273 C CA . VAL A 1 532 ? 27.937 -1.058 -18.229 1.00 93.56 532 VAL A CA 1
ATOM 4274 C C . VAL A 1 532 ? 28.110 -2.191 -17.215 1.00 93.56 532 VAL A C 1
ATOM 4276 O O . VAL A 1 532 ? 29.148 -2.289 -16.567 1.00 93.56 532 VAL A O 1
ATOM 4279 N N . MET A 1 533 ? 27.104 -3.052 -17.098 1.00 93.50 533 MET A N 1
ATOM 4280 C CA . MET A 1 533 ? 27.090 -4.200 -16.195 1.00 93.50 533 MET A CA 1
ATOM 4281 C C . MET A 1 533 ? 27.453 -5.526 -16.873 1.00 93.50 533 MET A C 1
ATOM 4283 O O . MET A 1 533 ? 27.352 -6.575 -16.243 1.00 93.50 533 MET A O 1
ATOM 4287 N N . GLU A 1 534 ? 27.850 -5.490 -18.148 1.00 95.44 534 GLU A N 1
ATOM 4288 C CA . GLU A 1 534 ? 28.178 -6.672 -18.957 1.00 95.44 534 GLU A CA 1
ATOM 4289 C C . GLU A 1 534 ? 27.021 -7.692 -19.067 1.00 95.44 534 GLU A C 1
ATOM 4291 O O . GLU A 1 534 ? 27.220 -8.901 -19.215 1.00 95.44 534 GLU A O 1
ATOM 4296 N N . ILE A 1 535 ? 25.780 -7.200 -19.032 1.00 95.25 535 ILE A N 1
ATOM 4297 C CA . ILE A 1 535 ? 24.559 -8.003 -19.111 1.00 95.25 535 ILE A CA 1
ATOM 4298 C C . ILE A 1 535 ? 24.140 -8.167 -20.576 1.00 95.25 535 ILE A C 1
ATOM 4300 O O . ILE A 1 535 ? 23.905 -7.179 -21.274 1.00 95.25 535 ILE A O 1
ATOM 4304 N N . PRO A 1 536 ? 23.985 -9.406 -21.073 1.00 93.44 536 PRO A N 1
ATOM 4305 C CA . PRO A 1 536 ? 23.555 -9.635 -22.443 1.00 93.44 536 PRO A CA 1
ATOM 4306 C C . PRO A 1 536 ? 22.058 -9.361 -22.619 1.00 93.44 536 PRO A C 1
ATOM 4308 O O . PRO A 1 536 ? 21.222 -9.919 -21.905 1.00 93.44 536 PRO A O 1
ATOM 4311 N N . VAL A 1 537 ? 21.724 -8.605 -23.662 1.00 93.06 537 VAL A N 1
ATOM 4312 C CA . VAL A 1 537 ? 20.347 -8.403 -24.128 1.00 93.06 537 VAL A CA 1
ATOM 4313 C C . VAL A 1 537 ? 19.752 -9.742 -24.571 1.00 93.06 537 VAL A C 1
ATOM 4315 O O . VAL A 1 537 ? 20.260 -10.392 -25.489 1.00 93.06 537 VAL A O 1
ATOM 4318 N N . LYS A 1 538 ? 18.681 -10.187 -23.908 1.00 88.19 538 LYS A N 1
ATOM 4319 C CA . LYS A 1 538 ? 18.041 -11.486 -24.160 1.00 88.19 538 LYS A CA 1
ATOM 4320 C C . LYS A 1 538 ? 16.531 -11.374 -24.049 1.00 88.19 538 LYS A C 1
ATOM 4322 O O . LYS A 1 538 ? 16.037 -10.831 -23.079 1.00 88.19 538 LYS A O 1
ATOM 4327 N N . VAL A 1 539 ? 15.813 -11.991 -24.983 1.00 86.44 539 VAL A N 1
ATOM 4328 C CA . VAL A 1 539 ? 14.355 -12.164 -24.898 1.00 86.44 539 VAL A CA 1
ATOM 4329 C C . VAL A 1 539 ? 14.018 -13.391 -24.034 1.00 86.44 539 VAL A C 1
ATOM 4331 O O . VAL A 1 539 ? 14.731 -14.404 -24.111 1.00 86.44 539 VAL A O 1
ATOM 4334 N N . PRO A 1 540 ? 12.924 -13.372 -23.247 1.00 84.75 540 PRO A N 1
ATOM 4335 C CA . PRO A 1 540 ? 12.520 -14.502 -22.420 1.00 84.75 540 PRO A CA 1
ATOM 4336 C C . PRO A 1 540 ? 12.355 -15.805 -23.207 1.00 84.75 540 PRO A C 1
ATOM 4338 O O . PRO A 1 540 ? 11.660 -15.897 -24.223 1.00 84.75 540 PRO A O 1
ATOM 4341 N N . ARG A 1 541 ? 12.961 -16.882 -22.692 1.00 81.00 541 ARG A N 1
ATOM 4342 C CA . ARG A 1 541 ? 13.020 -18.193 -23.369 1.00 81.00 541 ARG A CA 1
ATOM 4343 C C . ARG A 1 541 ? 11.644 -18.772 -23.702 1.00 81.00 541 ARG A C 1
ATOM 4345 O O . ARG A 1 541 ? 11.501 -19.468 -24.705 1.00 81.00 541 ARG A O 1
ATOM 4352 N N . LEU A 1 542 ? 10.649 -18.539 -22.843 1.00 76.94 542 LEU A N 1
ATOM 4353 C CA . LEU A 1 542 ? 9.287 -19.043 -23.039 1.00 76.94 542 LEU A CA 1
ATOM 4354 C C . LEU A 1 542 ? 8.617 -18.413 -24.262 1.00 76.94 542 LEU A C 1
ATOM 4356 O O . LEU A 1 542 ? 7.922 -19.119 -24.992 1.00 76.94 542 LEU A O 1
ATOM 4360 N N . PHE A 1 543 ? 8.862 -17.127 -24.505 1.00 81.25 543 PHE A N 1
ATOM 4361 C CA . PHE A 1 543 ? 8.358 -16.430 -25.680 1.00 81.25 543 PHE A CA 1
ATOM 4362 C C . PHE A 1 543 ? 8.985 -16.998 -26.957 1.00 81.25 543 PHE A C 1
ATOM 4364 O O . PHE A 1 543 ? 8.266 -17.470 -27.835 1.00 81.25 543 PHE A O 1
ATOM 4371 N N . ILE A 1 544 ? 10.318 -17.116 -26.986 1.00 78.25 544 ILE A N 1
ATOM 4372 C CA . ILE A 1 544 ? 11.058 -17.709 -28.113 1.00 78.25 544 ILE A CA 1
ATOM 4373 C C . ILE A 1 544 ? 10.541 -19.121 -28.437 1.00 78.25 544 ILE A C 1
ATOM 4375 O O . ILE A 1 544 ? 10.372 -19.475 -29.601 1.00 78.25 544 ILE A O 1
ATOM 4379 N N . ARG A 1 545 ? 10.262 -19.946 -27.416 1.00 74.62 545 ARG A N 1
ATOM 4380 C CA . ARG A 1 545 ? 9.709 -21.299 -27.614 1.00 74.62 545 ARG A CA 1
ATOM 4381 C C . ARG A 1 545 ? 8.319 -21.290 -28.247 1.00 74.62 545 ARG A C 1
ATOM 4383 O O . ARG A 1 545 ? 8.057 -22.141 -29.089 1.00 74.62 545 ARG A O 1
ATOM 4390 N N . LYS A 1 546 ? 7.438 -20.371 -27.838 1.00 74.00 546 LYS A N 1
ATOM 4391 C CA . LYS A 1 546 ? 6.089 -20.247 -28.412 1.00 74.00 546 LYS A CA 1
ATOM 4392 C C . LYS A 1 546 ? 6.134 -19.713 -29.843 1.00 74.00 546 LYS A C 1
ATOM 4394 O O . LYS A 1 546 ? 5.411 -20.225 -30.686 1.00 74.00 546 LYS A O 1
ATOM 4399 N N . GLN A 1 547 ? 6.999 -18.740 -30.125 1.00 70.25 547 GLN A N 1
ATOM 4400 C CA . GLN A 1 547 ? 7.067 -18.107 -31.442 1.00 70.25 547 GLN A CA 1
ATOM 4401 C C . GLN A 1 547 ? 7.731 -18.995 -32.498 1.00 70.25 547 GLN A C 1
ATOM 4403 O O . GLN A 1 547 ? 7.227 -19.072 -33.608 1.00 70.25 547 GLN A O 1
ATOM 4408 N N . ARG A 1 548 ? 8.755 -19.783 -32.135 1.00 63.47 548 ARG A N 1
ATOM 4409 C CA . ARG A 1 548 ? 9.339 -20.807 -33.028 1.00 63.47 548 ARG A CA 1
ATOM 4410 C C . ARG A 1 548 ? 8.354 -21.899 -33.460 1.00 63.47 548 ARG A C 1
ATOM 4412 O O . ARG A 1 548 ? 8.641 -22.635 -34.393 1.00 63.47 548 ARG A O 1
ATOM 4419 N N . ALA A 1 549 ? 7.229 -22.051 -32.758 1.00 61.97 549 ALA A N 1
ATOM 4420 C CA . ALA A 1 549 ? 6.160 -22.960 -33.163 1.00 61.97 549 ALA A CA 1
ATOM 4421 C C . ALA A 1 549 ? 5.196 -22.332 -34.191 1.00 61.97 549 ALA A C 1
ATOM 4423 O O . ALA A 1 549 ? 4.376 -23.052 -34.754 1.00 61.97 549 ALA A O 1
ATOM 4424 N N . VAL A 1 550 ? 5.273 -21.013 -34.403 1.00 61.84 550 VAL A N 1
ATOM 4425 C CA . VAL A 1 550 ? 4.352 -20.221 -35.235 1.00 61.84 550 VAL A CA 1
ATOM 4426 C C . VAL A 1 550 ? 5.062 -19.598 -36.445 1.00 61.84 550 VAL A C 1
ATOM 4428 O O . VAL A 1 550 ? 4.430 -19.482 -37.489 1.00 61.84 550 VAL A O 1
ATOM 4431 N N . ASP A 1 551 ? 6.348 -19.236 -36.337 1.00 59.62 551 ASP A N 1
ATOM 4432 C CA . ASP A 1 551 ? 7.103 -18.554 -37.399 1.00 59.62 551 ASP A CA 1
ATOM 4433 C C . ASP A 1 551 ? 8.615 -18.900 -37.386 1.00 59.62 551 ASP A C 1
ATOM 4435 O O . ASP A 1 551 ? 9.176 -19.222 -36.333 1.00 59.62 551 ASP A O 1
ATOM 4439 N N . GLU A 1 552 ? 9.279 -18.829 -38.549 1.00 57.03 552 GLU A N 1
ATOM 4440 C CA . GLU A 1 552 ? 10.714 -19.150 -38.754 1.00 57.03 552 GLU A CA 1
ATOM 4441 C C . GLU A 1 552 ? 11.648 -17.916 -38.676 1.00 57.03 552 GLU A C 1
ATOM 4443 O O . GLU A 1 552 ? 12.866 -18.053 -38.810 1.00 57.03 552 GLU A O 1
ATOM 4448 N N . GLY A 1 553 ? 11.108 -16.711 -38.453 1.00 64.56 553 GLY A N 1
ATOM 4449 C CA . GLY A 1 553 ? 11.875 -15.456 -38.403 1.00 64.56 553 GLY A CA 1
ATOM 4450 C C . GLY A 1 553 ? 12.741 -15.251 -37.145 1.00 64.56 553 GLY A C 1
ATOM 4451 O O . GLY A 1 553 ? 12.465 -15.788 -36.069 1.00 64.56 553 GLY A O 1
ATOM 4452 N N . GLU A 1 554 ? 13.795 -14.430 -37.262 1.00 69.56 554 GLU A N 1
ATOM 4453 C CA . GLU A 1 554 ? 14.599 -13.980 -36.115 1.00 69.56 554 GLU A CA 1
ATOM 4454 C C . GLU A 1 554 ? 13.795 -13.023 -35.219 1.00 69.56 554 GLU A C 1
ATOM 4456 O O . GLU A 1 554 ? 13.253 -12.018 -35.676 1.00 69.56 554 GLU A O 1
ATOM 4461 N N . VAL A 1 555 ? 13.736 -13.324 -33.918 1.00 77.50 555 VAL A N 1
ATOM 4462 C CA . VAL A 1 555 ? 13.041 -12.487 -32.930 1.00 77.50 555 VAL A CA 1
ATOM 4463 C C . VAL A 1 555 ? 13.893 -11.260 -32.611 1.00 77.50 555 VAL A C 1
ATOM 4465 O O . VAL A 1 555 ? 14.953 -11.384 -31.994 1.00 77.50 555 VAL A O 1
ATOM 4468 N N . GLN A 1 556 ? 13.413 -10.073 -32.981 1.00 85.94 556 GLN A N 1
ATOM 4469 C CA . GLN A 1 556 ? 14.036 -8.809 -32.591 1.00 85.94 556 GLN A CA 1
ATOM 4470 C C . GLN A 1 556 ? 13.668 -8.458 -31.145 1.00 85.94 556 GLN A C 1
ATOM 4472 O O . GLN A 1 556 ? 12.493 -8.311 -30.807 1.00 85.94 556 GLN A O 1
ATOM 4477 N N . ALA A 1 557 ? 14.680 -8.323 -30.284 1.00 89.88 557 ALA A N 1
ATOM 4478 C CA . ALA A 1 557 ? 14.478 -8.053 -28.861 1.00 89.88 557 ALA A CA 1
ATOM 4479 C C . ALA A 1 557 ? 13.776 -6.713 -28.606 1.00 89.88 557 ALA A C 1
ATOM 4481 O O . ALA A 1 557 ? 12.869 -6.643 -27.782 1.00 89.88 557 ALA A O 1
ATOM 4482 N N . GLU A 1 558 ? 14.145 -5.677 -29.354 1.00 93.25 558 GLU A N 1
ATOM 4483 C CA . GLU A 1 558 ? 13.544 -4.348 -29.249 1.00 93.25 558 GLU A CA 1
ATOM 4484 C C . GLU A 1 558 ? 12.032 -4.372 -29.505 1.00 93.25 558 GLU A C 1
ATOM 4486 O O . GLU A 1 558 ? 11.266 -3.859 -28.688 1.00 93.25 558 GLU A O 1
ATOM 4491 N N . LEU A 1 559 ? 11.596 -5.031 -30.588 1.00 92.12 559 LEU A N 1
ATOM 4492 C CA . LEU A 1 559 ? 10.175 -5.182 -30.911 1.00 92.12 559 LEU A CA 1
ATOM 4493 C C . LEU A 1 559 ? 9.426 -5.957 -29.825 1.00 92.12 559 LEU A C 1
ATOM 4495 O O . LEU A 1 559 ? 8.332 -5.552 -29.439 1.00 92.12 559 LEU A O 1
ATOM 4499 N N . TYR A 1 560 ? 10.028 -7.022 -29.282 1.00 93.44 560 TYR A N 1
ATOM 4500 C CA . TYR A 1 560 ? 9.438 -7.759 -28.163 1.00 93.44 560 TYR A CA 1
ATOM 4501 C C . TYR A 1 560 ? 9.176 -6.843 -26.962 1.00 93.44 560 TYR A C 1
ATOM 4503 O O . TYR A 1 560 ? 8.061 -6.799 -26.445 1.00 93.44 560 TYR A O 1
ATOM 4511 N N . TYR A 1 561 ? 10.179 -6.084 -26.517 1.00 96.19 561 TYR A N 1
ATOM 4512 C CA . TYR A 1 561 ? 9.999 -5.215 -25.356 1.00 96.19 561 TYR A CA 1
ATOM 4513 C C . TYR A 1 561 ? 9.024 -4.069 -25.633 1.00 96.19 561 TYR A C 1
ATOM 4515 O O . TYR A 1 561 ? 8.268 -3.702 -24.736 1.00 96.19 561 TYR A O 1
ATOM 4523 N N . LYS A 1 562 ? 8.952 -3.575 -26.874 1.00 96.81 562 LYS A N 1
ATOM 4524 C CA . LYS A 1 562 ? 7.936 -2.595 -27.272 1.00 96.81 562 LYS A CA 1
ATOM 4525 C C . LYS A 1 562 ? 6.522 -3.147 -27.094 1.00 96.81 562 LYS A C 1
ATOM 4527 O O . LYS A 1 562 ? 5.702 -2.548 -26.401 1.00 96.81 562 LYS A O 1
ATOM 4532 N N . GLU A 1 563 ? 6.249 -4.298 -27.703 1.00 94.56 563 GLU A N 1
ATOM 4533 C CA . GLU A 1 563 ? 4.905 -4.881 -27.782 1.00 94.56 563 GLU A CA 1
ATOM 4534 C C . GLU A 1 563 ? 4.425 -5.479 -26.456 1.00 94.56 563 GLU A C 1
ATOM 4536 O O . GLU A 1 563 ? 3.241 -5.388 -26.134 1.00 94.56 563 GLU A O 1
ATOM 4541 N N . TYR A 1 564 ? 5.326 -6.086 -25.679 1.00 93.94 564 TYR A N 1
ATOM 4542 C CA . TYR A 1 564 ? 4.963 -6.852 -24.481 1.00 93.94 564 TYR A CA 1
ATOM 4543 C C . TYR A 1 564 ? 5.270 -6.132 -23.167 1.00 93.94 564 TYR A C 1
ATOM 4545 O O . TYR A 1 564 ? 4.799 -6.578 -22.119 1.00 93.94 564 TYR A O 1
ATOM 4553 N N . VAL A 1 565 ? 6.016 -5.022 -23.200 1.00 96.19 565 VAL A N 1
ATOM 4554 C CA . VAL A 1 565 ? 6.309 -4.218 -22.007 1.00 96.19 565 VAL A CA 1
ATOM 4555 C C . VAL A 1 565 ? 5.886 -2.770 -22.193 1.00 96.19 565 VAL A C 1
ATOM 4557 O O . VAL A 1 565 ? 4.989 -2.322 -21.485 1.00 96.19 565 VAL A O 1
ATOM 4560 N N . THR A 1 566 ? 6.474 -2.047 -23.143 1.00 98.25 566 THR A N 1
ATOM 4561 C CA . THR A 1 566 ? 6.290 -0.595 -23.271 1.00 98.25 566 THR A CA 1
ATOM 4562 C C . THR A 1 566 ? 4.839 -0.209 -23.526 1.00 98.25 566 THR A C 1
ATOM 4564 O O . THR A 1 566 ? 4.256 0.538 -22.739 1.00 98.25 566 THR A O 1
ATOM 4567 N N . VAL A 1 567 ? 4.235 -0.765 -24.580 1.00 98.12 567 VAL A N 1
ATOM 4568 C CA . VAL A 1 567 ? 2.847 -0.478 -24.972 1.00 98.12 567 VAL A CA 1
ATOM 4569 C C . VAL A 1 567 ? 1.846 -0.904 -23.880 1.00 98.12 567 VAL A C 1
ATOM 4571 O O . VAL A 1 567 ? 0.986 -0.103 -23.510 1.00 98.12 567 VAL A O 1
ATOM 4574 N N . PRO A 1 568 ? 1.940 -2.110 -23.282 1.00 98.12 568 PRO A N 1
ATOM 4575 C CA . PRO A 1 568 ? 1.071 -2.481 -22.166 1.00 98.12 568 PRO A CA 1
ATOM 4576 C C . PRO A 1 568 ? 1.236 -1.600 -20.922 1.00 98.12 568 PRO A C 1
ATOM 4578 O O . PRO A 1 568 ? 0.240 -1.305 -20.261 1.00 98.12 568 PRO A O 1
ATOM 4581 N N . VAL A 1 569 ? 2.462 -1.175 -20.587 1.00 98.44 569 VAL A N 1
ATOM 4582 C CA . VAL A 1 569 ? 2.714 -0.310 -19.423 1.00 98.44 569 VAL A CA 1
ATOM 4583 C C . VAL A 1 569 ? 2.078 1.061 -19.624 1.00 98.44 569 VAL A C 1
ATOM 4585 O O . VAL A 1 569 ? 1.367 1.513 -18.731 1.00 98.44 569 VAL A O 1
ATOM 4588 N N . ILE A 1 570 ? 2.283 1.717 -20.772 1.00 97.94 570 ILE A N 1
ATOM 4589 C CA . ILE A 1 570 ? 1.722 3.056 -21.002 1.00 97.94 570 ILE A CA 1
ATOM 4590 C C . ILE A 1 570 ? 0.193 3.037 -21.042 1.00 97.94 570 ILE A C 1
ATOM 4592 O O . ILE A 1 570 ? -0.437 3.835 -20.349 1.00 97.94 570 ILE A O 1
ATOM 4596 N N . HIS A 1 571 ? -0.411 2.073 -21.744 1.00 98.00 571 HIS A N 1
ATOM 4597 C CA . HIS A 1 571 ? -1.865 1.913 -21.762 1.00 98.00 571 HIS A CA 1
ATOM 4598 C C . HIS A 1 571 ? -2.419 1.616 -20.367 1.00 98.00 571 HIS A C 1
ATOM 4600 O O . HIS A 1 571 ? -3.418 2.205 -19.961 1.00 98.00 571 HIS A O 1
ATOM 4606 N N . GLY A 1 572 ? -1.757 0.733 -19.614 1.00 97.25 572 GLY A N 1
ATOM 4607 C CA . GLY A 1 572 ? -2.157 0.418 -18.248 1.00 97.25 572 GLY A CA 1
ATOM 4608 C C . GLY A 1 572 ? -2.080 1.637 -17.329 1.00 97.25 572 GLY A C 1
ATOM 4609 O O . GLY A 1 572 ? -3.017 1.892 -16.583 1.00 97.25 572 GLY A O 1
ATOM 4610 N N . VAL A 1 573 ? -1.011 2.435 -17.411 1.00 97.88 573 VAL A N 1
ATOM 4611 C CA . VAL A 1 573 ? -0.869 3.660 -16.607 1.00 97.88 573 VAL A CA 1
ATOM 4612 C C . VAL A 1 573 ? -1.936 4.692 -16.966 1.00 97.88 573 VAL A C 1
ATOM 4614 O O . VAL A 1 573 ? -2.528 5.262 -16.053 1.00 97.88 573 VAL A O 1
ATOM 4617 N N . ILE A 1 574 ? -2.208 4.916 -18.256 1.00 97.81 574 ILE A N 1
ATOM 4618 C CA . ILE A 1 574 ? -3.277 5.827 -18.697 1.00 97.81 574 ILE A CA 1
ATOM 4619 C C . ILE A 1 574 ? -4.619 5.379 -18.110 1.00 97.81 574 ILE A C 1
ATOM 4621 O O . ILE A 1 574 ? -5.279 6.177 -17.447 1.00 97.81 574 ILE A O 1
ATOM 4625 N N . GLN A 1 575 ? -4.965 4.096 -18.256 1.00 96.00 575 GLN A N 1
ATOM 4626 C CA . GLN A 1 575 ? -6.218 3.552 -17.733 1.00 96.00 575 GLN A CA 1
ATOM 4627 C C . GLN A 1 575 ? -6.327 3.700 -16.209 1.00 96.00 575 GLN A C 1
ATOM 4629 O O . GLN A 1 575 ? -7.362 4.127 -15.710 1.00 96.00 575 GLN A O 1
ATOM 4634 N N . GLU A 1 576 ? -5.271 3.387 -15.451 1.00 94.06 576 GLU A N 1
ATOM 4635 C CA . GLU A 1 576 ? -5.293 3.530 -13.987 1.00 94.06 576 GLU A CA 1
ATOM 4636 C C . GLU A 1 576 ? -5.453 4.993 -13.544 1.00 94.06 576 GLU A C 1
ATOM 4638 O O . GLU A 1 576 ? -6.140 5.279 -12.561 1.00 94.06 576 GLU A O 1
ATOM 4643 N N . VAL A 1 577 ? -4.836 5.936 -14.263 1.00 94.56 577 VAL A N 1
ATOM 4644 C CA . VAL A 1 577 ? -4.997 7.371 -13.999 1.00 94.56 577 VAL A CA 1
ATOM 4645 C C . VAL A 1 577 ? -6.431 7.813 -14.313 1.00 94.56 577 VAL A C 1
ATOM 4647 O O . VAL A 1 577 ? -7.032 8.526 -13.510 1.00 94.56 577 VAL A O 1
ATOM 4650 N N . GLU A 1 578 ? -7.016 7.372 -15.425 1.00 94.06 578 GLU A N 1
ATOM 4651 C CA . GLU A 1 578 ? -8.409 7.679 -15.778 1.00 94.06 578 GLU A CA 1
ATOM 4652 C C . GLU A 1 578 ? -9.415 7.083 -14.781 1.00 94.06 578 GLU A C 1
ATOM 4654 O O . GLU A 1 578 ? -10.327 7.786 -14.336 1.00 94.06 578 GLU A O 1
ATOM 4659 N N . ASP A 1 579 ? -9.216 5.827 -14.369 1.00 90.69 579 ASP A N 1
ATOM 4660 C CA . ASP A 1 579 ? -10.048 5.138 -13.377 1.00 90.69 579 ASP A CA 1
ATOM 4661 C C . ASP A 1 579 ? -10.014 5.875 -12.026 1.00 90.69 579 ASP A C 1
ATOM 4663 O O . ASP A 1 579 ? -11.052 6.180 -11.428 1.00 90.69 579 ASP A O 1
ATOM 4667 N N . MET A 1 580 ? -8.809 6.189 -11.535 1.00 89.00 580 MET A N 1
ATOM 4668 C CA . MET A 1 580 ? -8.611 6.819 -10.227 1.00 89.00 580 MET A CA 1
ATOM 4669 C C . MET A 1 580 ? -9.089 8.272 -10.198 1.00 89.00 580 MET A C 1
ATOM 4671 O O . MET A 1 580 ? -9.621 8.732 -9.185 1.00 89.00 580 MET A O 1
ATOM 4675 N N . PHE A 1 581 ? -8.926 9.001 -11.300 1.00 90.06 581 PHE A N 1
ATOM 4676 C CA . PHE A 1 581 ? -9.335 10.399 -11.426 1.00 90.06 581 PHE A CA 1
ATOM 4677 C C . PHE A 1 581 ? -10.559 10.545 -12.327 1.00 90.06 581 PHE A C 1
ATOM 4679 O O . PHE A 1 581 ? -10.647 11.467 -13.139 1.00 90.06 581 PHE A O 1
ATOM 4686 N N . SER A 1 582 ? -11.541 9.662 -12.127 1.00 89.19 582 SER A N 1
ATOM 4687 C CA . SER A 1 582 ? -12.856 9.771 -12.754 1.00 89.19 582 SER A CA 1
ATOM 4688 C C . SER A 1 582 ? -13.505 11.138 -12.499 1.00 89.19 582 SER A C 1
ATOM 4690 O O . SER A 1 582 ? -13.176 11.856 -11.548 1.00 89.19 582 SER A O 1
ATOM 4692 N N . GLU A 1 583 ? -14.491 11.504 -13.320 1.00 88.62 583 GLU A N 1
ATOM 4693 C CA . GLU A 1 583 ? -15.175 12.797 -13.205 1.00 88.62 583 GLU A CA 1
ATOM 4694 C C . GLU A 1 583 ? -15.756 13.033 -11.796 1.00 88.62 583 GLU A C 1
ATOM 4696 O O . GLU A 1 583 ? -15.701 14.148 -11.272 1.00 88.62 583 GLU A O 1
ATOM 4701 N N . THR A 1 584 ? -16.271 11.980 -11.154 1.00 87.69 584 THR A N 1
ATOM 4702 C CA . THR A 1 584 ? -16.797 12.026 -9.782 1.00 87.69 584 THR A CA 1
ATOM 4703 C C . THR A 1 584 ? -15.695 12.326 -8.767 1.00 87.69 584 THR A C 1
ATOM 4705 O O . THR A 1 584 ? -15.848 13.237 -7.949 1.00 87.69 584 THR A O 1
ATOM 4708 N N . ASN A 1 585 ? -14.563 11.624 -8.855 1.00 88.12 585 ASN A N 1
ATOM 4709 C CA . ASN A 1 585 ? -13.423 11.833 -7.962 1.00 88.12 585 ASN A CA 1
ATOM 4710 C C . ASN A 1 585 ? -12.830 13.236 -8.141 1.00 88.12 585 ASN A C 1
ATOM 4712 O O . ASN A 1 585 ? -12.561 13.936 -7.165 1.00 88.12 585 ASN A O 1
ATOM 4716 N N . LEU A 1 586 ? -12.714 13.708 -9.385 1.00 88.12 586 LEU A N 1
ATOM 4717 C CA . LEU A 1 586 ? -12.249 15.063 -9.677 1.00 88.12 586 LEU A CA 1
ATOM 4718 C C . LEU A 1 586 ? -13.206 16.139 -9.166 1.00 88.12 586 LEU A C 1
ATOM 4720 O O . LEU A 1 586 ? -12.746 17.167 -8.672 1.00 88.12 586 LEU A O 1
ATOM 4724 N N . LYS A 1 587 ? -14.526 15.929 -9.248 1.00 88.38 587 LYS A N 1
ATOM 4725 C CA . LYS A 1 587 ? -15.507 16.841 -8.635 1.00 88.38 587 LYS A CA 1
ATOM 4726 C C . LYS A 1 587 ? -15.308 16.917 -7.122 1.00 88.38 587 LYS A C 1
ATOM 4728 O O . LYS A 1 587 ? -15.267 18.024 -6.589 1.00 88.38 587 LYS A O 1
ATOM 4733 N N . ALA A 1 588 ? -15.111 15.778 -6.458 1.00 87.50 588 ALA A N 1
ATOM 4734 C CA . ALA A 1 588 ? -14.847 15.733 -5.021 1.00 87.50 588 ALA A CA 1
ATOM 4735 C C . ALA A 1 588 ? -13.547 16.468 -4.645 1.00 87.50 588 ALA A C 1
ATOM 4737 O O . ALA A 1 588 ? -13.550 17.286 -3.726 1.00 87.50 588 ALA A O 1
ATOM 4738 N N . LEU A 1 589 ? -12.459 16.267 -5.396 1.00 87.56 589 LEU A N 1
ATOM 4739 C CA . LEU A 1 589 ? -11.204 16.999 -5.183 1.00 87.56 589 LEU A CA 1
ATOM 4740 C C . LEU A 1 589 ? -11.351 18.503 -5.452 1.00 87.56 589 LEU A C 1
ATOM 4742 O O . LEU A 1 589 ? -10.796 19.325 -4.728 1.00 87.56 589 LEU A O 1
ATOM 4746 N N . LYS A 1 590 ? -12.145 18.899 -6.452 1.00 86.44 590 LYS A N 1
ATOM 4747 C CA . LYS A 1 590 ? -12.415 20.316 -6.736 1.00 86.44 590 LYS A CA 1
ATOM 4748 C C . LYS A 1 590 ? -13.219 20.995 -5.629 1.00 86.44 590 LYS A C 1
ATOM 4750 O O . LYS A 1 590 ? -13.050 22.196 -5.447 1.00 86.44 590 LYS A O 1
ATOM 4755 N N . CYS A 1 591 ? -14.005 20.262 -4.833 1.00 87.62 591 CYS A N 1
ATOM 4756 C CA . CYS A 1 591 ? -14.662 20.818 -3.644 1.00 87.62 591 CYS A CA 1
ATOM 4757 C C . CYS A 1 591 ? -13.672 21.339 -2.590 1.00 87.62 591 CYS A C 1
ATOM 4759 O O . CYS A 1 591 ? -14.072 22.129 -1.734 1.00 87.62 591 CYS A O 1
ATOM 4761 N N . LEU A 1 592 ? -12.380 20.991 -2.674 1.00 86.44 592 LEU A N 1
ATOM 4762 C CA . LEU A 1 592 ? -11.337 21.623 -1.861 1.00 8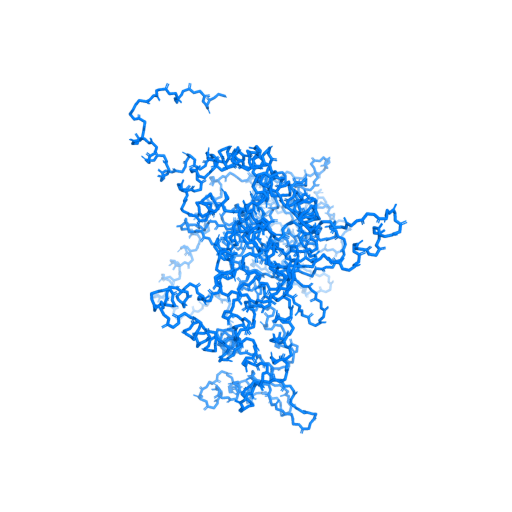6.44 592 LEU A CA 1
ATOM 4763 C C . LEU A 1 592 ? -11.234 23.138 -2.102 1.00 86.44 592 LEU A C 1
ATOM 4765 O O . LEU A 1 592 ? -10.756 23.854 -1.226 1.00 86.44 592 LEU A O 1
ATOM 4769 N N . SER A 1 593 ? -11.770 23.659 -3.214 1.00 86.38 593 SER A N 1
ATOM 4770 C CA . SER A 1 593 ? -11.920 25.103 -3.435 1.00 86.38 593 SER A CA 1
ATOM 4771 C C . SER A 1 593 ? -12.786 25.797 -2.380 1.00 86.38 593 SER A C 1
ATOM 4773 O O . SER A 1 593 ? -12.759 27.019 -2.296 1.00 86.38 593 SER A O 1
ATOM 4775 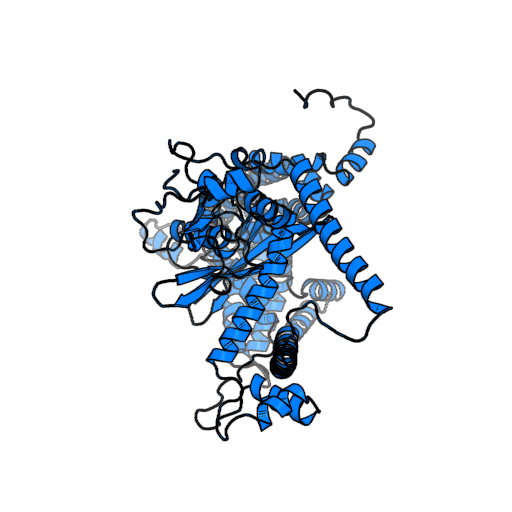N N . LEU A 1 594 ? -13.581 25.050 -1.606 1.00 87.19 594 LEU A N 1
ATOM 4776 C CA . LEU A 1 594 ? -14.417 25.565 -0.517 1.00 87.19 594 LEU A CA 1
ATOM 4777 C C . LEU A 1 594 ? -13.668 25.637 0.823 1.00 87.19 594 LEU A C 1
ATOM 4779 O O . LEU A 1 594 ? -14.197 26.173 1.797 1.00 87.19 594 LEU A O 1
ATOM 4783 N N . VAL A 1 595 ? -12.448 25.099 0.899 1.00 85.31 595 VAL A N 1
ATOM 4784 C CA . VAL A 1 595 ? -11.635 25.137 2.117 1.00 85.31 595 VAL A CA 1
ATOM 4785 C C . VAL A 1 595 ? -11.064 26.551 2.285 1.00 85.31 595 VAL A C 1
ATOM 4787 O O . VAL A 1 595 ? -10.414 27.046 1.361 1.00 85.31 595 VAL A O 1
ATOM 4790 N N . PRO A 1 596 ? -11.232 27.215 3.449 1.00 84.62 596 PRO A N 1
ATOM 4791 C CA . PRO A 1 596 ? -10.793 28.600 3.648 1.00 84.62 596 PRO A CA 1
ATOM 4792 C C . PRO A 1 596 ? -9.324 28.867 3.294 1.00 84.62 596 PRO A C 1
ATOM 4794 O O . PRO A 1 596 ? -9.017 29.915 2.726 1.00 84.62 596 PRO A O 1
ATOM 4797 N N . ALA A 1 597 ? -8.431 27.909 3.573 1.00 80.88 597 ALA A N 1
ATOM 4798 C CA . ALA A 1 597 ? -7.013 27.992 3.220 1.00 80.88 597 ALA A CA 1
ATOM 4799 C C . ALA A 1 597 ? -6.788 28.096 1.699 1.00 80.88 597 ALA A C 1
ATOM 4801 O O . ALA A 1 597 ? -5.957 28.882 1.252 1.00 80.88 597 ALA A O 1
ATOM 4802 N N . VAL A 1 598 ? -7.572 27.363 0.904 1.00 84.56 598 VAL A N 1
ATOM 4803 C CA . VAL A 1 598 ? -7.519 27.390 -0.565 1.00 84.56 598 VAL A CA 1
ATOM 4804 C C . VAL A 1 598 ? -8.203 28.650 -1.102 1.00 84.56 598 VAL A C 1
ATOM 4806 O O . VAL A 1 598 ? -7.632 29.366 -1.924 1.00 84.56 598 VAL A O 1
ATOM 4809 N N . MET A 1 599 ? -9.391 28.986 -0.584 1.00 84.81 599 MET A N 1
ATOM 4810 C CA . MET A 1 599 ? -10.140 30.189 -0.975 1.00 84.81 599 MET A CA 1
ATOM 4811 C C . MET A 1 599 ? -9.335 31.475 -0.775 1.00 84.81 599 MET A C 1
ATOM 4813 O O . MET A 1 599 ? -9.396 32.380 -1.609 1.00 84.81 599 MET A O 1
ATOM 4817 N N . GLY A 1 600 ? -8.611 31.575 0.343 1.00 80.44 600 GLY A N 1
ATOM 4818 C CA . GLY A 1 600 ? -7.775 32.729 0.657 1.00 80.44 600 GLY A CA 1
ATOM 4819 C C . GLY A 1 600 ? -6.726 32.970 -0.423 1.00 80.44 600 GLY A C 1
ATOM 4820 O O . GLY A 1 600 ? -6.591 34.096 -0.886 1.00 80.44 600 GLY A O 1
ATOM 4821 N N . GLN A 1 601 ? -6.061 31.910 -0.885 1.00 78.06 601 GLN A N 1
ATOM 4822 C CA . GLN A 1 601 ? -5.028 32.003 -1.916 1.00 78.06 601 GLN A CA 1
ATOM 4823 C C . GLN A 1 601 ? -5.602 32.214 -3.323 1.00 78.06 601 GLN A C 1
ATOM 4825 O O . GLN A 1 601 ? -5.033 32.970 -4.107 1.00 78.06 601 GLN A O 1
ATOM 4830 N N . MET A 1 602 ? -6.776 31.651 -3.628 1.00 72.25 602 MET A N 1
ATOM 4831 C CA . MET A 1 602 ? -7.472 31.931 -4.891 1.00 72.25 602 MET A CA 1
ATOM 4832 C C . MET A 1 602 ? -7.853 33.405 -5.039 1.00 72.25 602 MET A C 1
ATOM 4834 O O . MET A 1 602 ? -7.700 33.965 -6.120 1.00 72.25 602 MET A O 1
ATOM 4838 N N . LYS A 1 603 ? -8.305 34.055 -3.956 1.00 57.94 603 LYS A N 1
ATOM 4839 C CA . LYS A 1 603 ? -8.699 35.474 -3.982 1.00 57.94 603 LYS A CA 1
ATOM 4840 C C . LYS A 1 603 ? -7.543 36.425 -4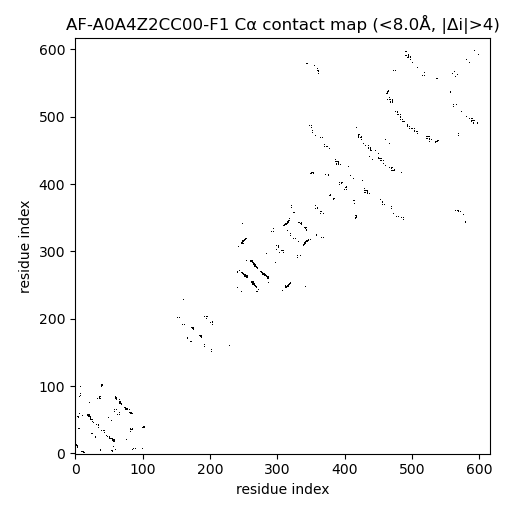.305 1.00 57.94 603 LYS A C 1
ATOM 4842 O O . LYS A 1 603 ? -7.803 37.499 -4.838 1.00 57.94 603 LYS A O 1
ATOM 4847 N N . PHE A 1 604 ? -6.297 36.040 -4.019 1.00 50.03 604 PHE A N 1
ATOM 4848 C CA . PHE A 1 604 ? -5.111 36.811 -4.411 1.00 50.03 604 PHE A CA 1
ATOM 4849 C C . PHE A 1 604 ? -4.675 36.561 -5.864 1.00 50.03 604 PHE A C 1
ATOM 4851 O O . PHE A 1 604 ? -3.964 37.393 -6.415 1.00 50.03 604 PHE A O 1
ATOM 4858 N N . ASN A 1 605 ? -5.150 35.483 -6.499 1.00 46.19 605 ASN A N 1
ATOM 4859 C CA . ASN A 1 605 ? -4.928 35.214 -7.925 1.00 46.19 605 ASN A CA 1
ATOM 4860 C C . ASN A 1 605 ? -6.060 35.737 -8.827 1.00 46.19 605 ASN A C 1
ATOM 4862 O O . ASN A 1 605 ? -5.874 35.832 -10.033 1.00 46.19 605 ASN A O 1
ATOM 4866 N N . THR A 1 606 ? -7.219 36.107 -8.270 1.00 40.84 606 THR A N 1
ATOM 4867 C CA . THR A 1 606 ? -8.359 36.676 -9.015 1.00 40.84 606 THR A CA 1
ATOM 4868 C C . THR A 1 606 ? -8.425 38.206 -8.949 1.00 40.84 606 THR A C 1
ATOM 4870 O O . THR A 1 606 ? -9.504 38.781 -8.785 1.00 40.84 606 THR A O 1
ATOM 4873 N N . THR A 1 607 ? -7.298 38.905 -9.090 1.00 39.84 607 THR A N 1
ATOM 4874 C CA . THR A 1 607 ? -7.360 40.215 -9.753 1.00 39.84 607 THR A CA 1
ATOM 4875 C C . THR A 1 607 ? -7.418 39.934 -11.248 1.00 39.84 607 THR A C 1
ATOM 4877 O O . THR A 1 607 ? -6.400 39.579 -11.825 1.00 39.84 607 THR A O 1
ATOM 4880 N N . GLU A 1 608 ? -8.618 40.080 -11.817 1.00 43.44 608 GLU A N 1
ATOM 4881 C CA . GLU A 1 608 ? -9.024 39.754 -13.199 1.00 43.44 608 GLU A CA 1
ATOM 4882 C C . GLU A 1 608 ? -9.586 38.335 -13.397 1.00 43.44 608 GLU A C 1
ATOM 4884 O O . GLU A 1 608 ? -8.934 37.453 -13.926 1.00 43.44 608 GLU A O 1
ATOM 4889 N N . GLU A 1 609 ? -10.831 38.104 -12.960 1.00 36.88 609 GLU A N 1
ATOM 4890 C CA . GLU A 1 609 ? -11.952 37.763 -13.864 1.00 36.88 609 GLU A CA 1
ATOM 4891 C C . GLU A 1 609 ? -13.216 37.376 -13.068 1.00 36.88 609 GLU A C 1
ATOM 4893 O O . GLU A 1 609 ? -13.248 36.464 -12.242 1.00 36.88 609 GLU A O 1
ATOM 4898 N N . ASN A 1 610 ? -14.295 38.122 -13.315 1.00 41.53 610 ASN A N 1
ATOM 4899 C CA . ASN A 1 610 ? -15.602 37.966 -12.683 1.00 41.53 610 ASN A CA 1
ATOM 4900 C C . ASN A 1 610 ? -16.359 36.743 -13.232 1.00 41.53 610 ASN A C 1
ATOM 4902 O O . ASN A 1 610 ? -17.110 36.888 -14.192 1.00 41.53 610 ASN A O 1
ATOM 4906 N N . TYR A 1 611 ? -16.274 35.582 -12.577 1.00 38.19 611 TYR A N 1
ATOM 4907 C CA . TYR A 1 611 ? -17.250 34.491 -12.748 1.00 38.19 611 TYR A CA 1
ATOM 4908 C C . TYR A 1 611 ? -17.498 33.726 -11.436 1.00 38.19 611 TYR A C 1
ATOM 4910 O O . TYR A 1 611 ? -17.185 32.550 -11.303 1.00 38.19 611 TYR A O 1
ATOM 4918 N N . ALA A 1 612 ? -18.113 34.380 -10.448 1.00 36.44 612 ALA A N 1
ATOM 4919 C CA . ALA A 1 612 ? -18.585 33.718 -9.224 1.00 36.44 612 ALA A CA 1
ATOM 4920 C C . ALA A 1 612 ? -20.022 34.136 -8.882 1.00 36.44 612 ALA A C 1
ATOM 4922 O O . ALA A 1 612 ? -20.307 34.698 -7.829 1.00 36.44 612 ALA A O 1
ATOM 4923 N N . GLY A 1 613 ? -20.945 33.870 -9.806 1.00 34.72 613 GLY A N 1
ATOM 4924 C CA . GLY A 1 613 ? -22.365 34.149 -9.616 1.00 34.72 613 GLY A CA 1
ATOM 4925 C C . GLY A 1 613 ? -23.251 33.184 -10.387 1.00 34.72 613 GLY A C 1
ATOM 4926 O O . GLY A 1 613 ? -24.054 33.645 -11.192 1.00 34.72 613 GLY A O 1
ATOM 4927 N N . ARG A 1 614 ? -23.068 31.861 -10.222 1.00 34.09 614 ARG A N 1
ATOM 4928 C CA . ARG A 1 614 ? -24.020 30.858 -10.749 1.00 34.09 614 ARG A CA 1
ATOM 4929 C C . ARG A 1 614 ? -23.856 29.413 -10.226 1.00 34.09 614 ARG A C 1
ATOM 4931 O O . ARG A 1 614 ? -24.030 28.474 -10.987 1.00 34.09 614 ARG A O 1
ATOM 4938 N N . LEU A 1 615 ? -23.540 29.216 -8.941 1.00 34.00 615 LEU A N 1
ATOM 4939 C CA . LEU A 1 615 ? -23.491 27.871 -8.320 1.00 34.00 615 LEU A CA 1
ATOM 4940 C C . LEU A 1 615 ? -24.337 27.733 -7.036 1.00 34.00 615 LEU A C 1
ATOM 4942 O O . LEU A 1 615 ? -24.132 26.819 -6.248 1.00 34.00 615 LEU A O 1
ATOM 4946 N N . LEU A 1 616 ? -25.318 28.619 -6.834 1.00 35.03 616 LEU A N 1
ATOM 4947 C CA . LEU A 1 616 ? -26.336 28.484 -5.781 1.00 35.03 616 LEU A CA 1
ATOM 4948 C C . LEU A 1 616 ? -27.758 28.655 -6.344 1.00 35.03 616 LEU A C 1
ATOM 4950 O O . LEU A 1 616 ? -28.547 29.446 -5.828 1.00 35.03 616 LEU A O 1
ATOM 4954 N N . GLN A 1 617 ? -28.068 27.919 -7.414 1.00 28.95 617 GLN A N 1
ATOM 4955 C CA . GLN A 1 617 ? -29.439 27.576 -7.807 1.00 28.95 617 GLN A CA 1
ATOM 4956 C C . GLN A 1 617 ? -29.518 26.111 -8.203 1.00 28.95 617 GLN A C 1
ATOM 4958 O O . GLN A 1 617 ? -28.588 25.663 -8.911 1.00 28.95 617 GLN A O 1
#

Radius of gyration: 33.47 Å; Cα contacts (8 Å, |Δi|>4): 677; chains: 1; bounding box: 92×70×99 Å

Mean predicted aligned error: 15.57 Å

Solvent-accessible surface area (backbone atoms only — not comparable to full-atom values): 35034 Å² total; per-residue (Å²): 126,67,53,45,31,63,43,44,84,45,86,52,35,73,88,81,48,96,61,59,69,44,58,42,44,66,54,59,67,64,24,49,53,45,40,59,60,39,37,34,63,88,50,76,85,55,52,32,64,58,38,34,73,54,36,30,39,45,53,80,27,36,60,72,92,36,53,43,72,84,44,103,89,40,78,44,69,46,96,84,57,62,52,76,57,68,68,81,61,69,63,82,77,53,88,80,67,92,83,69,65,66,68,59,83,75,50,75,67,53,52,48,52,51,50,50,49,52,49,47,51,53,47,50,58,51,49,56,58,56,67,56,72,78,62,70,100,71,88,88,82,81,65,86,80,64,48,74,65,53,50,49,49,49,48,28,51,48,55,53,47,54,51,50,53,50,32,63,77,68,72,49,66,57,60,63,83,83,88,54,99,85,61,89,70,72,33,46,53,56,50,49,53,54,48,44,38,73,75,62,38,58,43,54,42,57,56,51,77,72,48,67,91,92,61,74,92,71,43,74,67,54,49,48,53,51,48,53,51,50,53,50,51,58,44,50,57,55,46,48,47,44,60,74,43,54,42,35,23,48,34,34,42,61,76,44,76,55,99,91,42,47,24,34,37,36,29,46,35,36,46,40,98,84,72,45,82,45,75,43,82,73,50,74,40,79,65,61,82,56,50,66,55,42,50,55,49,52,48,45,44,43,37,73,73,63,67,44,61,72,89,37,30,54,25,32,20,70,42,49,57,65,87,48,19,69,52,51,53,52,33,50,50,54,46,28,73,77,34,76,56,27,42,65,47,82,38,80,89,48,26,46,52,54,52,51,53,40,66,40,96,41,71,66,50,44,50,47,57,51,48,47,51,49,52,58,55,54,52,70,41,87,68,46,50,59,42,40,49,50,23,32,44,65,71,30,67,89,37,64,68,60,29,52,52,48,55,66,58,65,41,94,66,34,71,52,38,69,54,28,48,58,50,48,62,76,36,44,68,25,49,41,51,26,21,50,54,47,42,69,30,88,83,66,83,61,55,72,71,56,23,51,48,26,46,57,51,32,61,50,68,63,30,47,63,45,45,39,47,43,42,44,49,33,62,62,37,51,67,45,33,68,48,34,51,23,61,60,49,54,74,54,37,31,34,53,29,61,72,43,49,66,57,41,52,49,54,54,49,53,47,60,78,43,36,72,64,55,45,51,55,43,50,50,51,28,50,53,55,28,54,79,69,73,41,71,88,63,69,62,67,68,56,57,58,57,44,63,76,76,46,92,72,85,83,57,57,68,60,48,45,39,67,73,41,48,52,52,48,53,53,44,50,53,49,52,50,50,65,54,55,29,74,67,50,41,51,58,43,52,53,43,58,74,37,67,78,36,40,57,56,50,60,73,66,52,78,82,70,96,81,88,84,85,86,87,126